Protein 6D3V (pdb70)

Sequence (502 aa):
GHMGTNRPLVFVDLDDTLFQTSRKMVEGTPRTTATLDVHGQPNGYMNPIQHSFISWLLASADVVPVTARDVEAYSRVKLPFTEGAICSHGGVMLHSDGSLDQDWHGQMAKSLWWAFQDRLPALSEATLRIGKDMGYSLRGWVVEEEGLRHYVVTKQNESDDAVLSKVLAEVQARGMLEGMHIHANGNNLAFLPKGLAKRLAVQEWLRRDAKINGDRPVLGFGDSITDLGFMGLCHMWATPARSQLAKAVEEMGHMGTNRPLVFVDLDDTLFQTSRKMVEGTPRTTATLDVHGQPNGYMNPIQHSFISWLLASADVVPVTARDVEAYSRVKLPFTEGAICSHGGVMLHSDGSLDQDWHGQMAKSLWWAFQDRLPALSEATLRIGKDMGYSLRGWVVEEEGLRHYVVTKQNESDDAVLSKVLAEVQARGMLEGMHIHANGNNLAFLPKGLAKRLAVQEWLRRDAKINGDRPVLGFGDSITDLGFMGLCHMWATPARSQLAKAVEEM

Foldseek 3Di:
DFFADQFAEEEEEDEPFLKYFPVPDDPPADWDAFFADPVGHGGITGGPVSVVVVVVVQVGHQYEYLYLAALVRVVRGPDQHQAWYQYNQNQWTAGRVSHTDVVSPVVSCVQCVVCQVLAQVVQVVLCVVLVVVVFAKDWDFDADVPGTWWIKMFGDPQDLVSVVVSVVVCVVVVSQPQWDWFGDHRIIMIGHNPRHSLVNLVVVVVVVCVRGNDHAYEYEDQGPSSVNNRVVGPYYYYPCPGPVNVVVVVD/DWFADQFAEEEEEDEPFLKYFPVPDDPPADWDAFFADPVGHGGITGGPVSVVVVVVVQVRHQYEYLYLAALVRVVRGPDQHQAWYQYNQNQWTAGRVSHTDVVSPVVSCVQAVVCQVLAQVVQVVLCVVLVVVVFAKDWDFDADVPGTWWIKMFGDPQDLVSVVVSVVVCVVVVSQPQWDWFGDHRIIMIGHNPRHSLVNLVVVVVVVCVRGNDHAYEYEDQGPSSVNNRVVGPYYYYPCPGPVNVVVVVD

Structure (mmCIF, N/CA/C/O backbone):
data_6D3V
#
_entry.id   6D3V
#
_cell.length_a   74.265
_cell.length_b   66.820
_cell.length_c   75.165
_cell.angle_alpha   90.00
_cell.angle_beta   119.60
_cell.angle_gamma   90.00
#
_symmetry.space_group_name_H-M   'P 1 21 1'
#
loop_
_entity.id
_entity.type
_entity.pdbx_description
1 polymer 'Trehalose phosphatase'
2 non-polymer 'ACETIC ACID'
3 non-polymer 1,2-ETHANEDIOL
4 non-polymer 'NICKEL (II) ION'
5 water water
#
loop_
_atom_site.group_PDB
_atom_site.id
_atom_site.type_symbol
_atom_site.label_atom_id
_atom_site.label_alt_id
_atom_site.label_comp_id
_atom_site.label_asym_id
_atom_site.label_entity_id
_atom_site.label_seq_id
_atom_site.pdbx_PDB_ins_code
_atom_site.Cartn_x
_atom_site.Cartn_y
_atom_site.Cartn_z
_atom_site.occupancy
_atom_site.B_iso_or_equiv
_atom_site.auth_seq_id
_atom_site.auth_comp_id
_atom_site.auth_asym_id
_atom_site.auth_atom_id
_atom_site.pdbx_PDB_model_num
ATOM 1 N N . GLY A 1 1 ? -9.701 39.724 0.199 1.00 29.47 -1 GLY A N 1
ATOM 2 C CA . GLY A 1 1 ? -9.255 39.106 1.435 1.00 25.67 -1 GLY A CA 1
ATOM 3 C C . GLY A 1 1 ? -9.407 37.615 1.283 1.00 25.53 -1 GLY A C 1
ATOM 4 O O . GLY A 1 1 ? -9.693 37.152 0.183 1.00 27.08 -1 GLY A O 1
ATOM 5 N N . HIS A 1 2 ? -9.256 36.871 2.373 1.00 24.09 0 HIS A N 1
ATOM 6 C CA . HIS A 1 2 ? -9.310 35.414 2.290 1.00 23.27 0 HIS A CA 1
ATOM 7 C C . HIS A 1 2 ? -10.650 34.922 2.818 1.00 24.23 0 HIS A C 1
ATOM 8 O O . HIS A 1 2 ? -11.177 35.457 3.802 1.00 27.59 0 HIS A O 1
ATOM 15 N N . MET A 1 3 ? -11.200 33.891 2.169 1.00 30.57 1 MET A N 1
ATOM 16 C CA . MET A 1 3 ? -12.493 33.353 2.575 1.00 25.69 1 MET A CA 1
ATOM 17 C C . MET A 1 3 ? -12.483 31.847 2.368 1.00 26.13 1 MET A C 1
ATOM 18 O O . MET A 1 3 ? -12.025 31.370 1.330 1.00 29.28 1 MET A O 1
ATOM 23 N N . GLY A 1 4 ? -12.991 31.111 3.358 1.00 31.83 2 GLY A N 1
ATOM 24 C CA . GLY A 1 4 ? -13.026 29.659 3.169 1.00 23.50 2 GLY A CA 1
ATOM 25 C C . GLY A 1 4 ? -11.639 29.051 3.221 1.00 31.09 2 GLY A C 1
ATOM 26 O O . GLY A 1 4 ? -10.728 29.560 3.881 1.00 30.73 2 GLY A O 1
ATOM 27 N N . THR A 1 5 ? -11.475 27.935 2.514 1.00 26.54 3 THR A N 1
ATOM 28 C CA . THR A 1 5 ? -10.204 27.232 2.513 1.00 25.77 3 THR A CA 1
ATOM 29 C C . THR A 1 5 ? -9.280 27.706 1.397 1.00 23.11 3 THR A C 1
ATOM 30 O O . THR A 1 5 ? -9.716 28.031 0.292 1.00 32.15 3 THR A O 1
ATOM 34 N N . ASN A 1 6 ? -7.986 27.720 1.712 1.00 28.04 4 ASN A N 1
ATOM 35 C CA . ASN A 1 6 ? -6.917 28.110 0.804 1.00 49.65 4 ASN A CA 1
ATOM 36 C C . ASN A 1 6 ? -6.390 26.952 -0.026 1.00 35.37 4 ASN A C 1
ATOM 37 O O . ASN A 1 6 ? -5.648 27.192 -0.985 1.00 28.50 4 ASN A O 1
ATOM 42 N N . ARG A 1 7 ? -6.754 25.714 0.318 1.00 25.21 5 ARG A N 1
ATOM 43 C CA . ARG A 1 7 ? -6.148 24.550 -0.301 1.00 19.79 5 ARG A CA 1
ATOM 44 C C . ARG A 1 7 ? -6.664 24.357 -1.719 1.00 23.98 5 ARG A C 1
ATOM 45 O O . ARG A 1 7 ? -7.790 24.749 -2.035 1.00 27.26 5 ARG A O 1
ATOM 53 N N . PRO A 1 8 ? -5.868 23.732 -2.583 1.00 25.38 6 PRO A N 1
ATOM 54 C CA . PRO A 1 8 ? -6.301 23.549 -3.969 1.00 22.74 6 PRO A CA 1
ATOM 55 C C . PRO A 1 8 ? -7.530 22.663 -4.053 1.00 31.55 6 PRO A C 1
ATOM 56 O O . PRO A 1 8 ? -7.749 21.767 -3.236 1.00 26.48 6 PRO A O 1
ATOM 60 N N . LEU A 1 9 ? -8.327 22.927 -5.068 1.00 24.07 7 LEU A N 1
ATOM 61 C CA . LEU A 1 9 ? -9.422 22.058 -5.470 1.00 20.89 7 LEU A CA 1
ATOM 62 C C . LEU A 1 9 ? -8.901 21.266 -6.663 1.00 22.73 7 LEU A C 1
ATOM 63 O O . LEU A 1 9 ? -8.483 21.863 -7.660 1.00 24.87 7 LEU A O 1
ATOM 68 N N . VAL A 1 10 ? -8.891 19.940 -6.564 1.00 20.70 8 VAL A N 1
ATOM 69 C CA . VAL A 1 10 ? -8.230 19.116 -7.569 1.00 21.19 8 VAL A CA 1
ATOM 70 C C . VAL A 1 10 ? -9.281 18.209 -8.184 1.00 23.93 8 VAL A C 1
ATOM 71 O O . VAL A 1 10 ? -9.883 17.391 -7.482 1.00 26.85 8 VAL A O 1
ATOM 75 N N . PHE A 1 11 ? -9.501 18.355 -9.482 1.00 20.42 9 PHE A N 1
ATOM 76 C CA . PHE A 1 11 ? -10.431 17.513 -10.226 1.00 24.26 9 PHE A CA 1
ATOM 77 C C . PHE A 1 11 ? -9.624 16.382 -10.857 1.00 24.48 9 PHE A C 1
ATOM 78 O O . PHE A 1 11 ? -8.653 16.645 -11.573 1.00 25.39 9 PHE A O 1
ATOM 86 N N . VAL A 1 12 ? -9.976 15.128 -10.559 1.00 21.89 10 VAL A N 1
ATOM 87 C CA . VAL A 1 12 ? -9.187 13.995 -11.032 1.00 22.05 10 VAL A CA 1
ATOM 88 C C . VAL A 1 12 ? -10.073 13.050 -11.831 1.00 24.72 10 VAL A C 1
ATOM 89 O O . VAL A 1 12 ? -11.126 12.606 -11.359 1.00 24.24 10 VAL A O 1
ATOM 93 N N . ASP A 1 13 ? -9.650 12.771 -13.054 1.00 23.39 11 ASP A N 1
ATOM 94 C CA . ASP A 1 13 ? -10.155 11.614 -13.761 1.00 26.07 11 ASP A CA 1
ATOM 95 C C . ASP A 1 13 ? -9.782 10.356 -12.987 1.00 24.17 11 ASP A C 1
ATOM 96 O O . ASP A 1 13 ? -8.862 10.365 -12.150 1.00 27.37 11 ASP A O 1
ATOM 101 N N . LEU A 1 14 ? -10.495 9.253 -13.272 1.00 23.32 12 LEU A N 1
ATOM 102 C CA . LEU A 1 14 ? -10.259 8.010 -12.543 1.00 25.28 12 LEU A CA 1
ATOM 103 C C . LEU A 1 14 ? -9.549 6.947 -13.387 1.00 22.96 12 LEU A C 1
ATOM 104 O O . LEU A 1 14 ? -8.346 6.720 -13.202 1.00 24.42 12 LEU A O 1
ATOM 109 N N . ASP A 1 15 ? -10.255 6.273 -14.293 1.00 23.81 13 ASP A N 1
ATOM 110 C CA . ASP A 1 15 ? -9.648 5.148 -15.002 1.00 24.45 13 ASP A CA 1
ATOM 111 C C . ASP A 1 15 ? -8.484 5.641 -15.860 1.00 29.47 13 ASP A C 1
ATOM 112 O O . ASP A 1 15 ? -8.610 6.629 -16.582 1.00 27.19 13 ASP A O 1
ATOM 117 N N . ASP A 1 16 ? -7.338 4.971 -15.746 1.00 26.30 14 ASP A N 1
ATOM 118 C CA . ASP A 1 16 ? -6.089 5.272 -16.447 1.00 23.08 14 ASP A CA 1
ATOM 119 C C . ASP A 1 16 ? -5.471 6.601 -16.031 1.00 24.37 14 ASP A C 1
ATOM 120 O O . ASP A 1 16 ? -4.526 7.065 -16.670 1.00 28.51 14 ASP A O 1
ATOM 125 N N . THR A 1 17 ? -5.967 7.219 -14.963 1.00 24.84 15 THR A N 1
ATOM 126 C CA . THR A 1 17 ? -5.300 8.328 -14.309 1.00 25.75 15 THR A CA 1
ATOM 127 C C . THR A 1 17 ? -4.861 7.949 -12.904 1.00 25.98 15 THR A C 1
ATOM 128 O O . THR A 1 17 ? -3.693 8.129 -12.545 1.00 25.43 15 THR A O 1
ATOM 132 N N . LEU A 1 18 ? -5.762 7.371 -12.112 1.00 22.83 16 LEU A N 1
ATOM 133 C CA . LEU A 1 18 ? -5.396 6.939 -10.765 1.00 23.59 16 LEU A CA 1
ATOM 134 C C . LEU A 1 18 ? -5.161 5.439 -10.664 1.00 22.55 16 LEU A C 1
ATOM 135 O O . LEU A 1 18 ? -4.558 4.989 -9.683 1.00 22.95 16 LEU A O 1
ATOM 140 N N . PHE A 1 19 ? -5.611 4.671 -11.650 1.00 21.98 17 PHE A N 1
ATOM 141 C CA . PHE A 1 19 ? -5.557 3.211 -11.562 1.00 23.66 17 PHE A CA 1
ATOM 142 C C . PHE A 1 19 ? -5.867 2.647 -12.935 1.00 18.71 17 PHE A C 1
ATOM 143 O O . PHE A 1 19 ? -6.263 3.382 -13.838 1.00 26.46 17 PHE A O 1
ATOM 151 N N . GLN A 1 20 ? -5.721 1.319 -13.080 1.00 21.63 18 GLN A N 1
ATOM 152 C CA . GLN A 1 20 ? -6.012 0.690 -14.369 1.00 22.92 18 GLN A CA 1
ATOM 153 C C . GLN A 1 20 ? -6.295 -0.793 -14.160 1.00 25.47 18 GLN A C 1
ATOM 154 O O . GLN A 1 20 ? -6.063 -1.342 -13.081 1.00 25.44 18 GLN A O 1
ATOM 160 N N . THR A 1 21 ? -6.785 -1.438 -15.219 1.00 22.73 19 THR A N 1
ATOM 161 C CA . THR A 1 21 ? -7.030 -2.879 -15.166 1.00 27.94 19 THR A CA 1
ATOM 162 C C . THR A 1 21 ? -5.718 -3.657 -15.229 1.00 26.99 19 THR A C 1
ATOM 163 O O . THR A 1 21 ? -4.652 -3.125 -15.558 1.00 28.52 19 THR A O 1
ATOM 167 N N . SER A 1 22 ? -5.817 -4.966 -14.934 1.00 27.75 20 SER A N 1
ATOM 168 C CA . SER A 1 22 ? -4.635 -5.814 -14.877 1.00 33.75 20 SER A CA 1
ATOM 169 C C . SER A 1 22 ? -3.942 -5.890 -16.231 1.00 33.54 20 SER A C 1
ATOM 170 O O . SER A 1 22 ? -2.709 -5.950 -16.303 1.00 35.48 20 SER A O 1
ATOM 173 N N . ARG A 1 23 ? -4.718 -5.893 -17.315 1.00 32.19 21 ARG A N 1
ATOM 174 C CA . ARG A 1 23 ? -4.121 -6.066 -18.632 1.00 41.07 21 ARG A CA 1
ATOM 175 C C . ARG A 1 23 ? -3.254 -4.885 -19.031 1.00 40.88 21 ARG A C 1
ATOM 176 O O . ARG A 1 23 ? -2.461 -5.007 -19.967 1.00 45.67 21 ARG A O 1
ATOM 184 N N . LYS A 1 24 ? -3.391 -3.746 -18.350 1.00 31.23 22 LYS A N 1
ATOM 185 C CA . LYS A 1 24 ? -2.600 -2.570 -18.660 1.00 36.51 22 LYS A CA 1
ATOM 186 C C . LYS A 1 24 ? -1.395 -2.411 -17.744 1.00 53.49 22 LYS A C 1
ATOM 187 O O . LYS A 1 24 ? -0.756 -1.358 -17.761 1.00 35.95 22 LYS A O 1
ATOM 193 N N . MET A 1 25 ? -1.064 -3.429 -16.954 1.00 30.67 23 MET A N 1
ATOM 194 C CA . MET A 1 25 ? 0.090 -3.397 -16.064 1.00 34.42 23 MET A CA 1
ATOM 195 C C . MET A 1 25 ? 1.002 -4.574 -16.376 1.00 41.31 23 MET A C 1
ATOM 196 O O . MET A 1 25 ? 0.541 -5.615 -16.842 1.00 39.38 23 MET A O 1
ATOM 201 N N . VAL A 1 26 ? 2.302 -4.401 -16.115 1.00 42.61 24 VAL A N 1
ATOM 202 C CA . VAL A 1 26 ? 3.254 -5.486 -16.335 1.00 41.22 24 VAL A CA 1
ATOM 203 C C . VAL A 1 26 ? 2.968 -6.613 -15.352 1.00 68.21 24 VAL A C 1
ATOM 204 O O . VAL A 1 26 ? 2.747 -6.379 -14.157 1.00 41.00 24 VAL A O 1
ATOM 208 N N . GLU A 1 27 ? 2.970 -7.846 -15.850 1.00 52.50 25 GLU A N 1
ATOM 209 C CA . GLU A 1 27 ? 2.598 -8.982 -15.016 1.00 40.22 25 GLU A CA 1
ATOM 210 C C . GLU A 1 27 ? 3.463 -9.046 -13.762 1.00 84.44 25 GLU A C 1
ATOM 211 O O . GLU A 1 27 ? 4.630 -8.639 -13.759 1.00 53.51 25 GLU A O 1
ATOM 217 N N . GLY A 1 28 ? 2.852 -9.512 -12.670 1.00 45.53 26 GLY A N 1
ATOM 218 C CA . GLY A 1 28 ? 3.555 -9.751 -11.423 1.00 64.69 26 GLY A CA 1
ATOM 219 C C . GLY A 1 28 ? 3.904 -8.533 -10.589 1.00 66.19 26 GLY A C 1
ATOM 220 O O . GLY A 1 28 ? 4.313 -8.700 -9.431 1.00 83.19 26 GLY A O 1
ATOM 221 N N . THR A 1 29 ? 3.761 -7.310 -11.121 1.00 60.99 27 THR A N 1
ATOM 222 C CA . THR A 1 29 ? 4.193 -6.137 -10.374 1.00 55.99 27 THR A CA 1
ATOM 223 C C . THR A 1 29 ? 3.196 -5.801 -9.261 1.00 43.82 27 THR A C 1
ATOM 224 O O . THR A 1 29 ? 1.998 -6.070 -9.388 1.00 41.90 27 THR A O 1
ATOM 228 N N . PRO A 1 30 ? 3.670 -5.234 -8.151 1.00 43.64 28 PRO A N 1
ATOM 229 C CA . PRO A 1 30 ? 2.817 -5.123 -6.963 1.00 36.25 28 PRO A CA 1
ATOM 230 C C . PRO A 1 30 ? 1.640 -4.196 -7.204 1.00 41.05 28 PRO A C 1
ATOM 231 O O . PRO A 1 30 ? 1.737 -3.213 -7.944 1.00 40.77 28 PRO A O 1
ATOM 235 N N . ARG A 1 31 ? 0.515 -4.511 -6.565 1.00 41.20 29 ARG A N 1
ATOM 236 C CA . ARG A 1 31 ? -0.675 -3.713 -6.815 1.00 48.84 29 ARG A CA 1
ATOM 237 C C . ARG A 1 31 ? -1.613 -3.701 -5.614 1.00 40.41 29 ARG A C 1
ATOM 238 O O . ARG A 1 31 ? -1.585 -4.578 -4.747 1.00 35.61 29 ARG A O 1
ATOM 246 N N . THR A 1 32 ? -2.444 -2.666 -5.587 1.00 30.07 30 THR A N 1
ATOM 247 C CA . THR A 1 32 ? -3.450 -2.439 -4.563 1.00 27.61 30 THR A CA 1
ATOM 248 C C . THR A 1 32 ? -4.793 -2.367 -5.260 1.00 29.59 30 THR A C 1
ATOM 249 O O . THR A 1 32 ? -4.909 -1.767 -6.328 1.00 34.55 30 THR A O 1
ATOM 253 N N . THR A 1 33 ? -5.797 -3.003 -4.679 1.00 25.23 31 THR A N 1
ATOM 254 C CA . THR A 1 33 ? -7.121 -2.991 -5.289 1.00 26.90 31 THR A CA 1
ATOM 255 C C . THR A 1 33 ? -7.717 -1.601 -5.222 1.00 31.11 31 THR A C 1
ATOM 256 O O . THR A 1 33 ? -7.766 -0.997 -4.150 1.00 28.79 31 THR A O 1
ATOM 260 N N . ALA A 1 34 ? -8.168 -1.106 -6.372 1.00 30.04 32 ALA A N 1
ATOM 261 C CA . ALA A 1 34 ? -8.807 0.196 -6.502 1.00 31.64 32 ALA A CA 1
ATOM 262 C C . ALA A 1 34 ? -10.259 0.124 -6.955 1.00 27.42 32 ALA A C 1
ATOM 263 O O . ALA A 1 34 ? -11.029 1.032 -6.634 1.00 27.17 32 ALA A O 1
ATOM 265 N N . THR A 1 35 ? -10.654 -0.912 -7.708 1.00 23.50 33 THR A N 1
ATOM 266 C CA . THR A 1 35 ? -12.042 -1.061 -8.132 1.00 22.57 33 THR A CA 1
ATOM 267 C C . THR A 1 35 ? -12.436 -2.526 -8.089 1.00 26.52 33 THR A C 1
ATOM 268 O O . THR A 1 35 ? -11.594 -3.414 -8.211 1.00 28.17 33 THR A O 1
ATOM 272 N N . LEU A 1 36 ? -13.747 -2.748 -7.970 1.00 26.20 34 LEU A N 1
ATOM 273 C CA . LEU A 1 36 ? -14.369 -4.062 -8.037 1.00 27.70 34 LEU A CA 1
ATOM 274 C C . LEU A 1 36 ? -15.207 -4.170 -9.298 1.00 31.09 34 LEU A C 1
ATOM 275 O O . LEU A 1 36 ? -15.740 -3.176 -9.793 1.00 33.09 34 LEU A O 1
ATOM 280 N N . ASP A 1 37 ? -15.362 -5.393 -9.792 1.00 28.27 35 ASP A N 1
ATOM 281 C CA . ASP A 1 37 ? -16.267 -5.618 -10.910 1.00 32.34 35 ASP A CA 1
ATOM 282 C C . ASP A 1 37 ? -17.686 -5.821 -10.371 1.00 30.41 35 ASP A C 1
ATOM 283 O O . ASP A 1 37 ? -17.920 -5.802 -9.156 1.00 30.67 35 ASP A O 1
ATOM 288 N N . VAL A 1 38 ? -18.645 -6.044 -11.277 1.00 35.32 36 VAL A N 1
ATOM 289 C CA . VAL A 1 38 ? -20.036 -6.203 -10.856 1.00 30.05 36 VAL A CA 1
ATOM 290 C C . VAL A 1 38 ? -20.222 -7.408 -9.952 1.00 52.57 36 VAL A C 1
ATOM 291 O O . VAL A 1 38 ? -21.184 -7.453 -9.180 1.00 50.66 36 VAL A O 1
ATOM 295 N N . HIS A 1 39 ? -19.331 -8.393 -10.027 1.00 43.01 37 HIS A N 1
ATOM 296 C CA . HIS A 1 39 ? -19.409 -9.559 -9.162 1.00 40.69 37 HIS A CA 1
ATOM 297 C C . HIS A 1 39 ? -18.681 -9.363 -7.839 1.00 41.80 37 HIS A C 1
ATOM 298 O O . HIS A 1 39 ? -18.557 -10.317 -7.066 1.00 46.41 37 HIS A O 1
ATOM 305 N N . GLY A 1 40 ? -18.196 -8.159 -7.564 1.00 39.15 38 GLY A N 1
ATOM 306 C CA . GLY A 1 40 ? -17.578 -7.862 -6.293 1.00 35.53 38 GLY A CA 1
ATOM 307 C C . GLY A 1 40 ? -16.116 -8.227 -6.173 1.00 33.55 38 GLY A C 1
ATOM 308 O O . GLY A 1 40 ? -15.578 -8.178 -5.060 1.00 35.87 38 GLY A O 1
ATOM 309 N N . GLN A 1 41 ? -15.460 -8.602 -7.269 1.00 30.84 39 GLN A N 1
ATOM 310 C CA . GLN A 1 41 ? -14.071 -9.041 -7.232 1.00 29.62 39 GLN A CA 1
ATOM 311 C C . GLN A 1 41 ? -13.158 -7.949 -7.763 1.00 28.84 39 GLN A C 1
ATOM 312 O O . GLN A 1 41 ? -13.575 -7.150 -8.605 1.00 30.83 39 GLN A O 1
ATOM 318 N N . PRO A 1 42 ? -11.906 -7.892 -7.313 1.00 26.79 40 PRO A N 1
ATOM 319 C CA . PRO A 1 42 ? -11.020 -6.817 -7.773 1.00 32.22 40 PRO A CA 1
ATOM 320 C C . PRO A 1 42 ? -10.880 -6.845 -9.291 1.00 32.26 40 PRO A C 1
ATOM 321 O O . PRO A 1 42 ? -10.803 -7.907 -9.906 1.00 28.56 40 PRO A O 1
ATOM 325 N N . ASN A 1 43 ? -10.898 -5.671 -9.899 1.00 29.85 41 ASN A N 1
ATOM 326 C CA . ASN A 1 43 ? -10.673 -5.611 -11.339 1.00 31.70 41 ASN A CA 1
ATOM 327 C C . ASN A 1 43 ? -9.901 -4.368 -11.767 1.00 31.87 41 ASN A C 1
ATOM 328 O O . ASN A 1 43 ? -9.599 -4.238 -12.953 1.00 42.57 41 ASN A O 1
ATOM 333 N N . GLY A 1 44 ? -9.558 -3.470 -10.857 1.00 29.31 42 GLY A N 1
ATOM 334 C CA . GLY A 1 44 ? -8.727 -2.319 -11.177 1.00 28.70 42 GLY A CA 1
ATOM 335 C C . GLY A 1 44 ? -7.745 -2.048 -10.056 1.00 30.84 42 GLY A C 1
ATOM 336 O O . GLY A 1 44 ? -8.096 -2.246 -8.893 1.00 28.18 42 GLY A O 1
ATOM 337 N N . TYR A 1 45 ? -6.527 -1.600 -10.374 1.00 22.61 43 TYR A N 1
ATOM 338 C CA . TYR A 1 45 ? -5.440 -1.633 -9.409 1.00 25.08 43 TYR A CA 1
ATOM 339 C C . TYR A 1 45 ? -4.584 -0.378 -9.494 1.00 29.33 43 TYR A C 1
ATOM 340 O O . TYR A 1 45 ? -4.504 0.275 -10.532 1.00 25.08 43 TYR A O 1
ATOM 349 N N . MET A 1 46 ? -3.926 -0.065 -8.380 1.00 29.09 44 MET A N 1
ATOM 350 C CA . MET A 1 46 ? -2.874 0.937 -8.325 1.00 26.86 44 MET A CA 1
ATOM 351 C C . MET A 1 46 ? -1.524 0.262 -8.139 1.00 30.85 44 MET A C 1
ATOM 352 O O . MET A 1 46 ? -1.383 -0.648 -7.316 1.00 30.43 44 MET A O 1
ATOM 357 N N . ASN A 1 47 ? -0.535 0.720 -8.894 1.00 25.46 45 ASN A N 1
ATOM 358 C CA . ASN A 1 47 ? 0.847 0.342 -8.645 1.00 23.75 45 ASN A CA 1
ATOM 359 C C . ASN A 1 47 ? 1.371 1.155 -7.461 1.00 23.84 45 ASN A C 1
ATOM 360 O O . ASN A 1 47 ? 0.674 2.046 -6.949 1.00 27.93 45 ASN A O 1
ATOM 365 N N . PRO A 1 48 ? 2.599 0.875 -6.993 1.00 28.50 46 PRO A N 1
ATOM 366 C CA . PRO A 1 48 ? 3.075 1.559 -5.773 1.00 33.62 46 PRO A CA 1
ATOM 367 C C . PRO A 1 48 ? 3.133 3.083 -5.870 1.00 23.83 46 PRO A C 1
ATOM 368 O O . PRO A 1 48 ? 2.817 3.781 -4.890 1.00 25.05 46 PRO A O 1
ATOM 372 N N . ILE A 1 49 ? 3.558 3.624 -7.013 1.00 24.08 47 ILE A N 1
ATOM 373 C CA . ILE A 1 49 ? 3.551 5.084 -7.182 1.00 23.17 47 ILE A CA 1
ATOM 374 C C . ILE A 1 49 ? 2.128 5.620 -7.109 1.00 23.89 47 ILE A C 1
ATOM 375 O O . ILE A 1 49 ? 1.867 6.688 -6.513 1.00 21.89 47 ILE A O 1
ATOM 380 N N . GLN A 1 50 ? 1.192 4.925 -7.764 1.00 25.44 48 GLN A N 1
ATOM 381 C CA . GLN A 1 50 ? -0.183 5.413 -7.819 1.00 27.50 48 GLN A CA 1
ATOM 382 C C . GLN A 1 50 ? -0.821 5.464 -6.434 1.00 25.87 48 GLN A C 1
ATOM 383 O O . GLN A 1 50 ? -1.482 6.448 -6.091 1.00 23.37 48 GLN A O 1
ATOM 389 N N . HIS A 1 51 ? -0.638 4.424 -5.616 1.00 24.90 49 HIS A N 1
ATOM 390 C CA . HIS A 1 51 ? -1.295 4.476 -4.311 1.00 31.68 49 HIS A CA 1
ATOM 391 C C . HIS A 1 51 ? -0.632 5.501 -3.401 1.00 27.07 49 HIS A C 1
ATOM 392 O O . HIS A 1 51 ? -1.312 6.121 -2.581 1.00 24.41 49 HIS A O 1
ATOM 399 N N . SER A 1 52 ? 0.678 5.725 -3.564 1.00 25.16 50 SER A N 1
ATOM 400 C CA . SER A 1 52 ? 1.355 6.771 -2.815 1.00 28.98 50 SER A CA 1
ATOM 401 C C . SER A 1 52 ? 0.887 8.148 -3.256 1.00 28.94 50 SER A C 1
ATOM 402 O O . SER A 1 52 ? 0.715 9.053 -2.427 1.00 23.69 50 SER A O 1
ATOM 405 N N . PHE A 1 53 ? 0.687 8.331 -4.562 1.00 22.58 51 PHE A N 1
ATOM 406 C CA . PHE A 1 53 ? 0.268 9.636 -5.064 1.00 24.37 51 PHE A CA 1
ATOM 407 C C . PHE A 1 53 ? -1.136 9.992 -4.580 1.00 26.03 51 PHE A C 1
ATOM 408 O O . PHE A 1 53 ? -1.382 11.119 -4.123 1.00 23.83 51 PHE A O 1
ATOM 416 N N . ILE A 1 54 ? -2.076 9.058 -4.685 1.00 22.45 52 ILE A N 1
ATOM 417 C CA . ILE A 1 54 ? -3.459 9.446 -4.393 1.00 28.20 52 ILE A CA 1
ATOM 418 C C . ILE A 1 54 ? -3.635 9.620 -2.892 1.00 29.93 52 ILE A C 1
ATOM 419 O O . ILE A 1 54 ? -4.394 10.497 -2.439 1.00 26.27 52 ILE A O 1
ATOM 424 N N . SER A 1 55 ? -2.898 8.845 -2.100 1.00 21.87 53 SER A N 1
ATOM 425 C CA . SER A 1 55 ? -2.911 9.044 -0.654 1.00 20.86 53 SER A CA 1
ATOM 426 C C . SER A 1 55 ? -2.439 10.452 -0.301 1.00 27.80 53 SER A C 1
ATOM 427 O O . SER A 1 55 ? -3.099 11.174 0.454 1.00 25.81 53 SER A O 1
ATOM 430 N N . TRP A 1 56 ? -1.300 10.864 -0.856 1.00 22.91 54 TRP A N 1
ATOM 431 C CA . TRP A 1 56 ? -0.798 12.218 -0.606 1.00 25.68 54 TRP A CA 1
ATOM 432 C C . TRP A 1 56 ? -1.775 13.285 -1.087 1.00 25.47 54 TRP A C 1
ATOM 433 O O . TRP A 1 56 ? -2.018 14.286 -0.396 1.00 25.31 54 TRP A O 1
ATOM 444 N N . LEU A 1 57 ? -2.315 13.113 -2.287 1.00 22.17 55 LEU A N 1
ATOM 445 C CA . LEU A 1 57 ? -3.229 14.106 -2.833 1.00 22.85 55 LEU A CA 1
ATOM 446 C C . LEU A 1 57 ? -4.504 14.224 -1.997 1.00 23.99 55 LEU A C 1
ATOM 447 O O . LEU A 1 57 ? -4.961 15.335 -1.704 1.00 25.30 55 LEU A O 1
ATOM 452 N N . LEU A 1 58 ? -5.089 13.088 -1.590 1.00 24.03 56 LEU A N 1
ATOM 453 C CA . LEU A 1 58 ? -6.303 13.146 -0.772 1.00 22.55 56 LEU A CA 1
ATOM 454 C C . LEU A 1 58 ? -6.055 13.835 0.553 1.00 27.08 56 LEU A C 1
ATOM 455 O O . LEU A 1 58 ? -6.964 14.466 1.103 1.00 26.61 56 LEU A O 1
ATOM 460 N N . ALA A 1 59 ? -4.839 13.710 1.084 1.00 21.57 57 ALA A N 1
ATOM 461 C CA . ALA A 1 59 ? -4.494 14.281 2.376 1.00 19.99 57 ALA A CA 1
ATOM 462 C C . ALA A 1 59 ? -4.185 15.758 2.278 1.00 25.63 57 ALA A C 1
ATOM 463 O O . ALA A 1 59 ? -4.260 16.464 3.293 1.00 25.86 57 ALA A O 1
ATOM 465 N N . SER A 1 60 ? -3.820 16.221 1.082 1.00 24.15 58 SER A N 1
ATOM 466 C CA . SER A 1 60 ? -3.226 17.544 0.896 1.00 24.81 58 SER A CA 1
ATOM 467 C C . SER A 1 60 ? -4.147 18.560 0.242 1.00 26.65 58 SER A C 1
ATOM 468 O O . SER A 1 60 ? -3.838 19.767 0.280 1.00 22.09 58 SER A O 1
ATOM 471 N N . ALA A 1 61 ? -5.249 18.117 -0.357 1.00 26.55 59 ALA A N 1
ATOM 472 C CA . ALA A 1 61 ? -6.100 18.977 -1.154 1.00 23.60 59 ALA A CA 1
ATOM 473 C C . ALA A 1 61 ? -7.504 18.404 -1.153 1.00 33.69 59 ALA A C 1
ATOM 474 O O . ALA A 1 61 ? -7.739 17.260 -0.750 1.00 24.26 59 ALA A O 1
ATOM 476 N N . ASP A 1 62 ? -8.428 19.201 -1.659 1.00 23.94 60 ASP A N 1
ATOM 477 C CA . ASP A 1 62 ? -9.818 18.780 -1.808 1.00 20.79 60 ASP A CA 1
ATOM 478 C C . ASP A 1 62 ? -9.969 18.127 -3.173 1.00 23.14 60 ASP A C 1
ATOM 479 O O . ASP A 1 62 ? -9.951 18.810 -4.203 1.00 25.13 60 ASP A O 1
ATOM 484 N N . VAL A 1 63 ? -10.109 16.805 -3.187 1.00 18.10 61 VAL A N 1
ATOM 485 C CA . VAL A 1 63 ? -10.056 16.016 -4.418 1.00 17.78 61 VAL A CA 1
ATOM 486 C C . VAL A 1 63 ? -11.472 15.624 -4.840 1.00 21.49 61 VAL A C 1
ATOM 487 O O . VAL A 1 63 ? -12.204 15.016 -4.056 1.00 24.51 61 VAL A O 1
ATOM 491 N N . VAL A 1 64 ? -11.827 15.898 -6.103 1.00 20.50 62 VAL A N 1
ATOM 492 C CA . VAL A 1 64 ? -13.154 15.607 -6.640 1.00 23.36 62 VAL A CA 1
ATOM 493 C C . VAL A 1 64 ? -13.002 14.760 -7.895 1.00 19.01 62 VAL A C 1
ATOM 494 O O . VAL A 1 64 ? -12.394 15.201 -8.876 1.00 21.73 62 VAL A O 1
ATOM 498 N N . PRO A 1 65 ? -13.501 13.519 -7.908 1.00 20.27 63 PRO A N 1
ATOM 499 C CA . PRO A 1 65 ? -13.463 12.718 -9.138 1.00 20.10 63 PRO A CA 1
ATOM 500 C C . PRO A 1 65 ? -14.343 13.317 -10.218 1.00 18.72 63 PRO A C 1
ATOM 501 O O . PRO A 1 65 ? -15.432 13.836 -9.950 1.00 21.18 63 PRO A O 1
ATOM 505 N N . VAL A 1 66 ? -13.878 13.186 -11.464 1.00 20.69 64 VAL A N 1
ATOM 506 C CA . VAL A 1 66 ? -14.623 13.621 -12.644 1.00 19.82 64 VAL A CA 1
ATOM 507 C C . VAL A 1 66 ? -14.526 12.467 -13.633 1.00 27.64 64 VAL A C 1
ATOM 508 O O . VAL A 1 66 ? -13.499 12.311 -14.300 1.00 27.51 64 VAL A O 1
ATOM 512 N N . THR A 1 67 ? -15.584 11.653 -13.727 1.00 22.47 65 THR A N 1
ATOM 513 C CA . THR A 1 67 ? -15.473 10.324 -14.322 1.00 22.84 65 THR A CA 1
ATOM 514 C C . THR A 1 67 ? -16.583 10.026 -15.332 1.00 31.51 65 THR A C 1
ATOM 515 O O . THR A 1 67 ? -17.715 10.498 -15.210 1.00 24.82 65 THR A O 1
ATOM 519 N N . ALA A 1 68 ? -16.247 9.193 -16.327 1.00 27.98 66 ALA A N 1
ATOM 520 C CA . ALA A 1 68 ? -17.265 8.613 -17.201 1.00 24.92 66 ALA A CA 1
ATOM 521 C C . ALA A 1 68 ? -18.132 7.578 -16.486 1.00 32.76 66 ALA A C 1
ATOM 522 O O . ALA A 1 68 ? -19.253 7.325 -16.933 1.00 29.52 66 ALA A O 1
ATOM 524 N N . ARG A 1 69 ? -17.653 6.985 -15.389 1.00 23.19 67 ARG A N 1
ATOM 525 C CA . ARG A 1 69 ? -18.416 5.944 -14.697 1.00 24.41 67 ARG A CA 1
ATOM 526 C C . ARG A 1 69 ? -19.783 6.471 -14.311 1.00 26.01 67 ARG A C 1
ATOM 527 O O . ARG A 1 69 ? -19.907 7.621 -13.886 1.00 27.37 67 ARG A O 1
ATOM 535 N N . ASP A 1 70 ? -20.807 5.619 -14.420 1.00 26.84 68 ASP A N 1
ATOM 536 C CA . ASP A 1 70 ? -22.094 5.998 -13.860 1.00 27.44 68 ASP A CA 1
ATOM 537 C C . ASP A 1 70 ? -22.061 5.797 -12.349 1.00 30.79 68 ASP A C 1
ATOM 538 O O . ASP A 1 70 ? -21.046 5.409 -11.774 1.00 27.69 68 ASP A O 1
ATOM 543 N N . VAL A 1 71 ? -23.182 6.085 -11.687 1.00 24.71 69 VAL A N 1
ATOM 544 C CA . VAL A 1 71 ? -23.155 6.109 -10.226 1.00 33.83 69 VAL A CA 1
ATOM 545 C C . VAL A 1 71 ? -22.844 4.727 -9.675 1.00 38.10 69 VAL A C 1
ATOM 546 O O . VAL A 1 71 ? -22.071 4.586 -8.719 1.00 29.41 69 VAL A O 1
ATOM 550 N N . GLU A 1 72 ? -23.401 3.682 -10.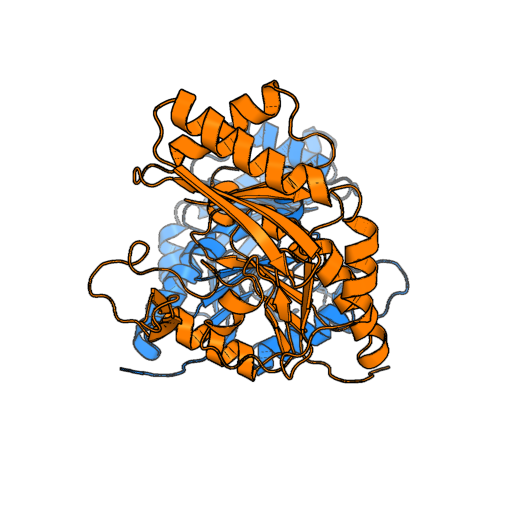291 1.00 30.86 70 GLU A N 1
ATOM 551 C CA . GLU A 1 72 ? -23.142 2.327 -9.808 1.00 30.65 70 GLU A CA 1
ATOM 552 C C . GLU A 1 72 ? -21.672 1.959 -9.977 1.00 30.04 70 GLU A C 1
ATOM 553 O O . GLU A 1 72 ? -21.046 1.438 -9.050 1.00 30.88 70 GLU A O 1
ATOM 559 N N . ALA A 1 73 ? -21.098 2.237 -11.152 1.00 32.43 71 ALA A N 1
ATOM 560 C CA . ALA A 1 73 ? -19.683 1.932 -11.374 1.00 27.12 71 ALA A CA 1
ATOM 561 C C . ALA A 1 73 ? -18.771 2.781 -10.495 1.00 24.88 71 ALA A C 1
ATOM 562 O O . ALA A 1 73 ? -17.709 2.309 -10.071 1.00 25.96 71 ALA A O 1
ATOM 564 N N . TYR A 1 74 ? -19.145 4.042 -10.234 1.00 23.46 72 TYR A N 1
ATOM 565 C CA . TYR A 1 74 ? -18.377 4.859 -9.300 1.00 29.49 72 TYR A CA 1
ATOM 566 C C . TYR A 1 74 ? -18.417 4.290 -7.893 1.00 28.24 72 TYR A C 1
ATOM 567 O O . TYR A 1 74 ? -17.440 4.427 -7.135 1.00 25.30 72 TYR A O 1
ATOM 576 N N . SER A 1 75 ? -19.538 3.670 -7.510 1.00 27.77 73 SER A N 1
ATOM 577 C CA . SER A 1 75 ? -19.633 3.124 -6.167 1.00 33.23 73 SER A CA 1
ATOM 578 C C . SER A 1 75 ? -18.733 1.909 -5.985 1.00 34.21 73 SER A C 1
ATOM 579 O O . SER A 1 75 ? -18.432 1.544 -4.844 1.00 27.50 73 SER A O 1
ATOM 582 N N . ARG A 1 76 ? -18.287 1.295 -7.078 1.00 25.51 74 ARG A N 1
ATOM 583 C CA . ARG A 1 76 ? -17.317 0.209 -7.043 1.00 34.22 74 ARG A CA 1
ATOM 584 C C . ARG A 1 76 ? -15.867 0.700 -7.036 1.00 30.77 74 ARG A C 1
ATOM 585 O O . ARG A 1 76 ? -14.940 -0.120 -7.070 1.00 29.16 74 ARG A O 1
ATOM 593 N N . VAL A 1 77 ? -15.645 2.012 -6.950 1.00 23.89 75 VAL A N 1
ATOM 594 C CA . VAL A 1 77 ? -14.311 2.562 -6.763 1.00 21.94 75 VAL A CA 1
ATOM 595 C C . VAL A 1 77 ? -14.046 2.601 -5.267 1.00 28.57 75 VAL A C 1
ATOM 596 O O . VAL A 1 77 ? -14.771 3.271 -4.521 1.00 30.82 75 VAL A O 1
ATOM 600 N N . LYS A 1 78 ? -12.981 1.943 -4.843 1.00 24.72 76 LYS A N 1
ATOM 601 C CA . LYS A 1 78 ? -12.690 1.729 -3.424 1.00 23.75 76 LYS A CA 1
ATOM 602 C C . LYS A 1 78 ? -11.607 2.675 -2.915 1.00 35.76 76 LYS A C 1
ATOM 603 O O . LYS A 1 78 ? -10.626 2.265 -2.304 1.00 65.82 76 LYS A O 1
ATOM 609 N N . LEU A 1 79 ? -11.786 3.972 -3.182 1.00 25.69 77 LEU A N 1
ATOM 610 C CA . LEU A 1 79 ? -10.907 5.041 -2.732 1.00 28.26 77 LEU A CA 1
ATOM 611 C C . LEU A 1 79 ? -11.689 5.988 -1.836 1.00 28.40 77 LEU A C 1
ATOM 612 O O . LEU A 1 79 ? -12.855 6.281 -2.124 1.00 31.41 77 LEU A O 1
ATOM 617 N N . PRO A 1 80 ? -11.093 6.468 -0.739 1.00 28.55 78 PRO A N 1
ATOM 618 C CA . PRO A 1 80 ? -11.860 7.270 0.226 1.00 32.70 78 PRO A CA 1
ATOM 619 C C . PRO A 1 80 ? -12.015 8.723 -0.200 1.00 32.01 78 PRO A C 1
ATOM 620 O O . PRO A 1 80 ? -11.465 9.628 0.405 1.00 28.40 78 PRO A O 1
ATOM 624 N N . PHE A 1 81 ? -12.801 8.961 -1.247 1.00 26.64 79 PHE A N 1
ATOM 625 C CA . PHE A 1 81 ? -13.109 10.327 -1.650 1.00 21.82 79 PHE A CA 1
ATOM 626 C C . PHE A 1 81 ? -14.137 10.926 -0.702 1.00 25.35 79 PHE A C 1
ATOM 627 O O . PHE A 1 81 ? -15.135 10.287 -0.379 1.00 29.24 79 PHE A O 1
ATOM 635 N N . THR A 1 82 ? -13.904 12.164 -0.261 1.00 26.07 80 THR A N 1
ATOM 636 C CA . THR A 1 82 ? -14.731 12.739 0.792 1.00 28.99 80 THR A CA 1
ATOM 637 C C . THR A 1 82 ? -15.483 14.001 0.395 1.00 30.37 80 THR A C 1
ATOM 638 O O . THR A 1 82 ? -16.169 14.577 1.246 1.00 29.68 80 THR A O 1
ATOM 642 N N . GLU A 1 83 ? -15.353 14.477 -0.844 1.00 22.92 81 GLU A N 1
ATOM 643 C CA . GLU A 1 83 ? -15.930 15.761 -1.224 1.00 22.05 81 GLU A CA 1
ATOM 644 C C . GLU A 1 83 ? -17.026 15.652 -2.281 1.00 31.49 81 GLU A C 1
ATOM 645 O O . GLU A 1 83 ? -17.428 16.677 -2.833 1.00 27.09 81 GLU A O 1
ATOM 651 N N . GLY A 1 84 ? -17.520 14.458 -2.585 1.00 23.97 82 GLY A N 1
ATOM 652 C CA . GLY A 1 84 ? -18.510 14.330 -3.650 1.00 26.22 82 GLY A CA 1
ATOM 653 C C . GLY A 1 84 ? -17.840 14.003 -4.972 1.00 22.21 82 GLY A C 1
ATOM 654 O O . GLY A 1 84 ? -16.628 13.762 -5.038 1.00 24.22 82 GLY A O 1
ATOM 655 N N . ALA A 1 85 ? -18.629 14.000 -6.050 1.00 22.50 83 ALA A N 1
ATOM 656 C CA . ALA A 1 85 ? -18.060 13.535 -7.313 1.00 20.89 83 ALA A CA 1
ATOM 657 C C . ALA A 1 85 ? -18.896 14.018 -8.481 1.00 23.32 83 ALA A C 1
ATOM 658 O O . ALA A 1 85 ? -20.088 14.299 -8.340 1.00 23.38 83 ALA A O 1
ATOM 660 N N . ILE A 1 86 ? -18.252 14.061 -9.648 1.00 21.94 84 ILE A N 1
ATOM 661 C CA . ILE A 1 86 ? -18.914 14.239 -10.936 1.00 22.48 84 ILE A CA 1
ATOM 662 C C . ILE A 1 86 ? -18.817 12.904 -11.664 1.00 23.54 84 ILE A C 1
ATOM 663 O O . ILE A 1 86 ? -17.717 12.363 -11.810 1.00 23.04 84 ILE A O 1
ATOM 668 N N . CYS A 1 87 ? -19.965 12.350 -12.074 1.00 22.64 85 CYS A N 1
ATOM 669 C CA . CYS A 1 87 ? -20.069 11.040 -12.706 1.00 27.63 85 CYS A CA 1
ATOM 670 C C . CYS A 1 87 ? -20.745 11.160 -14.068 1.00 30.22 85 CYS A C 1
ATOM 671 O O . CYS A 1 87 ? -21.251 12.214 -14.448 1.00 26.51 85 CYS A O 1
ATOM 674 N N . SER A 1 88 ? -20.752 10.046 -14.800 1.00 25.67 86 SER A N 1
ATOM 675 C CA . SER A 1 88 ? -21.497 9.926 -16.056 1.00 25.57 86 SER A CA 1
ATOM 676 C C . SER A 1 88 ? -21.140 11.036 -17.046 1.00 26.36 86 SER A C 1
ATOM 677 O O . SER A 1 88 ? -22.004 11.640 -17.683 1.00 27.35 86 SER A O 1
ATOM 680 N N . HIS A 1 89 ? -19.840 11.283 -17.204 1.00 25.80 87 HIS A N 1
ATOM 681 C CA . HIS A 1 89 ? -19.337 12.231 -18.198 1.00 22.86 87 HIS A CA 1
ATOM 682 C C . HIS A 1 89 ? -19.866 13.641 -17.942 1.00 25.79 87 HIS A C 1
ATOM 683 O O . HIS A 1 89 ? -20.089 14.411 -18.879 1.00 27.79 87 HIS A O 1
ATOM 690 N N . GLY A 1 90 ? -20.074 13.983 -16.673 1.00 23.01 88 GLY A N 1
ATOM 691 C CA . GLY A 1 90 ? -20.631 15.270 -16.304 1.00 23.05 88 GLY A CA 1
ATOM 692 C C . GLY A 1 90 ? -22.143 15.289 -16.176 1.00 23.12 88 GLY A C 1
ATOM 693 O O . GLY A 1 90 ? -22.705 16.354 -15.915 1.00 27.75 88 GLY A O 1
ATOM 694 N N . GLY A 1 91 ? -22.814 14.141 -16.336 1.00 27.89 89 GLY A N 1
ATOM 695 C CA . GLY A 1 91 ? -24.270 14.090 -16.219 1.00 28.91 89 GLY A CA 1
ATOM 696 C C . GLY A 1 91 ? -24.802 14.026 -14.806 1.00 30.80 89 GLY A C 1
ATOM 697 O O . GLY A 1 91 ? -26.005 14.220 -14.586 1.00 25.72 89 GLY A O 1
ATOM 698 N N . VAL A 1 92 ? -23.933 13.764 -13.843 1.00 24.67 90 VAL A N 1
ATOM 699 C CA . VAL A 1 92 ? -24.324 13.500 -12.468 1.00 29.00 90 VAL A CA 1
ATOM 700 C C . VAL A 1 92 ? -23.341 14.212 -11.556 1.00 26.90 90 VAL A C 1
ATOM 701 O O . VAL A 1 92 ? -22.126 14.130 -11.760 1.00 28.74 90 VAL A O 1
ATOM 705 N N . MET A 1 93 ? -23.858 14.918 -10.562 1.00 24.12 91 MET A N 1
ATOM 706 C CA . MET A 1 93 ? -23.059 15.378 -9.433 1.00 24.87 91 MET A CA 1
ATOM 707 C C . MET A 1 93 ? -23.551 14.675 -8.183 1.00 32.76 91 MET A C 1
ATOM 708 O O . MET A 1 93 ? -24.763 14.581 -7.957 1.00 33.38 91 MET A O 1
ATOM 713 N N . LEU A 1 94 ? -22.617 14.176 -7.379 1.00 24.84 92 LEU A N 1
ATOM 714 C CA . LEU A 1 94 ? -22.948 13.580 -6.094 1.00 21.20 92 LEU A CA 1
ATOM 715 C C . LEU A 1 94 ? -22.432 14.468 -4.973 1.00 34.49 92 LEU A C 1
ATOM 716 O O . LEU A 1 94 ? -21.320 14.999 -5.050 1.00 29.47 92 LEU A O 1
ATOM 721 N N . HIS A 1 95 ? -23.262 14.641 -3.949 1.00 30.13 93 HIS A N 1
ATOM 722 C CA . HIS A 1 95 ? -22.830 15.238 -2.692 1.00 30.91 93 HIS A CA 1
ATOM 723 C C . HIS A 1 95 ? -21.789 14.350 -2.009 1.00 29.71 93 HIS A C 1
ATOM 724 O O . HIS A 1 95 ? -21.568 13.198 -2.382 1.00 33.42 93 HIS A O 1
ATOM 731 N N . SER A 1 96 ? -21.160 14.894 -0.961 1.00 32.19 94 SER A N 1
ATOM 732 C CA . SER A 1 96 ? -20.101 14.144 -0.288 1.00 35.74 94 SER A CA 1
ATOM 733 C C . SER A 1 96 ? -20.619 12.836 0.304 1.00 37.89 94 SER A C 1
ATOM 734 O O . SER A 1 96 ? -19.897 11.832 0.312 1.00 33.86 94 SER A O 1
ATOM 737 N N . ASP A 1 97 ? -21.876 12.795 0.747 1.00 32.49 95 ASP A N 1
ATOM 738 C CA . ASP A 1 97 ? -22.410 11.533 1.258 1.00 39.34 95 ASP A CA 1
ATOM 739 C C . ASP A 1 97 ? -22.913 10.605 0.155 1.00 57.97 95 ASP A C 1
ATOM 740 O O . ASP A 1 97 ? -23.491 9.552 0.458 1.00 40.23 95 ASP A O 1
ATOM 745 N N . GLY A 1 98 ? -22.693 10.955 -1.111 1.00 38.56 96 GLY A N 1
ATOM 746 C CA . GLY A 1 98 ? -23.061 10.087 -2.205 1.00 29.45 96 GLY A CA 1
ATOM 747 C C . GLY A 1 98 ? -24.455 10.308 -2.741 1.00 37.00 96 GLY A C 1
ATOM 748 O O . GLY A 1 98 ? -24.852 9.627 -3.698 1.00 38.08 96 GLY A O 1
ATOM 749 N N . SER A 1 99 ? -25.206 11.238 -2.170 1.00 33.32 97 SER A N 1
ATOM 750 C CA . SER A 1 99 ? -26.557 11.468 -2.643 1.00 39.47 97 SER A CA 1
ATOM 751 C C . SER A 1 99 ? -26.533 12.351 -3.885 1.00 45.50 97 SER A C 1
ATOM 752 O O . SER A 1 99 ? -25.603 13.134 -4.108 1.00 31.00 97 SER A O 1
ATOM 755 N N . LEU A 1 100 ? -27.580 12.213 -4.694 1.00 31.85 98 LEU A N 1
ATOM 756 C CA . LEU A 1 100 ? -27.665 12.883 -5.984 1.00 29.85 98 LEU A CA 1
ATOM 757 C C . LEU A 1 100 ? -27.972 14.369 -5.835 1.00 37.29 98 LEU A C 1
ATOM 758 O O . LEU A 1 100 ? -28.855 14.764 -5.072 1.00 30.96 98 LEU A O 1
ATOM 763 N N . ASP A 1 101 ? -27.267 15.195 -6.603 1.00 28.67 99 ASP A N 1
ATOM 764 C CA . ASP A 1 101 ? -27.549 16.630 -6.617 1.00 33.75 99 ASP A CA 1
ATOM 765 C C . ASP A 1 101 ? -28.800 16.878 -7.452 1.00 31.23 99 ASP A C 1
ATOM 766 O O . ASP A 1 101 ? -28.788 16.697 -8.676 1.00 29.75 99 ASP A O 1
ATOM 771 N N . GLN A 1 102 ? -29.878 17.319 -6.802 1.00 34.17 100 GLN A N 1
ATOM 772 C CA . GLN A 1 102 ? -31.151 17.448 -7.505 1.00 34.91 100 GLN A CA 1
ATOM 773 C C . GLN A 1 102 ? -31.140 18.605 -8.496 1.00 36.00 100 GLN A C 1
ATOM 774 O O . GLN A 1 102 ? -31.732 18.503 -9.579 1.00 33.79 100 GLN A O 1
ATOM 780 N N . ASP A 1 103 ? -30.468 19.710 -8.153 1.00 30.45 101 ASP A N 1
ATOM 781 C CA . ASP A 1 103 ? -30.414 20.857 -9.057 1.00 30.10 101 ASP A CA 1
ATOM 782 C C . ASP A 1 103 ? -29.749 20.494 -10.379 1.00 24.97 101 ASP A C 1
ATOM 783 O O . ASP A 1 103 ? -30.300 20.756 -11.456 1.00 31.31 101 ASP A O 1
ATOM 788 N N . TRP A 1 104 ? -28.552 19.906 -10.322 1.00 31.40 102 TRP A N 1
ATOM 789 C CA . TRP A 1 104 ? -27.878 19.527 -11.559 1.00 30.04 102 TRP A CA 1
ATOM 790 C C . TRP A 1 104 ? -28.698 18.512 -12.338 1.00 28.62 102 TRP A C 1
ATOM 791 O O . TRP A 1 104 ? -28.759 18.567 -13.575 1.00 29.61 102 TRP A O 1
ATOM 802 N N . HIS A 1 105 ? -29.310 17.558 -11.631 1.00 32.64 103 HIS A N 1
ATOM 803 C CA . HIS A 1 105 ? -30.147 16.564 -12.291 1.00 34.19 103 HIS A CA 1
ATOM 804 C C . HIS A 1 105 ? -31.277 17.230 -13.067 1.00 40.50 103 HIS A C 1
ATOM 805 O O . HIS A 1 105 ? -31.586 16.832 -14.197 1.00 32.60 103 HIS A O 1
ATOM 812 N N . GLY A 1 106 ? -31.886 18.265 -12.491 1.00 31.03 104 GLY A N 1
ATOM 813 C CA . GLY A 1 106 ? -32.898 19.009 -13.226 1.00 33.13 104 GLY A CA 1
ATOM 814 C C . GLY A 1 106 ? -32.336 19.715 -14.446 1.00 31.01 104 GLY A C 1
ATOM 815 O O . GLY A 1 106 ? -32.965 19.739 -15.511 1.00 32.80 104 GLY A O 1
ATOM 816 N N . GLN A 1 107 ? -31.135 20.282 -14.320 1.00 28.15 105 GLN A N 1
ATOM 817 C CA . GLN A 1 107 ? -30.556 20.979 -15.462 1.00 29.12 105 GLN A CA 1
ATOM 818 C C . GLN A 1 107 ? -30.174 20.004 -16.565 1.00 33.22 105 GLN A C 1
ATOM 819 O O . GLN A 1 107 ? -30.433 20.268 -17.745 1.00 29.13 105 GLN A O 1
ATOM 825 N N . MET A 1 108 ? -29.576 18.868 -16.193 1.00 32.25 106 MET A N 1
ATOM 826 C CA . MET A 1 108 ? -29.201 17.849 -17.170 1.00 33.22 106 MET A CA 1
ATOM 827 C C . MET A 1 108 ? -30.426 17.270 -17.845 1.00 36.01 106 MET A C 1
ATOM 828 O O . MET A 1 108 ? -30.446 17.046 -19.063 1.00 35.33 106 MET A O 1
ATOM 833 N N . ALA A 1 109 ? -31.456 16.995 -17.062 1.00 36.58 107 ALA A N 1
ATOM 834 C CA . ALA A 1 109 ? -32.694 16.533 -17.653 1.00 32.41 107 ALA A CA 1
ATOM 835 C C . ALA A 1 109 ? -33.131 17.478 -18.777 1.00 42.72 107 ALA A C 1
ATOM 836 O O . ALA A 1 109 ? -33.398 17.042 -19.902 1.00 33.95 107 ALA A O 1
ATOM 838 N N . LYS A 1 110 ? -33.145 18.788 -18.511 1.00 34.05 108 LYS A N 1
ATOM 839 C CA . LYS A 1 110 ? -33.546 19.760 -19.527 1.00 34.15 108 LYS A CA 1
ATOM 840 C C . LYS A 1 110 ? -32.676 19.666 -20.774 1.00 27.88 108 LYS A C 1
ATOM 841 O O . LYS A 1 110 ? -33.182 19.732 -21.905 1.00 33.83 108 LYS A O 1
ATOM 847 N N . SER A 1 111 ? -31.359 19.548 -20.591 1.00 33.19 109 SER A N 1
ATOM 848 C CA . SER A 1 111 ? -30.454 19.473 -21.730 1.00 36.08 109 SER A CA 1
ATOM 849 C C . SER A 1 111 ? -30.639 18.186 -22.527 1.00 38.90 109 SER A C 1
ATOM 850 O O . SER A 1 111 ? -30.397 18.174 -23.739 1.00 47.34 109 SER A O 1
ATOM 853 N N . LEU A 1 112 ? -31.107 17.111 -21.892 1.00 40.15 110 LEU A N 1
ATOM 854 C CA . LEU A 1 112 ? -31.050 15.784 -22.497 1.00 33.63 110 LEU A CA 1
ATOM 855 C C . LEU A 1 112 ? -32.388 15.202 -22.948 1.00 37.37 110 LEU A C 1
ATOM 856 O O . LEU A 1 112 ? -32.400 14.103 -23.508 1.00 43.03 110 LEU A O 1
ATOM 861 N N A TRP A 1 113 ? -33.511 15.891 -22.722 0.67 44.01 111 TRP A N 1
ATOM 862 N N B TRP A 1 113 ? -33.514 15.887 -22.737 0.33 42.58 111 TRP A N 1
ATOM 863 C CA A TRP A 1 113 ? -34.796 15.273 -23.046 0.67 36.16 111 TRP A CA 1
ATOM 864 C CA B TRP A 1 113 ? -34.785 15.252 -23.087 0.33 36.55 111 TRP A CA 1
ATOM 865 C C A TRP A 1 113 ? -35.011 15.122 -24.553 0.67 30.53 111 TRP A C 1
ATOM 866 C C B TRP A 1 113 ? -34.914 15.039 -24.582 0.33 32.61 111 TRP A C 1
ATOM 867 O O A TRP A 1 113 ? -35.738 14.219 -24.980 0.67 55.72 111 TRP A O 1
ATOM 868 O O B TRP A 1 113 ? -35.447 14.014 -25.021 0.33 35.62 111 TRP A O 1
ATOM 889 N N . ALA A 1 114 ? -34.382 15.967 -25.374 1.00 50.12 112 ALA A N 1
ATOM 890 C CA . ALA A 1 114 ? -34.447 15.815 -26.819 1.00 47.01 112 ALA A CA 1
ATOM 891 C C . ALA A 1 114 ? -33.700 14.583 -27.321 1.00 56.22 112 ALA A C 1
ATOM 892 O O . ALA A 1 114 ? -33.886 14.200 -28.479 1.00 52.18 112 ALA A O 1
ATOM 894 N N . PHE A 1 115 ? -32.886 13.943 -26.482 1.00 46.58 113 PHE A N 1
ATOM 895 C CA . PHE A 1 115 ? -32.096 12.784 -26.876 1.00 49.11 113 PHE A CA 1
ATOM 896 C C . PHE A 1 115 ? -32.614 11.465 -26.319 1.00 49.87 113 PHE A C 1
ATOM 897 O O . PHE A 1 115 ? -31.989 10.432 -26.560 1.00 42.80 113 PHE A O 1
ATOM 905 N N . GLN A 1 116 ? -33.719 11.461 -25.571 1.00 43.33 114 GLN A N 1
ATOM 906 C CA . GLN A 1 116 ? -34.060 10.258 -24.814 1.00 48.58 114 GLN A CA 1
ATOM 907 C C . GLN A 1 116 ? -34.409 9.081 -25.717 1.00 65.21 114 GLN A C 1
ATOM 908 O O . GLN A 1 116 ? -34.117 7.936 -25.362 1.00 51.21 114 GLN A O 1
ATOM 914 N N . ASP A 1 117 ? -35.016 9.327 -26.879 1.00 44.15 115 ASP A N 1
ATOM 915 C CA . ASP A 1 117 ? -35.271 8.254 -27.831 1.00 56.83 115 ASP A CA 1
ATOM 916 C C . ASP A 1 117 ? -34.078 7.974 -28.727 1.00 40.22 115 ASP A C 1
ATOM 917 O O . ASP A 1 117 ? -33.879 6.827 -29.150 1.00 54.39 115 ASP A O 1
ATOM 922 N N . ARG A 1 118 ? -33.311 9.011 -29.058 1.00 64.87 116 ARG A N 1
ATOM 923 C CA . ARG A 1 118 ? -32.202 8.845 -29.985 1.00 49.26 116 ARG A CA 1
ATOM 924 C C . ARG A 1 118 ? -31.123 7.946 -29.400 1.00 46.37 116 ARG A C 1
ATOM 925 O O . ARG A 1 118 ? -30.526 7.137 -30.117 1.00 46.49 116 ARG A O 1
ATOM 933 N N . LEU A 1 119 ? -30.862 8.066 -28.096 1.00 47.30 117 LEU A N 1
ATOM 934 C CA . LEU A 1 119 ? -29.754 7.316 -27.503 1.00 57.13 117 LEU A CA 1
ATOM 935 C C . LEU A 1 119 ? -29.930 5.802 -27.614 1.00 61.84 117 LEU A C 1
ATOM 936 O O . LEU A 1 119 ? -29.002 5.134 -28.106 1.00 43.05 117 LEU A O 1
ATOM 941 N N . PRO A 1 120 ? -31.060 5.198 -27.211 1.00 67.98 118 PRO A N 1
ATOM 942 C CA . PRO A 1 120 ? -31.210 3.743 -27.403 1.00 48.52 118 PRO A CA 1
ATOM 943 C C . PRO A 1 120 ? -31.180 3.322 -28.861 1.00 60.18 118 PRO A C 1
ATOM 944 O O . PRO A 1 120 ? -30.705 2.222 -29.173 1.00 49.67 118 PRO A O 1
ATOM 948 N N . ALA A 1 121 ? -31.688 4.165 -29.764 1.00 48.35 119 ALA A N 1
ATOM 949 C CA . ALA A 1 121 ? -31.668 3.833 -31.184 1.00 53.76 119 ALA A CA 1
ATOM 950 C C . ALA A 1 121 ? -30.256 3.907 -31.745 1.00 52.66 119 ALA A C 1
ATOM 951 O O . ALA A 1 121 ? -29.891 3.125 -32.633 1.00 47.79 119 ALA A O 1
ATOM 953 N N . LEU A 1 122 ? -29.453 4.848 -31.242 1.00 73.26 120 LEU A N 1
ATOM 954 C CA . LEU A 1 122 ? -28.079 5.001 -31.711 1.00 53.78 120 LEU A CA 1
ATOM 955 C C . LEU A 1 122 ? -27.208 3.832 -31.266 1.00 48.17 120 LEU A C 1
ATOM 956 O O . LEU A 1 122 ? -26.392 3.326 -32.047 1.00 47.80 120 LEU A O 1
ATOM 961 N N . SER A 1 123 ? -27.365 3.389 -30.013 1.00 43.56 121 SER A N 1
ATOM 962 C CA . SER A 1 123 ? -26.643 2.209 -29.546 1.00 44.31 121 SER A CA 1
ATOM 963 C C . SER A 1 123 ? -27.046 0.968 -30.331 1.00 69.70 121 SER A C 1
ATOM 964 O O . SER A 1 123 ? -26.191 0.154 -30.698 1.00 52.28 121 SER A O 1
ATOM 967 N N . GLU A 1 124 ? -28.347 0.801 -30.591 1.00 60.32 122 GLU A N 1
ATOM 968 C CA . GLU A 1 124 ? -28.807 -0.336 -31.383 1.00 61.38 122 GLU A CA 1
ATOM 969 C C . GLU A 1 124 ? -28.220 -0.296 -32.787 1.00 54.03 122 GLU A C 1
ATOM 970 O O . GLU A 1 124 ? -27.741 -1.314 -33.302 1.00 59.07 122 GLU A O 1
ATOM 976 N N . ALA A 1 125 ? -28.259 0.875 -33.427 1.00 52.51 123 ALA A N 1
ATOM 977 C CA . ALA A 1 125 ? -27.765 0.981 -34.796 1.00 52.09 123 ALA A CA 1
ATOM 978 C C . ALA A 1 125 ? -26.259 0.752 -34.851 1.00 70.19 123 ALA A C 1
ATOM 979 O O . ALA A 1 125 ? -25.759 0.084 -35.763 1.00 64.13 123 ALA A O 1
ATOM 981 N N . THR A 1 126 ? -25.520 1.283 -33.873 1.00 66.64 124 THR A N 1
ATOM 982 C CA . THR A 1 126 ? -24.077 1.063 -33.828 1.00 71.07 124 THR A CA 1
ATOM 983 C C . THR A 1 126 ? -23.752 -0.420 -33.668 1.00 51.13 124 THR A C 1
ATOM 984 O O . THR A 1 126 ? -22.877 -0.954 -34.360 1.00 52.46 124 THR A O 1
ATOM 988 N N . LEU A 1 127 ? -24.437 -1.104 -32.742 1.00 50.76 125 LEU A N 1
ATOM 989 C CA . LEU A 1 127 ? -24.141 -2.517 -32.512 1.00 57.52 125 LEU A CA 1
ATOM 990 C C . LEU A 1 127 ? -24.520 -3.372 -33.715 1.00 82.50 125 LEU A C 1
ATOM 991 O O . LEU A 1 127 ? -23.875 -4.397 -33.980 1.00 56.61 125 LEU A O 1
ATOM 996 N N . ARG A 1 128 ? -25.558 -2.966 -34.449 1.00 68.31 126 ARG A N 1
ATOM 997 C CA . ARG A 1 128 ? -25.911 -3.651 -35.690 1.00 84.68 126 ARG A CA 1
ATOM 998 C C . ARG A 1 128 ? -24.871 -3.385 -36.771 1.00 60.48 126 ARG A C 1
ATOM 999 O O . ARG A 1 128 ? -24.359 -4.318 -37.402 1.00 74.08 126 ARG A O 1
ATOM 1007 N N . ILE A 1 129 ? -24.553 -2.108 -37.001 1.00 69.30 127 ILE A N 1
ATOM 1008 C CA . ILE A 1 129 ? -23.554 -1.740 -37.998 1.00 81.20 127 ILE A CA 1
ATOM 1009 C C . ILE A 1 129 ? -22.210 -2.382 -37.682 1.00 95.75 127 ILE A C 1
ATOM 1010 O O . ILE A 1 129 ? -21.428 -2.697 -38.593 1.00 67.20 127 ILE A O 1
ATOM 1015 N N . GLY A 1 130 ? -21.935 -2.621 -36.398 1.00 72.54 128 GLY A N 1
ATOM 1016 C CA . GLY A 1 130 ? -20.713 -3.314 -36.026 1.00 85.53 128 GLY A CA 1
ATOM 1017 C C . GLY A 1 130 ? -20.705 -4.773 -36.443 1.00 78.03 128 GLY A C 1
ATOM 1018 O O . GLY A 1 130 ? -19.691 -5.281 -36.929 1.00 83.28 128 GLY A O 1
ATOM 1019 N N . LYS A 1 131 ? -21.830 -5.473 -36.257 1.00 78.56 129 LYS A N 1
ATOM 1020 C CA . LYS A 1 131 ? -21.915 -6.851 -36.735 1.00 108.09 129 LYS A CA 1
ATOM 1021 C C . LYS A 1 131 ? -21.949 -6.916 -38.259 1.00 104.13 129 LYS A C 1
ATOM 1022 O O . LYS A 1 131 ? -21.469 -7.894 -38.844 1.00 105.46 129 LYS A O 1
ATOM 1028 N N . ASP A 1 132 ? -22.516 -5.896 -38.913 1.00 111.97 130 ASP A N 1
ATOM 1029 C CA . ASP A 1 132 ? -22.442 -5.804 -40.370 1.00 124.22 130 ASP A CA 1
ATOM 1030 C C . ASP A 1 132 ? -20.997 -5.776 -40.850 1.00 109.14 130 ASP A C 1
ATOM 1031 O O . ASP A 1 132 ? -20.682 -6.324 -41.914 1.00 128.51 130 ASP A O 1
ATOM 1036 N N . MET A 1 133 ? -20.111 -5.148 -40.082 1.00 85.26 131 MET A N 1
ATOM 1037 C CA . MET A 1 133 ? -18.678 -5.170 -40.342 1.00 74.25 131 MET A CA 1
ATOM 1038 C C . MET A 1 133 ? -18.016 -6.482 -39.933 1.00 92.04 131 MET A C 1
ATOM 1039 O O . MET A 1 133 ? -16.808 -6.636 -40.142 1.00 87.80 131 MET A O 1
ATOM 1044 N N . GLY A 1 134 ? -18.763 -7.419 -39.349 1.00 87.94 132 GLY A N 1
ATOM 1045 C CA . GLY A 1 134 ? -18.188 -8.656 -38.857 1.00 77.85 132 GLY A CA 1
ATOM 1046 C C . GLY A 1 134 ? -17.503 -8.557 -37.513 1.00 115.37 132 GLY A C 1
ATOM 1047 O O . GLY A 1 134 ? -16.861 -9.527 -37.093 1.00 75.58 132 GLY A O 1
ATOM 1048 N N . TYR A 1 135 ? -17.626 -7.422 -36.823 1.00 126.97 133 TYR A N 1
ATOM 1049 C CA . TYR A 1 135 ? -16.959 -7.190 -35.547 1.00 62.06 133 TYR A CA 1
ATOM 1050 C C . TYR A 1 135 ? -17.842 -7.629 -34.382 1.00 70.71 133 TYR A C 1
ATOM 1051 O O . TYR A 1 135 ? -19.057 -7.410 -34.390 1.00 89.53 133 TYR A O 1
ATOM 1060 N N . SER A 1 136 ? -17.218 -8.235 -33.370 1.00 65.24 134 SER A N 1
ATOM 1061 C CA . SER A 1 136 ? -17.914 -8.694 -32.164 1.00 87.13 134 SER A CA 1
ATOM 1062 C C . SER A 1 136 ? -17.900 -7.575 -31.126 1.00 99.74 134 SER A C 1
ATOM 1063 O O . SER A 1 136 ? -16.914 -7.386 -30.410 1.00 57.99 134 SER A O 1
ATOM 1066 N N . LEU A 1 137 ? -19.004 -6.849 -31.019 1.00 70.93 135 LEU A N 1
ATOM 1067 C CA . LEU A 1 137 ? -19.074 -5.655 -30.192 1.00 61.28 135 LEU A CA 1
ATOM 1068 C C . LEU A 1 137 ? -19.902 -5.904 -28.938 1.00 67.49 135 LEU A C 1
ATOM 1069 O O . LEU A 1 137 ? -20.426 -6.996 -28.697 1.00 64.05 135 LEU A O 1
ATOM 1074 N N . ARG A 1 138 ? -20.018 -4.850 -28.140 1.00 52.30 136 ARG A N 1
ATOM 1075 C CA . ARG A 1 138 ? -20.794 -4.852 -26.914 1.00 50.18 136 ARG A CA 1
ATOM 1076 C C . ARG A 1 138 ? -21.087 -3.392 -26.587 1.00 56.26 136 ARG A C 1
ATOM 1077 O O . ARG A 1 138 ? -20.208 -2.543 -26.731 1.00 67.14 136 ARG A O 1
ATOM 1085 N N . GLY A 1 139 ? -22.327 -3.094 -26.209 1.00 45.07 137 GLY A N 1
ATOM 1086 C CA . GLY A 1 139 ? -22.674 -1.700 -25.970 1.00 56.04 137 GLY A CA 1
ATOM 1087 C C . GLY A 1 139 ? -23.984 -1.567 -25.231 1.00 69.27 137 GLY A C 1
ATOM 1088 O O . GLY A 1 139 ? -24.726 -2.537 -25.056 1.00 48.52 137 GLY A O 1
ATOM 1089 N N . TRP A 1 140 ? -24.260 -0.338 -24.794 1.00 45.54 138 TRP A N 1
ATOM 1090 C CA . TRP A 1 140 ? -25.448 -0.067 -23.992 1.00 49.57 138 TRP A CA 1
ATOM 1091 C C . TRP A 1 140 ? -25.591 1.436 -23.811 1.00 74.62 138 TRP A C 1
ATOM 1092 O O . TRP A 1 140 ? -24.683 2.208 -24.124 1.00 52.26 138 TRP A O 1
ATOM 1103 N N . VAL A 1 141 ? -26.747 1.841 -23.293 1.00 40.82 139 VAL A N 1
ATOM 1104 C CA . VAL A 1 141 ? -27.015 3.235 -22.963 1.00 39.32 139 VAL A CA 1
ATOM 1105 C C . VAL A 1 141 ? -26.702 3.434 -21.488 1.00 53.18 139 VAL A C 1
ATOM 1106 O O . VAL A 1 141 ? -27.207 2.695 -20.636 1.00 47.76 139 VAL A O 1
ATOM 1110 N N . VAL A 1 142 ? -25.849 4.406 -21.187 1.00 40.03 140 VAL A N 1
ATOM 1111 C CA . VAL A 1 142 ? -25.538 4.746 -19.802 1.00 36.79 140 VAL A CA 1
ATOM 1112 C C . VAL A 1 142 ? -26.645 5.655 -19.286 1.00 66.73 140 VAL A C 1
ATOM 1113 O O . VAL A 1 142 ? -27.036 6.616 -19.958 1.00 43.00 140 VAL A O 1
ATOM 1117 N N . GLU A 1 143 ? -27.173 5.352 -18.104 1.00 43.10 141 GLU A N 1
ATOM 1118 C CA . GLU A 1 143 ? -28.358 6.066 -17.657 1.00 47.82 141 GLU A CA 1
ATOM 1119 C C . GLU A 1 143 ? -28.422 6.118 -16.140 1.00 60.89 141 GLU A C 1
ATOM 1120 O O . GLU A 1 143 ? -27.875 5.259 -15.442 1.00 80.18 141 GLU A O 1
ATOM 1126 N N . GLU A 1 144 ? -29.088 7.154 -15.644 1.00 43.78 142 GLU A N 1
ATOM 1127 C CA . GLU A 1 144 ? -29.510 7.229 -14.257 1.00 49.75 142 GLU A CA 1
ATOM 1128 C C . GLU A 1 144 ? -31.011 6.980 -14.200 1.00 52.96 142 GLU A C 1
ATOM 1129 O O . GLU A 1 144 ? -31.687 6.905 -15.229 1.00 75.43 142 GLU A O 1
ATOM 1135 N N . GLU A 1 145 ? -31.530 6.845 -12.980 1.00 44.15 143 GLU A N 1
ATOM 1136 C CA . GLU A 1 145 ? -32.959 6.611 -12.805 1.00 45.07 143 GLU A CA 1
ATOM 1137 C C . GLU A 1 145 ? -33.775 7.666 -13.544 1.00 72.58 143 GLU A C 1
ATOM 1138 O O . GLU A 1 145 ? -33.822 8.828 -13.129 1.00 73.48 143 GLU A O 1
ATOM 1144 N N . GLY A 1 146 ? -34.390 7.272 -14.661 1.00 61.90 144 GLY A N 1
ATOM 1145 C CA . GLY A 1 146 ? -35.280 8.123 -15.415 1.00 65.20 144 GLY A CA 1
ATOM 1146 C C . GLY A 1 146 ? -34.651 8.835 -16.596 1.00 70.25 144 GLY A C 1
ATOM 1147 O O . GLY A 1 146 ? -35.374 9.211 -17.527 1.00 128.98 144 GLY A O 1
ATOM 1148 N N . LEU A 1 147 ? -33.333 9.026 -16.595 1.00 60.06 145 LEU A N 1
ATOM 1149 C CA . LEU A 1 147 ? -32.676 9.883 -17.575 1.00 43.79 145 LEU A CA 1
ATOM 1150 C C . LEU A 1 147 ? -31.525 9.132 -18.224 1.00 48.70 145 LEU A C 1
ATOM 1151 O O . LEU A 1 147 ? -30.624 8.659 -17.527 1.00 40.44 145 LEU A O 1
ATOM 1156 N N . ARG A 1 148 ? -31.557 9.036 -19.552 1.00 46.74 146 ARG A N 1
ATOM 1157 C CA . ARG A 1 148 ? -30.482 8.438 -20.332 1.00 54.46 146 ARG A CA 1
ATOM 1158 C C . ARG A 1 148 ? -29.447 9.494 -20.694 1.00 60.74 146 ARG A C 1
ATOM 1159 O O . ARG A 1 148 ? -29.797 10.604 -21.104 1.00 39.23 146 ARG A O 1
ATOM 1167 N N . HIS A 1 149 ? -28.169 9.134 -20.559 1.00 37.25 147 HIS A N 1
ATOM 1168 C CA . HIS A 1 149 ? -27.065 10.085 -20.674 1.00 36.77 147 HIS A CA 1
ATOM 1169 C C . HIS A 1 149 ? -26.293 9.942 -21.979 1.00 46.08 147 HIS A C 1
ATOM 1170 O O . HIS A 1 149 ? -26.234 10.887 -22.768 1.00 38.33 147 HIS A O 1
ATOM 1177 N N . TYR A 1 150 ? -25.674 8.793 -22.228 1.00 38.73 148 TYR A N 1
ATOM 1178 C CA . TYR A 1 150 ? -24.829 8.671 -23.407 1.00 34.92 148 TYR A CA 1
ATOM 1179 C C . TYR A 1 150 ? -24.765 7.212 -23.831 1.00 38.13 148 TYR A C 1
ATOM 1180 O O . TYR A 1 150 ? -25.280 6.320 -23.154 1.00 43.86 148 TYR A O 1
ATOM 1189 N N . VAL A 1 151 ? -24.137 6.988 -24.978 1.00 43.48 149 VAL A N 1
ATOM 1190 C CA . VAL A 1 151 ? -23.991 5.663 -25.566 1.00 45.61 149 VAL A CA 1
ATOM 1191 C C . VAL A 1 151 ? -22.537 5.244 -25.448 1.00 45.56 149 VAL A C 1
ATOM 1192 O O . VAL A 1 151 ? -21.634 6.043 -25.723 1.00 40.37 149 VAL A O 1
ATOM 1196 N N . VAL A 1 152 ? -22.306 3.987 -25.060 1.00 38.32 150 VAL A N 1
ATOM 1197 C CA . VAL A 1 152 ? -20.957 3.443 -25.034 1.00 37.11 150 VAL A CA 1
ATOM 1198 C C . VAL A 1 152 ? -20.940 2.144 -25.821 1.00 49.76 150 VAL A C 1
ATOM 1199 O O . VAL A 1 152 ? -21.924 1.397 -25.862 1.00 46.50 150 VAL A O 1
ATOM 1203 N N . THR A 1 153 ? -19.814 1.903 -26.484 1.00 44.78 151 THR A N 1
ATOM 1204 C CA . THR A 1 153 ? -19.588 0.697 -27.263 1.00 41.99 151 THR A CA 1
ATOM 1205 C C . THR A 1 153 ? -18.164 0.223 -27.020 1.00 62.92 151 THR A C 1
ATOM 1206 O O . THR A 1 153 ? -17.237 1.033 -26.967 1.00 47.09 151 THR A O 1
ATOM 1210 N N . LYS A 1 154 ? -18.003 -1.087 -26.856 1.00 51.61 152 LYS A N 1
ATOM 1211 C CA . LYS A 1 154 ? -16.702 -1.708 -26.672 1.00 61.57 152 LYS A CA 1
ATOM 1212 C C . LYS A 1 154 ? -16.574 -2.864 -27.653 1.00 93.06 152 LYS A C 1
ATOM 1213 O O . LYS A 1 154 ? -17.570 -3.377 -28.169 1.00 64.91 152 LYS A O 1
ATOM 1219 N N . GLN A 1 155 ? -15.337 -3.269 -27.921 1.00 55.04 153 GLN A N 1
ATOM 1220 C CA . GLN A 1 155 ? -15.085 -4.417 -28.781 1.00 76.14 153 GLN A CA 1
ATOM 1221 C C . GLN A 1 155 ? -14.503 -5.567 -27.966 1.00 100.90 153 GLN A C 1
ATOM 1222 O O . GLN A 1 155 ? -13.847 -5.357 -26.940 1.00 60.16 153 GLN A O 1
ATOM 1228 N N . ASN A 1 156 ? -14.769 -6.792 -28.426 1.00 78.28 154 ASN A N 1
ATOM 1229 C CA . ASN A 1 156 ? -14.298 -8.001 -27.760 1.00 102.33 154 ASN A CA 1
ATOM 1230 C C . ASN A 1 156 ? -13.208 -8.718 -28.547 1.00 73.30 154 ASN A C 1
ATOM 1231 O O . ASN A 1 156 ? -12.908 -9.879 -28.251 1.00 68.79 154 ASN A O 1
ATOM 1236 N N . GLU A 1 157 ? -12.604 -8.053 -29.532 1.00 115.79 155 GLU A N 1
ATOM 1237 C CA . GLU A 1 157 ? -11.602 -8.652 -30.403 1.00 104.55 155 GLU A CA 1
ATOM 1238 C C . GLU A 1 157 ? -10.176 -8.487 -29.893 1.00 70.41 155 GLU A C 1
ATOM 1239 O O . GLU A 1 157 ? -9.253 -9.032 -30.508 1.00 69.94 155 GLU A O 1
ATOM 1245 N N . SER A 1 158 ? -9.978 -7.758 -28.793 1.00 78.49 156 SER A N 1
ATOM 1246 C CA . SER A 1 158 ? -8.665 -7.308 -28.330 1.00 104.37 156 SER A CA 1
ATOM 1247 C C . SER A 1 158 ? -7.977 -6.403 -29.349 1.00 91.67 156 SER A C 1
ATOM 1248 O O . SER A 1 158 ? -6.745 -6.319 -29.380 1.00 67.70 156 SER A O 1
ATOM 1251 N N . ASP A 1 159 ? -8.757 -5.717 -30.186 1.00 66.86 157 ASP A N 1
ATOM 1252 C CA . ASP A 1 159 ? -8.238 -4.770 -31.175 1.00 72.52 157 ASP A CA 1
ATOM 1253 C C . ASP A 1 159 ? -9.049 -3.481 -31.074 1.00 71.90 157 ASP A C 1
ATOM 1254 O O . ASP A 1 159 ? -10.180 -3.413 -31.566 1.00 69.01 157 ASP A O 1
ATOM 1259 N N . ASP A 1 160 ? -8.464 -2.453 -30.456 1.00 54.94 158 ASP A N 1
ATOM 1260 C CA . ASP A 1 160 ? -9.133 -1.161 -30.345 1.00 54.20 158 ASP A CA 1
ATOM 1261 C C . ASP A 1 160 ? -9.244 -0.431 -31.678 1.00 81.54 158 ASP A C 1
ATOM 1262 O O . ASP A 1 160 ? -10.018 0.531 -31.772 1.00 55.23 158 ASP A O 1
ATOM 1267 N N . ALA A 1 161 ? -8.490 -0.850 -32.701 1.00 59.69 159 ALA A N 1
ATOM 1268 C CA . ALA A 1 161 ? -8.613 -0.242 -34.023 1.00 99.43 159 ALA A CA 1
ATOM 1269 C C . ALA A 1 161 ? -9.987 -0.482 -34.634 1.00 88.93 159 ALA A C 1
ATOM 1270 O O . ALA A 1 161 ? -10.413 0.298 -35.493 1.00 73.00 159 ALA A O 1
ATOM 1272 N N . VAL A 1 162 ? -10.674 -1.548 -34.208 1.00 58.94 160 VAL A N 1
ATOM 1273 C CA . VAL A 1 162 ? -12.041 -1.831 -34.646 1.00 57.81 160 VAL A CA 1
ATOM 1274 C C . VAL A 1 162 ? -12.947 -0.629 -34.415 1.00 93.79 160 VAL A C 1
ATOM 1275 O O . VAL A 1 162 ? -13.757 -0.263 -35.275 1.00 69.83 160 VAL A O 1
ATOM 1279 N N . LEU A 1 163 ? -12.825 0.006 -33.247 1.00 50.59 161 LEU A N 1
ATOM 1280 C CA . LEU A 1 163 ? -13.740 1.085 -32.896 1.00 73.02 161 LEU A CA 1
ATOM 1281 C C . LEU A 1 163 ? -13.511 2.322 -33.759 1.00 50.77 161 LEU A C 1
ATOM 1282 O O . LEU A 1 163 ? -14.468 3.042 -34.068 1.00 55.23 161 LEU A O 1
ATOM 1287 N N . SER A 1 164 ? -12.266 2.579 -34.170 1.00 71.66 162 SER A N 1
ATOM 1288 C CA . SER A 1 164 ? -11.993 3.739 -35.013 1.00 58.57 162 SER A CA 1
ATOM 1289 C C . SER A 1 164 ? -12.683 3.624 -36.366 1.00 108.37 162 SER A C 1
ATOM 1290 O O . SER A 1 164 ? -13.025 4.644 -36.978 1.00 59.78 162 SER A O 1
ATOM 1293 N N . LYS A 1 165 ? -12.894 2.393 -36.843 1.00 53.47 163 LYS A N 1
ATOM 1294 C CA . LYS A 1 165 ? -13.577 2.181 -38.114 1.00 80.43 163 LYS A CA 1
ATOM 1295 C C . LYS A 1 165 ? -15.052 2.529 -38.002 1.00 100.66 163 LYS A C 1
ATOM 1296 O O . LYS A 1 165 ? -15.600 3.245 -38.850 1.00 75.90 163 LYS A O 1
ATOM 1302 N N . VAL A 1 166 ? -15.714 2.014 -36.964 1.00 93.34 164 VAL A N 1
ATOM 1303 C CA . VAL A 1 166 ? -17.123 2.319 -36.742 1.00 71.77 164 VAL A CA 1
ATOM 1304 C C . VAL A 1 166 ? -17.322 3.826 -36.627 1.00 73.56 164 VAL A C 1
ATOM 1305 O O . VAL A 1 166 ? -18.221 4.402 -37.253 1.00 58.18 164 VAL A O 1
ATOM 1309 N N . LEU A 1 167 ? -16.473 4.491 -35.837 1.00 67.73 165 LEU A N 1
ATOM 1310 C CA . LEU A 1 167 ? -16.559 5.944 -35.719 1.00 76.79 165 LEU A CA 1
ATOM 1311 C C . LEU A 1 167 ? -16.484 6.620 -37.084 1.00 112.69 165 LEU A C 1
ATOM 1312 O O . LEU A 1 167 ? -17.178 7.613 -37.332 1.00 68.05 165 LEU A O 1
ATOM 1317 N N . ALA A 1 168 ? -15.657 6.090 -37.988 1.00 91.40 166 ALA A N 1
ATOM 1318 C CA . ALA A 1 168 ? -15.544 6.681 -39.318 1.00 89.47 166 ALA A CA 1
ATOM 1319 C C . ALA A 1 168 ? -16.830 6.508 -40.115 1.00 84.78 166 ALA A C 1
ATOM 1320 O O . ALA A 1 168 ? -17.280 7.442 -40.790 1.00 75.02 166 ALA A O 1
ATOM 1322 N N . GLU A 1 169 ? -17.441 5.323 -40.051 1.00 66.34 167 GLU A N 1
ATOM 1323 C CA . GLU A 1 169 ? -18.639 5.081 -40.847 1.00 79.31 167 GLU A CA 1
ATOM 1324 C C . GLU A 1 169 ? -19.845 5.797 -40.252 1.00 113.06 167 GLU A C 1
ATOM 1325 O O . GLU A 1 169 ? -20.599 6.462 -40.972 1.00 80.87 167 GLU A O 1
ATOM 1331 N N . VAL A 1 170 ? -20.041 5.668 -38.936 1.00 103.70 168 VAL A N 1
ATOM 1332 C CA . VAL A 1 170 ? -21.162 6.323 -38.264 1.00 79.91 168 VAL A CA 1
ATOM 1333 C C . VAL A 1 170 ? -21.136 7.827 -38.524 1.00 56.78 168 VAL A C 1
ATOM 1334 O O . VAL A 1 170 ? -22.185 8.462 -38.693 1.00 76.05 168 VAL A O 1
ATOM 1338 N N . GLN A 1 171 ? -19.938 8.413 -38.589 1.00 53.67 169 GLN A N 1
ATOM 1339 C CA . GLN A 1 171 ? -19.817 9.834 -38.904 1.00 67.65 169 GLN A CA 1
ATOM 1340 C C . GLN A 1 171 ? -20.259 10.122 -40.331 1.00 99.62 169 GLN A C 1
ATOM 1341 O O . GLN A 1 171 ? -20.902 11.145 -40.593 1.00 91.60 169 GLN A O 1
ATOM 1347 N N . ALA A 1 172 ? -19.913 9.236 -41.269 1.00 72.80 170 ALA A N 1
ATOM 1348 C CA . ALA A 1 172 ? -20.284 9.448 -42.664 1.00 97.77 170 ALA A CA 1
ATOM 1349 C C . ALA A 1 172 ? -21.784 9.283 -42.868 1.00 100.76 170 ALA A C 1
ATOM 1350 O O . ALA A 1 172 ? -22.389 10.009 -43.666 1.00 101.79 170 ALA A O 1
ATOM 1352 N N . ARG A 1 173 ? -22.403 8.338 -42.156 1.00 113.37 171 ARG A N 1
ATOM 1353 C CA . ARG A 1 173 ? -23.852 8.180 -42.215 1.00 88.98 171 ARG A CA 1
ATOM 1354 C C . ARG A 1 173 ? -24.599 9.300 -41.507 1.00 73.15 171 ARG A C 1
ATOM 1355 O O . ARG A 1 173 ? -25.831 9.235 -41.427 1.00 91.49 171 ARG A O 1
ATOM 1363 N N . GLY A 1 174 ? -23.896 10.300 -40.984 1.00 81.19 172 GLY A N 1
ATOM 1364 C CA . GLY A 1 174 ? -24.539 11.450 -40.365 1.00 89.53 172 GLY A CA 1
ATOM 1365 C C . GLY A 1 174 ? -25.363 11.131 -39.137 1.00 74.22 172 GLY A C 1
ATOM 1366 O O . GLY A 1 174 ? -26.448 11.697 -38.958 1.00 109.09 172 GLY A O 1
ATOM 1367 N N . MET A 1 175 ? -24.874 10.238 -38.282 1.00 73.52 173 MET A N 1
ATOM 1368 C CA . MET A 1 175 ? -25.602 9.845 -37.084 1.00 66.15 173 MET A CA 1
ATOM 1369 C C . MET A 1 175 ? -25.185 10.632 -35.851 1.00 56.87 173 MET A C 1
ATOM 1370 O O . MET A 1 175 ? -25.802 10.470 -34.795 1.00 90.95 173 MET A O 1
ATOM 1375 N N . LEU A 1 176 ? -24.168 11.489 -35.961 1.00 55.28 174 LEU A N 1
ATOM 1376 C CA . LEU A 1 176 ? -23.559 12.117 -34.794 1.00 49.27 174 LEU A CA 1
ATOM 1377 C C . LEU A 1 176 ? -23.725 13.633 -34.789 1.00 89.80 174 LEU A C 1
ATOM 1378 O O . LEU A 1 176 ? -23.033 14.325 -34.036 1.00 53.42 174 LEU A O 1
ATOM 1383 N N . GLU A 1 177 ? -24.636 14.170 -35.598 1.00 55.10 175 GLU A N 1
ATOM 1384 C CA . GLU A 1 177 ? -24.898 15.603 -35.548 1.00 52.41 175 GLU A CA 1
ATOM 1385 C C . GLU A 1 177 ? -25.471 15.991 -34.189 1.00 68.50 175 GLU A C 1
ATOM 1386 O O . GLU A 1 177 ? -26.296 15.275 -33.617 1.00 47.90 175 GLU A O 1
ATOM 1392 N N . GLY A 1 178 ? -25.014 17.125 -33.663 1.00 49.54 176 GLY A N 1
ATOM 1393 C CA . GLY A 1 178 ? -25.420 17.547 -32.339 1.00 52.69 176 GLY A CA 1
ATOM 1394 C C . GLY A 1 178 ? -24.788 16.780 -31.199 1.00 68.19 176 GLY A C 1
ATOM 1395 O O . GLY A 1 178 ? -25.229 16.922 -30.056 1.00 49.38 176 GLY A O 1
ATOM 1396 N N . MET A 1 179 ? -23.769 15.968 -31.470 1.00 60.39 177 MET A N 1
ATOM 1397 C CA . MET A 1 179 ? -23.127 15.152 -30.453 1.00 78.58 177 MET A CA 1
ATOM 1398 C C . MET A 1 179 ? -21.614 15.239 -30.608 1.00 61.38 177 MET A C 1
ATOM 1399 O O . MET A 1 179 ? -21.102 15.602 -31.667 1.00 46.49 177 MET A O 1
ATOM 1404 N N . HIS A 1 180 ? -20.901 14.897 -29.536 1.00 37.63 178 HIS A N 1
ATOM 1405 C CA . HIS A 1 180 ? -19.447 14.788 -29.559 1.00 38.21 178 HIS A CA 1
ATOM 1406 C C . HIS A 1 180 ? -19.030 13.388 -29.121 1.00 53.88 178 HIS A C 1
ATOM 1407 O O . HIS A 1 180 ? -19.830 12.620 -28.580 1.00 38.43 178 HIS A O 1
ATOM 1414 N N . ILE A 1 181 ? -17.771 13.037 -29.377 1.00 34.48 179 ILE A N 1
ATOM 1415 C CA . ILE A 1 181 ? -17.368 11.648 -29.206 1.00 34.65 179 ILE A CA 1
ATOM 1416 C C . ILE A 1 181 ? -16.173 11.582 -28.267 1.00 64.43 179 ILE A C 1
ATOM 1417 O O . ILE A 1 181 ? -15.384 12.524 -28.144 1.00 40.73 179 ILE A O 1
ATOM 1422 N N . HIS A 1 182 ? -16.059 10.453 -27.584 1.00 38.01 180 HIS A N 1
ATOM 1423 C CA . HIS A 1 182 ? -14.876 10.135 -26.804 1.00 34.16 180 HIS A CA 1
ATOM 1424 C C . HIS A 1 182 ? -14.361 8.776 -27.239 1.00 32.47 180 HIS A C 1
ATOM 1425 O O . HIS A 1 182 ? -15.119 7.801 -27.263 1.00 41.36 180 HIS A O 1
ATOM 1432 N N . ALA A 1 183 ? -13.074 8.709 -27.569 1.00 34.61 181 ALA A N 1
ATOM 1433 C CA . ALA A 1 183 ? -12.443 7.446 -27.935 1.00 32.81 181 ALA A CA 1
ATOM 1434 C C . ALA A 1 183 ? -11.090 7.341 -27.244 1.00 32.54 181 ALA A C 1
ATOM 1435 O O . ALA A 1 183 ? -10.204 8.169 -27.479 1.00 38.82 181 ALA A O 1
ATOM 1437 N N . ASN A 1 184 ? -10.929 6.328 -26.394 1.00 34.50 182 ASN A N 1
ATOM 1438 C CA . ASN A 1 184 ? -9.640 6.036 -25.781 1.00 35.09 182 ASN A CA 1
ATOM 1439 C C . ASN A 1 184 ? -9.643 4.577 -25.361 1.00 39.01 182 ASN A C 1
ATOM 1440 O O . ASN A 1 184 ? -10.528 4.148 -24.614 1.00 37.15 182 ASN A O 1
ATOM 1445 N N . GLY A 1 185 ? -8.662 3.823 -25.842 1.00 45.04 183 GLY A N 1
ATOM 1446 C CA . GLY A 1 185 ? -8.628 2.417 -25.523 1.00 42.53 183 GLY A CA 1
ATOM 1447 C C . GLY A 1 185 ? -9.849 1.704 -26.072 1.00 54.69 183 GLY A C 1
ATOM 1448 O O . GLY A 1 185 ? -10.416 2.070 -27.108 1.00 44.00 183 GLY A O 1
ATOM 1449 N N . ASN A 1 186 ? -10.269 0.664 -25.354 1.00 45.58 184 ASN A N 1
ATOM 1450 C CA . ASN A 1 186 ? -11.459 -0.099 -25.720 1.00 49.84 184 ASN A CA 1
ATOM 1451 C C . ASN A 1 186 ? -12.717 0.592 -25.189 1.00 43.60 184 ASN A C 1
ATOM 1452 O O . ASN A 1 186 ? -13.446 0.056 -24.356 1.00 36.40 184 ASN A O 1
ATOM 1457 N N . ASN A 1 187 ? -12.944 1.811 -25.681 1.00 43.44 185 ASN A N 1
ATOM 1458 C CA . ASN A 1 187 ? -14.090 2.623 -25.268 1.00 41.91 185 ASN A CA 1
ATOM 1459 C C . ASN A 1 187 ? -14.378 3.646 -26.357 1.00 39.18 185 ASN A C 1
ATOM 1460 O O . ASN A 1 187 ? -13.511 4.463 -26.690 1.00 35.13 185 ASN A O 1
ATOM 1465 N N . LEU A 1 188 ? -15.584 3.600 -26.912 1.00 39.18 186 LEU A N 1
ATOM 1466 C CA . LEU A 1 188 ? -16.051 4.600 -27.862 1.00 34.43 186 LEU A CA 1
ATOM 1467 C C . LEU A 1 188 ? -17.401 5.093 -27.367 1.00 40.75 186 LEU A C 1
ATOM 1468 O O . LEU A 1 188 ? -18.328 4.294 -27.205 1.00 35.68 186 LEU A O 1
ATOM 1473 N N . ALA A 1 189 ? -17.506 6.395 -27.106 1.00 36.07 187 ALA A N 1
ATOM 1474 C CA . ALA A 1 189 ? -18.694 6.959 -26.477 1.00 36.44 187 ALA A CA 1
ATOM 1475 C C . ALA A 1 189 ? -19.249 8.117 -27.294 1.00 32.22 187 ALA A C 1
ATOM 1476 O O . ALA A 1 189 ? -18.498 8.968 -27.778 1.00 36.16 187 ALA A O 1
ATOM 1478 N N . PHE A 1 190 ? -20.572 8.150 -27.434 1.00 34.42 188 PHE A N 1
ATOM 1479 C CA . PHE A 1 190 ? -21.271 9.216 -28.143 1.00 33.67 188 PHE A CA 1
ATOM 1480 C C . PHE A 1 190 ? -22.065 10.028 -27.128 1.00 35.77 188 PHE A C 1
ATOM 1481 O O . PHE A 1 190 ? -22.967 9.491 -26.478 1.00 35.35 188 PHE A O 1
ATOM 1489 N N . LEU A 1 191 ? -21.759 11.322 -27.025 1.00 35.89 189 LEU A N 1
ATOM 1490 C CA . LEU A 1 191 ? -22.301 12.178 -25.978 1.00 51.27 189 LEU A CA 1
ATOM 1491 C C . LEU A 1 191 ? -23.160 13.294 -26.562 1.00 44.95 189 LEU A C 1
ATOM 1492 O O . LEU A 1 191 ? -22.723 13.977 -27.498 1.00 37.85 189 LEU A O 1
ATOM 1497 N N . PRO A 1 192 ? -24.363 13.529 -26.030 1.00 32.84 190 PRO A N 1
ATOM 1498 C CA . PRO A 1 192 ? -25.149 14.694 -26.452 1.00 41.25 190 PRO A CA 1
ATOM 1499 C C . PRO A 1 192 ? -24.443 16.004 -26.132 1.00 33.78 190 PRO A C 1
ATOM 1500 O O . PRO A 1 192 ? -23.626 16.097 -25.215 1.00 34.32 190 PRO A O 1
ATOM 1504 N N . LYS A 1 193 ? -24.814 17.040 -26.887 1.00 39.66 191 LYS A N 1
ATOM 1505 C CA . LYS A 1 193 ? -24.158 18.345 -26.784 1.00 47.08 191 LYS A CA 1
ATOM 1506 C C . LYS A 1 193 ? -24.002 18.806 -25.336 1.00 68.74 191 LYS A C 1
ATOM 1507 O O . LYS A 1 193 ? -22.902 19.165 -24.900 1.00 64.81 191 LYS A O 1
ATOM 1513 N N . GLY A 1 194 ? -25.085 18.798 -24.575 1.00 40.67 192 GLY A N 1
ATOM 1514 C CA . GLY A 1 194 ? -25.054 19.325 -23.225 1.00 41.29 192 GLY A CA 1
ATOM 1515 C C . GLY A 1 194 ? -24.526 18.395 -22.158 1.00 32.75 192 GLY A C 1
ATOM 1516 O O . GLY A 1 194 ? -24.699 18.677 -20.966 1.00 38.17 192 GLY A O 1
ATOM 1517 N N . LEU A 1 195 ? -23.902 17.288 -22.539 1.00 33.07 193 LEU A N 1
ATOM 1518 C CA . LEU A 1 195 ? -23.287 16.353 -21.605 1.00 26.47 193 LEU A CA 1
ATOM 1519 C C . LEU A 1 195 ? -21.777 16.468 -21.757 1.00 24.74 193 LEU A C 1
ATOM 1520 O O . LEU A 1 195 ? -21.231 16.106 -22.801 1.00 32.75 193 LEU A O 1
ATOM 1525 N N . ALA A 1 196 ? -21.102 16.949 -20.718 1.00 30.68 194 ALA A N 1
ATOM 1526 C CA . ALA A 1 196 ? -19.653 17.102 -20.783 1.00 26.40 194 ALA A CA 1
ATOM 1527 C C . ALA A 1 196 ? -19.108 17.249 -19.373 1.00 23.10 194 ALA A C 1
ATOM 1528 O O . ALA A 1 196 ? -19.727 17.920 -18.546 1.00 25.45 194 ALA A O 1
ATOM 1530 N N . LYS A 1 197 ? -17.947 16.626 -19.115 1.00 23.06 195 LYS A N 1
ATOM 1531 C CA . LYS A 1 197 ? -17.243 16.863 -17.851 1.00 19.93 195 LYS A CA 1
ATOM 1532 C C . LYS A 1 197 ? -17.008 18.356 -17.657 1.00 21.25 195 LYS A C 1
ATOM 1533 O O . LYS A 1 197 ? -17.139 18.880 -16.546 1.00 22.96 195 LYS A O 1
ATOM 1539 N N . ARG A 1 198 ? -16.719 19.069 -18.748 1.00 25.47 196 ARG A N 1
ATOM 1540 C CA . ARG A 1 198 ? -16.431 20.500 -18.638 1.00 24.51 196 ARG A CA 1
ATOM 1541 C C . ARG A 1 198 ? -17.607 21.268 -18.034 1.00 26.92 196 ARG A C 1
ATOM 1542 O O . ARG A 1 198 ? -17.408 22.173 -17.212 1.00 29.78 196 ARG A O 1
ATOM 1550 N N . LEU A 1 199 ? -18.835 20.941 -18.446 1.00 24.76 197 LEU A N 1
ATOM 1551 C CA . LEU A 1 199 ? -19.994 21.683 -17.952 1.00 22.43 197 LEU A CA 1
ATOM 1552 C C . LEU A 1 199 ? -20.197 21.449 -16.463 1.00 25.26 197 LEU A C 1
ATOM 1553 O O . LEU A 1 199 ? -20.509 22.381 -15.711 1.00 27.54 197 LEU A O 1
ATOM 1558 N N . ALA A 1 200 ? -20.017 20.216 -16.014 1.00 26.32 198 ALA A N 1
ATOM 1559 C CA . ALA A 1 200 ? -20.192 19.944 -14.596 1.00 23.53 198 ALA A CA 1
ATOM 1560 C C . ALA A 1 200 ? -19.069 20.556 -13.768 1.00 23.00 198 ALA A C 1
ATOM 1561 O O . ALA A 1 200 ? -19.307 21.048 -12.657 1.00 26.15 198 ALA A O 1
ATOM 1563 N N . VAL A 1 201 ? -17.839 20.538 -14.277 1.00 22.49 199 VAL A N 1
ATOM 1564 C CA . VAL A 1 201 ? -16.753 21.168 -13.531 1.00 20.83 199 VAL A CA 1
ATOM 1565 C C . VAL A 1 201 ? -16.967 22.670 -13.502 1.00 23.48 199 VAL A C 1
ATOM 1566 O O . VAL A 1 201 ? -16.752 23.324 -12.477 1.00 22.94 199 VAL A O 1
ATOM 1570 N N . GLN A 1 202 ? -17.455 23.229 -14.613 1.00 25.75 200 GLN A N 1
ATOM 1571 C CA . GLN A 1 202 ? -17.769 24.651 -14.632 1.00 25.14 200 GLN A CA 1
ATOM 1572 C C . GLN A 1 202 ? -18.785 25.012 -13.551 1.00 27.04 200 GLN A C 1
ATOM 1573 O O . GLN A 1 202 ? -18.620 26.017 -12.848 1.00 28.32 200 GLN A O 1
ATOM 1579 N N . GLU A 1 203 ? -19.837 24.202 -13.398 1.00 27.18 201 GLU A N 1
ATOM 1580 C CA . GLU A 1 203 ? -20.838 24.463 -12.366 1.00 24.81 201 GLU A CA 1
ATOM 1581 C C . GLU A 1 203 ? -20.255 24.245 -10.976 1.00 26.65 201 GLU A C 1
ATOM 1582 O O . GLU A 1 203 ? -20.586 24.981 -10.042 1.00 25.31 201 GLU A O 1
ATOM 1588 N N . TRP A 1 204 ? -19.401 23.229 -10.820 1.00 23.66 202 TRP A N 1
ATOM 1589 C CA . TRP A 1 204 ? -18.789 22.972 -9.518 1.00 26.46 202 TRP A CA 1
ATOM 1590 C C . TRP A 1 204 ? -17.974 24.174 -9.061 1.00 26.49 202 TRP A C 1
ATOM 1591 O O . TRP A 1 204 ? -18.050 24.567 -7.889 1.00 24.99 202 TRP A O 1
ATOM 1602 N N . LEU A 1 205 ? -17.195 24.770 -9.979 1.00 24.86 203 LEU A N 1
ATOM 1603 C CA . LEU A 1 205 ? -16.401 25.965 -9.676 1.00 29.38 203 LEU A CA 1
ATOM 1604 C C . LEU A 1 205 ? -17.273 27.177 -9.358 1.00 26.94 203 LEU A C 1
ATOM 1605 O O . LEU A 1 205 ? -16.914 28.000 -8.497 1.00 29.36 203 LEU A O 1
ATOM 1610 N N . ARG A 1 206 ? -18.392 27.342 -10.071 1.00 25.21 204 ARG A N 1
ATOM 1611 C CA . ARG A 1 206 ? -19.284 28.460 -9.771 1.00 25.41 204 ARG A CA 1
ATOM 1612 C C . ARG A 1 206 ? -19.766 28.370 -8.333 1.00 31.85 204 ARG A C 1
ATOM 1613 O O . ARG A 1 206 ? -19.765 29.362 -7.595 1.00 27.24 204 ARG A O 1
ATOM 1621 N N . ARG A 1 207 ? -20.148 27.169 -7.909 1.00 25.83 205 ARG A N 1
ATOM 1622 C CA . ARG A 1 207 ? -20.627 26.969 -6.544 1.00 27.26 205 ARG A CA 1
ATOM 1623 C C . ARG A 1 207 ? -19.510 27.130 -5.528 1.00 26.60 205 ARG A C 1
ATOM 1624 O O . ARG A 1 207 ? -19.724 27.689 -4.441 1.00 29.88 205 ARG A O 1
ATOM 1632 N N . ASP A 1 208 ? -18.320 26.621 -5.847 1.00 28.17 206 ASP A N 1
ATOM 1633 C CA . ASP A 1 208 ? -17.202 26.708 -4.913 1.00 22.64 206 ASP A CA 1
ATOM 1634 C C . ASP A 1 208 ? -16.795 28.150 -4.666 1.00 25.50 206 ASP A C 1
ATOM 1635 O O . ASP A 1 208 ? -16.374 28.501 -3.559 1.00 29.88 206 ASP A O 1
ATOM 1640 N N . ALA A 1 209 ? -16.872 28.981 -5.700 1.00 21.76 207 ALA A N 1
ATOM 1641 C CA . ALA A 1 209 ? -16.404 30.363 -5.581 1.00 20.88 207 ALA A CA 1
ATOM 1642 C C . ALA A 1 209 ? -17.207 31.148 -4.552 1.00 27.32 207 ALA A C 1
ATOM 1643 O O . ALA A 1 209 ? -16.684 32.100 -3.954 1.00 31.40 207 ALA A O 1
ATOM 1645 N N . LYS A 1 210 ? -18.479 30.788 -4.343 1.00 28.23 208 LYS A N 1
ATOM 1646 C CA . LYS A 1 210 ? -19.275 31.498 -3.348 1.00 30.91 208 LYS A CA 1
ATOM 1647 C C . LYS A 1 210 ? -18.867 31.144 -1.925 1.00 35.15 208 LYS A C 1
ATOM 1648 O O . LYS A 1 210 ? -19.131 31.922 -1.004 1.00 37.68 208 LYS A O 1
ATOM 1654 N N . ILE A 1 211 ? -18.240 29.990 -1.728 1.00 31.14 209 ILE A N 1
ATOM 1655 C CA . ILE A 1 211 ? -17.814 29.532 -0.411 1.00 30.40 209 ILE A CA 1
ATOM 1656 C C . ILE A 1 211 ? -16.347 29.842 -0.154 1.00 30.80 209 ILE A C 1
ATOM 1657 O O . ILE A 1 211 ? -15.963 30.194 0.963 1.00 30.91 209 ILE A O 1
ATOM 1662 N N . ASN A 1 212 ? -15.504 29.660 -1.167 1.00 27.02 210 ASN A N 1
ATOM 1663 C CA . ASN A 1 212 ? -14.062 29.685 -0.968 1.00 24.77 210 ASN A CA 1
ATOM 1664 C C . ASN A 1 212 ? -13.366 30.730 -1.822 1.00 26.51 210 ASN A C 1
ATOM 1665 O O . ASN A 1 212 ? -12.128 30.785 -1.819 1.00 33.98 210 ASN A O 1
ATOM 1670 N N . GLY A 1 213 ? -14.119 31.570 -2.525 1.00 27.84 211 GLY A N 1
ATOM 1671 C CA . GLY A 1 213 ? -13.528 32.528 -3.437 1.00 25.24 211 GLY A CA 1
ATOM 1672 C C . GLY A 1 213 ? -12.672 31.827 -4.474 1.00 29.82 211 GLY A C 1
ATOM 1673 O O . GLY A 1 213 ? -12.908 30.674 -4.847 1.00 27.18 211 GLY A O 1
ATOM 1674 N N . ASP A 1 214 ? -11.634 32.524 -4.917 1.00 26.47 212 ASP A N 1
ATOM 1675 C CA . ASP A 1 214 ? -10.756 32.037 -5.976 1.00 22.71 212 ASP A CA 1
ATOM 1676 C C . ASP A 1 214 ? -9.565 31.328 -5.335 1.00 24.78 212 ASP A C 1
ATOM 1677 O O . ASP A 1 214 ? -8.734 31.959 -4.679 1.00 25.10 212 ASP A O 1
ATOM 1682 N N . ARG A 1 215 ? -9.477 30.013 -5.509 1.00 26.66 213 ARG A N 1
ATOM 1683 C CA . ARG A 1 215 ? -8.392 29.219 -4.958 1.00 29.96 213 ARG A CA 1
ATOM 1684 C C . ARG A 1 215 ? -7.801 28.378 -6.076 1.00 22.06 213 ARG A C 1
ATOM 1685 O O . ARG A 1 215 ? -8.439 28.190 -7.118 1.00 24.28 213 ARG A O 1
ATOM 1693 N N . PRO A 1 216 ? -6.558 27.908 -5.923 1.00 21.73 214 PRO A N 1
ATOM 1694 C CA . PRO A 1 216 ? -5.925 27.185 -7.033 1.00 24.88 214 PRO A CA 1
ATOM 1695 C C . PRO A 1 216 ? -6.731 25.947 -7.398 1.00 23.81 214 PRO A C 1
ATOM 1696 O O . PRO A 1 216 ? -7.203 25.215 -6.526 1.00 24.68 214 PRO A O 1
ATOM 1700 N N . VAL A 1 217 ? -6.909 25.738 -8.701 1.00 21.69 215 VAL A N 1
ATOM 1701 C CA . VAL A 1 217 ? -7.650 24.602 -9.239 1.00 23.85 215 VAL A CA 1
ATOM 1702 C C . VAL A 1 217 ? -6.700 23.813 -10.118 1.00 19.96 215 VAL A C 1
ATOM 1703 O O . VAL A 1 217 ? -6.073 24.377 -11.017 1.00 23.83 215 VAL A O 1
ATOM 1707 N N . LEU A 1 218 ? -6.614 22.500 -9.879 1.00 19.24 216 LEU A N 1
ATOM 1708 C CA . LEU A 1 218 ? -5.712 21.623 -10.625 1.00 23.55 216 LEU A CA 1
ATOM 1709 C C . LEU A 1 218 ? -6.554 20.525 -11.252 1.00 23.44 216 LEU A C 1
ATOM 1710 O O . LEU A 1 218 ? -7.483 20.021 -10.614 1.00 26.96 216 LEU A O 1
ATOM 1715 N N . GLY A 1 219 ? -6.288 20.187 -12.505 1.00 23.00 217 GLY A N 1
ATOM 1716 C CA . GLY A 1 219 ? -7.013 19.115 -13.176 1.00 25.62 217 GLY A CA 1
ATOM 1717 C C . GLY A 1 219 ? -6.049 18.033 -13.623 1.00 24.84 217 GLY A C 1
ATOM 1718 O O . GLY A 1 219 ? -4.997 18.334 -14.188 1.00 26.92 217 GLY A O 1
ATOM 1719 N N . PHE A 1 220 ? -6.408 16.769 -13.350 1.00 21.98 218 PHE A N 1
ATOM 1720 C CA . PHE A 1 220 ? -5.623 15.603 -13.756 1.00 24.78 218 PHE A CA 1
ATOM 1721 C C . PHE A 1 220 ? -6.464 14.705 -14.652 1.00 22.85 218 PHE A C 1
ATOM 1722 O O . PHE A 1 220 ? -7.570 14.298 -14.266 1.00 23.38 218 PHE A O 1
ATOM 1730 N N . GLY A 1 221 ? -5.933 14.354 -15.823 1.00 24.16 219 GLY A N 1
ATOM 1731 C CA . GLY A 1 221 ? -6.693 13.514 -16.735 1.00 25.80 219 GLY A CA 1
ATOM 1732 C C . GLY A 1 221 ? -5.763 12.876 -17.737 1.00 26.68 219 GLY A C 1
ATOM 1733 O O . GLY A 1 221 ? -4.668 13.383 -17.987 1.00 23.94 219 GLY A O 1
ATOM 1734 N N . ASP A 1 222 ? -6.199 11.738 -18.296 1.00 25.82 220 ASP A N 1
ATOM 1735 C CA . ASP A 1 222 ? -5.377 10.986 -19.242 1.00 22.20 220 ASP A CA 1
ATOM 1736 C C . ASP A 1 222 ? -5.870 11.044 -20.683 1.00 25.74 220 ASP A C 1
ATOM 1737 O O . ASP A 1 222 ? -5.079 10.798 -21.585 1.00 27.87 220 ASP A O 1
ATOM 1742 N N . SER A 1 223 ? -7.157 11.299 -20.928 1.00 21.28 221 SER A N 1
ATOM 1743 C CA . SER A 1 223 ? -7.703 11.294 -22.284 1.00 23.90 221 SER A CA 1
ATOM 1744 C C . SER A 1 223 ? -7.597 12.680 -22.920 1.00 26.59 221 SER A C 1
ATOM 1745 O O . SER A 1 223 ? -7.633 13.704 -22.236 1.00 27.15 221 SER A O 1
ATOM 1748 N N . ILE A 1 224 ? -7.481 12.709 -24.250 1.00 26.65 222 ILE A N 1
ATOM 1749 C CA . ILE A 1 224 ? -7.542 13.990 -24.958 1.00 24.66 222 ILE A CA 1
ATOM 1750 C C . ILE A 1 224 ? -8.847 14.720 -24.642 1.00 31.29 222 ILE A C 1
ATOM 1751 O O . ILE A 1 224 ? -8.869 15.948 -24.489 1.00 30.73 222 ILE A O 1
ATOM 1756 N N . THR A 1 225 ? -9.949 13.980 -24.502 1.00 27.30 223 THR A N 1
ATOM 1757 C CA . THR A 1 225 ? -11.228 14.623 -24.204 1.00 28.68 223 THR A CA 1
ATOM 1758 C C . THR A 1 225 ? -11.285 15.159 -22.779 1.00 31.16 223 THR A C 1
ATOM 1759 O O . THR A 1 225 ? -12.181 15.951 -22.468 1.00 27.89 223 THR A O 1
ATOM 1763 N N . ASP A 1 226 ? -10.368 14.740 -21.901 1.00 28.43 224 ASP A N 1
ATOM 1764 C CA . ASP A 1 226 ? -10.309 15.337 -20.568 1.00 28.39 224 ASP A CA 1
ATOM 1765 C C . ASP A 1 226 ? -9.814 16.781 -20.601 1.00 31.33 224 ASP A C 1
ATOM 1766 O O . ASP A 1 226 ? -9.979 17.509 -19.610 1.00 25.30 224 ASP A O 1
ATOM 1771 N N . LEU A 1 227 ? -9.229 17.216 -21.720 1.00 28.53 225 LEU A N 1
ATOM 1772 C CA . LEU A 1 227 ? -8.777 18.595 -21.838 1.00 28.92 225 LEU A CA 1
ATOM 1773 C C . LEU A 1 227 ? -9.924 19.579 -21.701 1.00 30.13 225 LEU A C 1
ATOM 1774 O O . LEU A 1 227 ? -9.683 20.737 -21.353 1.00 30.74 225 LEU A O 1
ATOM 1779 N N . GLY A 1 228 ? -11.158 19.147 -21.953 1.00 26.98 226 GLY A N 1
ATOM 1780 C CA . GLY A 1 228 ? -12.312 19.998 -21.738 1.00 30.71 226 GLY A CA 1
ATOM 1781 C C . GLY A 1 228 ? -12.379 20.569 -20.339 1.00 34.14 226 GLY A C 1
ATOM 1782 O O . GLY A 1 228 ? -12.339 21.794 -20.153 1.00 29.93 226 GLY A O 1
ATOM 1783 N N . PHE A 1 229 ? -12.480 19.696 -19.333 1.00 24.86 227 PHE A N 1
ATOM 1784 C CA . PHE A 1 229 ? -12.528 20.201 -17.962 1.00 31.91 227 PHE A CA 1
ATOM 1785 C C . PHE A 1 229 ? -11.156 20.675 -17.489 1.00 30.42 227 PHE A C 1
ATOM 1786 O O . PHE A 1 229 ? -11.064 21.626 -16.703 1.00 28.83 227 PHE A O 1
ATOM 1794 N N . MET A 1 230 ? -10.080 20.049 -17.958 1.00 24.10 228 MET A N 1
ATOM 1795 C CA . MET A 1 230 ? -8.750 20.461 -17.524 1.00 23.55 228 MET A CA 1
ATOM 1796 C C . MET A 1 230 ? -8.453 21.903 -17.916 1.00 24.66 228 MET A C 1
ATOM 1797 O O . MET A 1 230 ? -7.714 22.598 -17.214 1.00 29.47 228 MET A O 1
ATOM 1802 N N . GLY A 1 231 ? -9.040 22.379 -19.014 1.00 27.66 229 GLY A N 1
ATOM 1803 C CA . GLY A 1 231 ? -8.822 23.751 -19.441 1.00 27.46 229 GLY A CA 1
ATOM 1804 C C . GLY A 1 231 ? -9.460 24.785 -18.541 1.00 36.43 229 GLY A C 1
ATOM 1805 O O . GLY A 1 231 ? -9.136 25.973 -18.660 1.00 29.50 229 GLY A O 1
ATOM 1806 N N . LEU A 1 232 ? -10.379 24.369 -17.664 1.00 27.43 230 LEU A N 1
ATOM 1807 C CA . LEU A 1 232 ? -10.989 25.263 -16.678 1.00 27.56 230 LEU A CA 1
ATOM 1808 C C . LEU A 1 232 ? -10.142 25.405 -15.421 1.00 31.67 230 LEU A C 1
ATOM 1809 O O . LEU A 1 232 ? -10.481 26.209 -14.550 1.00 30.67 230 LEU A O 1
ATOM 1814 N N . CYS A 1 233 ? -9.056 24.652 -15.304 1.00 23.65 231 CYS A N 1
ATOM 1815 C CA . CYS A 1 233 ? -8.209 24.697 -14.124 1.00 29.32 231 CYS A CA 1
ATOM 1816 C C . CYS A 1 233 ? -7.069 25.691 -14.326 1.00 34.05 231 CYS A C 1
ATOM 1817 O O . CYS A 1 233 ? -6.781 26.122 -15.447 1.00 29.56 231 CYS A O 1
ATOM 1820 N N . HIS A 1 234 ? -6.423 26.068 -13.215 1.00 23.64 232 HIS A N 1
ATOM 1821 C CA . HIS A 1 234 ? -5.269 26.962 -13.333 1.00 25.04 232 HIS A CA 1
ATOM 1822 C C . HIS A 1 234 ? -4.059 26.232 -13.889 1.00 22.30 232 HIS A C 1
ATOM 1823 O O . HIS A 1 234 ? -3.244 26.824 -14.611 1.00 27.90 232 HIS A O 1
ATOM 1830 N N . MET A 1 235 ? -3.934 24.946 -13.560 1.00 23.71 233 MET A N 1
ATOM 1831 C CA . MET A 1 235 ? -2.873 24.077 -14.030 1.00 25.44 233 MET A CA 1
ATOM 1832 C C . MET A 1 235 ? -3.524 22.744 -14.339 1.00 22.98 233 MET A C 1
ATOM 1833 O O . MET A 1 235 ? -4.443 22.330 -13.623 1.00 23.21 233 MET A O 1
ATOM 1838 N N . TRP A 1 236 ? -3.092 22.088 -15.410 1.00 24.03 234 TRP A N 1
ATOM 1839 C CA . TRP A 1 236 ? -3.595 20.747 -15.656 1.00 25.02 234 TRP A CA 1
ATOM 1840 C C . TRP A 1 236 ? -2.427 19.805 -15.823 1.00 23.51 234 TRP A C 1
ATOM 1841 O O . TRP A 1 236 ? -1.301 20.220 -16.110 1.00 22.53 234 TRP A O 1
ATOM 1852 N N . ALA A 1 237 ? -2.705 18.520 -15.590 1.00 22.31 235 ALA A N 1
ATOM 1853 C CA . ALA A 1 237 ? -1.643 17.547 -15.461 1.00 20.43 235 ALA A CA 1
ATOM 1854 C C . ALA A 1 237 ? -2.115 16.216 -16.030 1.00 20.53 235 ALA A C 1
ATOM 1855 O O . ALA A 1 237 ? -3.314 15.926 -16.053 1.00 23.37 235 ALA A O 1
ATOM 1857 N N . THR A 1 238 ? -1.159 15.404 -16.465 1.00 21.58 236 THR A N 1
ATOM 1858 C CA . THR A 1 238 ? -1.484 14.136 -17.113 1.00 20.06 236 THR A CA 1
ATOM 1859 C C . THR A 1 238 ? -0.420 13.097 -16.783 1.00 24.74 236 THR A C 1
ATOM 1860 O O . THR A 1 238 ? 0.740 13.450 -16.569 1.00 22.90 236 THR A O 1
ATOM 1864 N N . PRO A 1 239 ? -0.785 11.809 -16.728 1.00 27.64 237 PRO A N 1
ATOM 1865 C CA . PRO A 1 239 ? 0.236 10.770 -16.571 1.00 28.79 237 PRO A CA 1
ATOM 1866 C C . PRO A 1 239 ? 1.184 10.761 -17.756 1.00 24.33 237 PRO A C 1
ATOM 1867 O O . PRO A 1 239 ? 0.798 11.037 -18.897 1.00 29.61 237 PRO A O 1
ATOM 1871 N N . ALA A 1 240 ? 2.443 10.425 -17.467 1.00 26.46 238 ALA A N 1
ATOM 1872 C CA . ALA A 1 240 ? 3.495 10.510 -18.471 1.00 24.67 238 ALA A CA 1
ATOM 1873 C C . ALA A 1 240 ? 3.210 9.664 -19.712 1.00 32.24 238 ALA A C 1
ATOM 1874 O O . ALA A 1 240 ? 3.630 10.038 -20.808 1.00 29.85 238 ALA A O 1
ATOM 1876 N N . ARG A 1 241 ? 2.537 8.518 -19.587 1.00 30.51 239 ARG A N 1
ATOM 1877 C CA . ARG A 1 241 ? 2.295 7.699 -20.777 1.00 36.06 239 ARG A CA 1
ATOM 1878 C C . ARG A 1 241 ? 0.823 7.690 -21.193 1.00 30.65 239 ARG A C 1
ATOM 1879 O O . ARG A 1 241 ? 0.349 6.728 -21.798 1.00 30.60 239 ARG A O 1
ATOM 1887 N N . SER A 1 242 ? 0.097 8.765 -20.913 1.00 25.73 240 SER A N 1
ATOM 1888 C CA . SER A 1 242 ? -1.328 8.810 -21.200 1.00 23.65 240 SER A CA 1
ATOM 1889 C C . SER A 1 242 ? -1.587 9.005 -22.697 1.00 28.02 240 SER A C 1
ATOM 1890 O O . SER A 1 242 ? -0.697 9.341 -23.479 1.00 27.49 240 SER A O 1
ATOM 1893 N N . GLN A 1 243 ? -2.846 8.798 -23.091 1.00 26.55 241 GLN A N 1
ATOM 1894 C CA . GLN A 1 243 ? -3.244 9.124 -24.463 1.00 23.86 241 GLN A CA 1
ATOM 1895 C C . GLN A 1 243 ? -2.901 10.571 -24.798 1.00 25.46 241 GLN A C 1
ATOM 1896 O O . GLN A 1 243 ? -2.352 10.864 -25.866 1.00 28.77 241 GLN A O 1
ATOM 1902 N N . LEU A 1 244 ? -3.186 11.484 -23.869 1.00 24.26 242 LEU A N 1
ATOM 1903 C CA . LEU A 1 244 ? -2.870 12.892 -24.067 1.00 23.37 242 LEU A CA 1
ATOM 1904 C C . LEU A 1 244 ? -1.370 13.121 -24.171 1.00 27.03 242 LEU A C 1
ATOM 1905 O O . LEU A 1 244 ? -0.905 13.830 -25.068 1.00 25.75 242 LEU A O 1
ATOM 1910 N N . ALA A 1 245 ? -0.592 12.549 -23.243 1.00 25.45 243 ALA A N 1
ATOM 1911 C CA . ALA A 1 245 ? 0.857 12.750 -23.272 1.00 25.27 243 ALA A CA 1
ATOM 1912 C C . ALA A 1 245 ? 1.474 12.188 -24.547 1.00 27.57 243 ALA A C 1
ATOM 1913 O O . ALA A 1 245 ? 2.436 12.754 -25.088 1.00 31.42 243 ALA A O 1
ATOM 1915 N N . LYS A 1 246 ? 0.957 11.054 -25.026 1.00 28.24 244 LYS A N 1
ATOM 1916 C CA . LYS A 1 246 ? 1.490 10.470 -26.252 1.00 25.53 244 LYS A CA 1
ATOM 1917 C C . LYS A 1 246 ? 1.189 11.353 -27.456 1.00 32.66 244 LYS A C 1
ATOM 1918 O O . LYS A 1 246 ? 2.015 11.466 -28.373 1.00 33.76 244 LYS A O 1
ATOM 1924 N N . ALA A 1 247 ? 0.014 11.982 -27.471 1.00 33.91 245 ALA A N 1
ATOM 1925 C CA . ALA A 1 247 ? -0.320 12.907 -28.552 1.00 37.28 245 ALA A CA 1
ATOM 1926 C C . ALA A 1 247 ? 0.560 14.148 -28.504 1.00 37.15 245 ALA A C 1
ATOM 1927 O O . ALA A 1 247 ? 0.942 14.683 -29.552 1.00 37.37 245 ALA A O 1
ATOM 1929 N N . VAL A 1 248 ? 0.891 14.626 -27.298 1.00 32.66 246 VAL A N 1
ATOM 1930 C CA . VAL A 1 248 ? 1.780 15.777 -27.179 1.00 31.09 246 VAL A CA 1
ATOM 1931 C C . VAL A 1 248 ? 3.168 15.412 -27.664 1.00 34.82 246 VAL A C 1
ATOM 1932 O O . VAL A 1 248 ? 3.824 16.189 -28.371 1.00 40.27 246 VAL A O 1
ATOM 1936 N N . GLU A 1 249 ? 3.611 14.198 -27.336 1.00 31.60 247 GLU A N 1
ATOM 1937 C CA . GLU A 1 249 ? 4.890 13.685 -27.807 1.00 38.04 247 GLU A CA 1
ATOM 1938 C C . GLU A 1 249 ? 4.990 13.748 -29.329 1.00 44.57 247 GLU A C 1
ATOM 1939 O O . GLU A 1 249 ? 6.025 14.142 -29.873 1.00 44.98 247 GLU A O 1
ATOM 1945 N N . GLU A 1 250 ? 3.919 13.378 -30.033 1.00 43.91 248 GLU A N 1
ATOM 1946 C CA . GLU A 1 250 ? 3.936 13.384 -31.495 1.00 42.79 248 GLU A CA 1
ATOM 1947 C C . GLU A 1 250 ? 3.813 14.781 -32.097 1.00 49.63 248 GLU A C 1
ATOM 1948 O O . GLU A 1 250 ? 4.153 14.961 -33.270 1.00 81.57 248 GLU A O 1
ATOM 1954 N N . MET A 1 251 ? 3.337 15.764 -31.339 1.00 62.44 249 MET A N 1
ATOM 1955 C CA . MET A 1 251 ? 3.299 17.153 -31.804 1.00 47.77 249 MET A CA 1
ATOM 1956 C C . MET A 1 251 ? 4.700 17.756 -31.951 1.00 60.20 249 MET A C 1
ATOM 1957 O O . MET A 1 251 ? 5.453 17.892 -30.978 1.00 61.71 249 MET A O 1
ATOM 1962 N N . GLY B 1 1 ? 9.705 -2.503 0.223 1.00 28.28 -1 GLY B N 1
ATOM 1963 C CA . GLY B 1 1 ? 9.252 -1.883 1.458 1.00 23.63 -1 GLY B CA 1
ATOM 1964 C C . GLY B 1 1 ? 9.406 -0.397 1.296 1.00 23.41 -1 GLY B C 1
ATOM 1965 O O . GLY B 1 1 ? 9.700 0.056 0.190 1.00 27.62 -1 GLY B O 1
ATOM 1966 N N . HIS B 1 2 ? 9.245 0.354 2.385 1.00 23.38 0 HIS B N 1
ATOM 1967 C CA . HIS B 1 2 ? 9.307 1.810 2.298 1.00 21.74 0 HIS B CA 1
ATOM 1968 C C . HIS B 1 2 ? 10.650 2.301 2.824 1.00 22.99 0 HIS B C 1
ATOM 1969 O O . HIS B 1 2 ? 11.181 1.769 3.806 1.00 27.42 0 HIS B O 1
ATOM 1976 N N . MET B 1 3 ? 11.193 3.338 2.180 1.00 31.63 1 MET B N 1
ATOM 1977 C CA . MET B 1 3 ? 12.486 3.867 2.591 1.00 26.20 1 MET B CA 1
ATOM 1978 C C . MET B 1 3 ? 12.476 5.373 2.388 1.00 26.39 1 MET B C 1
ATOM 1979 O O . MET B 1 3 ? 12.012 5.848 1.357 1.00 27.29 1 MET B O 1
ATOM 1984 N N . GLY B 1 4 ? 12.977 6.113 3.373 1.00 31.98 2 GLY B N 1
ATOM 1985 C CA . GLY B 1 4 ? 13.020 7.567 3.182 1.00 24.87 2 GLY B CA 1
ATOM 1986 C C . GLY B 1 4 ? 11.634 8.176 3.227 1.00 30.00 2 GLY B C 1
ATOM 1987 O O . GLY B 1 4 ? 10.721 7.665 3.884 1.00 30.40 2 GLY B O 1
ATOM 1988 N N . THR B 1 5 ? 11.471 9.300 2.524 1.00 24.34 3 THR B N 1
ATOM 1989 C CA . THR B 1 5 ? 10.199 10.002 2.521 1.00 26.95 3 THR B CA 1
ATOM 1990 C C . THR B 1 5 ? 9.274 9.526 1.405 1.00 22.44 3 THR B C 1
ATOM 1991 O O . THR B 1 5 ? 9.711 9.181 0.305 1.00 33.68 3 THR B O 1
ATOM 1995 N N . ASN B 1 6 ? 7.978 9.510 1.722 1.00 27.88 4 ASN B N 1
ATOM 1996 C CA . ASN B 1 6 ? 6.907 9.118 0.816 1.00 46.42 4 ASN B CA 1
ATOM 1997 C C . ASN B 1 6 ? 6.376 10.273 -0.017 1.00 34.41 4 ASN B C 1
ATOM 1998 O O . ASN B 1 6 ? 5.642 10.024 -0.982 1.00 28.32 4 ASN B O 1
ATOM 2003 N N . ARG B 1 7 ? 6.734 11.516 0.332 1.00 27.08 5 ARG B N 1
ATOM 2004 C CA . ARG B 1 7 ? 6.138 12.683 -0.288 1.00 24.96 5 ARG B CA 1
ATOM 2005 C C . ARG B 1 7 ? 6.659 12.877 -1.707 1.00 25.40 5 ARG B C 1
ATOM 2006 O O . ARG B 1 7 ? 7.788 12.487 -2.021 1.00 28.04 5 ARG B O 1
ATOM 2014 N N . PRO B 1 8 ? 5.866 13.504 -2.571 1.00 25.59 6 PRO B N 1
ATOM 2015 C CA . PRO B 1 8 ? 6.293 13.673 -3.960 1.00 23.60 6 PRO B CA 1
ATOM 2016 C C . PRO B 1 8 ? 7.522 14.559 -4.053 1.00 32.04 6 PRO B C 1
ATOM 2017 O O . PRO B 1 8 ? 7.754 15.442 -3.229 1.00 26.46 6 PRO B O 1
ATOM 2021 N N . LEU B 1 9 ? 8.317 14.295 -5.070 1.00 25.34 7 LEU B N 1
ATOM 2022 C CA . LEU B 1 9 ? 9.406 15.165 -5.473 1.00 21.30 7 LEU B CA 1
ATOM 2023 C C . LEU B 1 9 ? 8.891 15.959 -6.664 1.00 22.80 7 LEU B C 1
ATOM 2024 O O . LEU B 1 9 ? 8.485 15.367 -7.671 1.00 25.12 7 LEU B O 1
ATOM 2029 N N . VAL B 1 10 ? 8.878 17.284 -6.558 1.00 21.45 8 VAL B N 1
ATOM 2030 C CA . VAL B 1 10 ? 8.217 18.109 -7.562 1.00 21.31 8 VAL B CA 1
ATOM 2031 C C . VAL B 1 10 ? 9.271 19.017 -8.167 1.00 24.25 8 VAL B C 1
ATOM 2032 O O . VAL B 1 10 ? 9.859 19.842 -7.460 1.00 25.67 8 VAL B O 1
ATOM 2036 N N . PHE B 1 11 ? 9.501 18.870 -9.463 1.00 19.68 9 PHE B N 1
ATOM 2037 C CA . PHE B 1 11 ? 10.427 19.719 -10.208 1.00 24.33 9 PHE B CA 1
ATOM 2038 C C . PHE B 1 11 ? 9.623 20.849 -10.846 1.00 27.21 9 PHE B C 1
ATOM 2039 O O . PHE B 1 11 ? 8.656 20.587 -11.575 1.00 24.83 9 PHE B O 1
ATOM 2047 N N . VAL B 1 12 ? 9.977 22.107 -10.553 1.00 23.28 10 VAL B N 1
ATOM 2048 C CA . VAL B 1 12 ? 9.181 23.235 -11.023 1.00 22.54 10 VAL B CA 1
ATOM 2049 C C . VAL B 1 12 ? 10.069 24.177 -11.819 1.00 22.05 10 VAL B C 1
ATOM 2050 O O . VAL B 1 12 ? 11.122 24.610 -11.345 1.00 22.53 10 VAL B O 1
ATOM 2054 N N . ASP B 1 13 ? 9.658 24.453 -13.045 1.00 18.22 11 ASP B N 1
ATOM 2055 C CA . ASP B 1 13 ? 10.152 25.615 -13.754 1.00 23.55 11 ASP B CA 1
ATOM 2056 C C . ASP B 1 13 ? 9.774 26.866 -12.976 1.00 24.53 11 ASP B C 1
ATOM 2057 O O . ASP B 1 13 ? 8.846 26.852 -12.152 1.00 28.30 11 ASP B O 1
ATOM 2062 N N . LEU B 1 14 ? 10.485 27.969 -13.252 1.00 24.30 12 LEU B N 1
ATOM 2063 C CA . LEU B 1 14 ? 10.239 29.215 -12.532 1.00 27.23 12 LEU B CA 1
ATOM 2064 C C . LEU B 1 14 ? 9.529 30.272 -13.387 1.00 24.63 12 LEU B C 1
ATOM 2065 O O . LEU B 1 14 ? 8.327 30.497 -13.214 1.00 23.52 12 LEU B O 1
ATOM 2070 N N . ASP B 1 15 ? 10.248 30.958 -14.277 1.00 24.07 13 ASP B N 1
ATOM 2071 C CA . ASP B 1 15 ? 9.640 32.071 -15.000 1.00 24.77 13 ASP B CA 1
ATOM 2072 C C . ASP B 1 15 ? 8.483 31.574 -15.870 1.00 30.72 13 ASP B C 1
ATOM 2073 O O . ASP B 1 15 ? 8.621 30.599 -16.613 1.00 26.23 13 ASP B O 1
ATOM 2078 N N . ASP B 1 16 ? 7.330 32.233 -15.743 1.00 26.01 14 ASP B N 1
ATOM 2079 C CA . ASP B 1 16 ? 6.078 31.945 -16.444 1.00 23.94 14 ASP B CA 1
ATOM 2080 C C . ASP B 1 16 ? 5.460 30.619 -16.031 1.00 25.07 14 ASP B C 1
ATOM 2081 O O . ASP B 1 16 ? 4.512 30.161 -16.670 1.00 29.27 14 ASP B O 1
ATOM 2086 N N . THR B 1 17 ? 5.957 30.005 -14.963 1.00 24.03 15 THR B N 1
ATOM 2087 C CA . THR B 1 17 ? 5.286 28.899 -14.307 1.00 24.10 15 THR B CA 1
ATOM 2088 C C . THR B 1 17 ? 4.842 29.282 -12.904 1.00 24.35 15 THR B C 1
ATOM 2089 O O . THR B 1 17 ? 3.673 29.095 -12.547 1.00 26.91 15 THR B O 1
ATOM 2093 N N . LEU B 1 18 ? 5.741 29.856 -12.106 1.00 24.84 16 LEU B N 1
ATOM 2094 C CA . LEU B 1 18 ? 5.376 30.288 -10.759 1.00 22.90 16 LEU B CA 1
ATOM 2095 C C . LEU B 1 18 ? 5.129 31.784 -10.655 1.00 23.55 16 LEU B C 1
ATOM 2096 O O . LEU B 1 18 ? 4.511 32.228 -9.675 1.00 24.37 16 LEU B O 1
ATOM 2101 N N . PHE B 1 19 ? 5.588 32.559 -11.634 1.00 22.34 17 PHE B N 1
ATOM 2102 C CA . PHE B 1 19 ? 5.539 34.018 -11.543 1.00 23.91 17 PHE B CA 1
ATOM 2103 C C . PHE B 1 19 ? 5.849 34.582 -12.919 1.00 19.75 17 PHE B C 1
ATOM 2104 O O . PHE B 1 19 ? 6.243 33.848 -13.822 1.00 27.54 17 PHE B O 1
ATOM 2112 N N . GLN B 1 20 ? 5.703 35.908 -13.067 1.00 20.74 18 GLN B N 1
ATOM 2113 C CA . GLN B 1 20 ? 6.000 36.528 -14.358 1.00 21.77 18 GLN B CA 1
ATOM 2114 C C . GLN B 1 20 ? 6.287 38.011 -14.154 1.00 24.69 18 GLN B C 1
ATOM 2115 O O . GLN B 1 20 ? 6.055 38.560 -13.074 1.00 25.75 18 GLN B O 1
ATOM 2121 N N . THR B 1 21 ? 6.789 38.655 -15.214 1.00 23.71 19 THR B N 1
ATOM 2122 C CA . THR B 1 21 ? 7.020 40.097 -15.161 1.00 28.51 19 THR B CA 1
ATOM 2123 C C . THR B 1 21 ? 5.702 40.877 -15.227 1.00 28.02 19 THR B C 1
ATOM 2124 O O . THR B 1 21 ? 4.637 40.350 -15.565 1.00 27.62 19 THR B O 1
ATOM 2128 N N . SER B 1 22 ? 5.799 42.183 -14.930 1.00 28.62 20 SER B N 1
ATOM 2129 C CA . SER B 1 22 ? 4.615 43.028 -14.873 1.00 29.82 20 SER B CA 1
ATOM 2130 C C . SER B 1 22 ? 3.929 43.114 -16.230 1.00 37.31 20 SER B C 1
ATOM 2131 O O . SER B 1 22 ? 2.699 43.184 -16.310 1.00 34.29 20 SER B O 1
ATOM 2134 N N . ARG B 1 23 ? 4.708 43.117 -17.311 1.00 34.08 21 ARG B N 1
ATOM 2135 C CA . ARG B 1 23 ? 4.110 43.283 -18.628 1.00 42.08 21 ARG B CA 1
ATOM 2136 C C . ARG B 1 23 ? 3.246 42.102 -19.029 1.00 42.77 21 ARG B C 1
ATOM 2137 O O . ARG B 1 23 ? 2.455 42.226 -19.967 1.00 45.65 21 ARG B O 1
ATOM 2145 N N . LYS B 1 24 ? 3.369 40.965 -18.341 1.00 30.76 22 LYS B N 1
ATOM 2146 C CA . LYS B 1 24 ? 2.577 39.793 -18.657 1.00 38.66 22 LYS B CA 1
ATOM 2147 C C . LYS B 1 24 ? 1.372 39.635 -17.744 1.00 52.94 22 LYS B C 1
ATOM 2148 O O . LYS B 1 24 ? 0.736 38.580 -17.760 1.00 36.36 22 LYS B O 1
ATOM 2154 N N . MET B 1 25 ? 1.041 40.656 -16.957 1.00 34.34 23 MET B N 1
ATOM 2155 C CA . MET B 1 25 ? -0.109 40.625 -16.065 1.00 36.47 23 MET B CA 1
ATOM 2156 C C . MET B 1 25 ? -1.018 41.804 -16.378 1.00 42.60 23 MET B C 1
ATOM 2157 O O . MET B 1 25 ? -0.556 42.845 -16.845 1.00 41.18 23 MET B O 1
ATOM 2162 N N . VAL B 1 26 ? -2.318 41.630 -16.116 1.00 41.27 24 VAL B N 1
ATOM 2163 C CA . VAL B 1 26 ? -3.270 42.713 -16.332 1.00 44.08 24 VAL B CA 1
ATOM 2164 C C . VAL B 1 26 ? -2.984 43.838 -15.347 1.00 67.27 24 VAL B C 1
ATOM 2165 O O . VAL B 1 26 ? -2.766 43.601 -14.152 1.00 41.97 24 VAL B O 1
ATOM 2169 N N . GLU B 1 27 ? -2.985 45.072 -15.844 1.00 50.72 25 GLU B N 1
ATOM 2170 C CA . GLU B 1 27 ? -2.614 46.209 -15.011 1.00 43.08 25 GLU B CA 1
ATOM 2171 C C . GLU B 1 27 ? -3.479 46.271 -13.756 1.00 93.14 25 GLU B C 1
ATOM 2172 O O . GLU B 1 27 ? -4.643 45.857 -13.751 1.00 49.18 25 GLU B O 1
ATOM 2178 N N . GLY B 1 28 ? -2.868 46.741 -12.665 1.00 45.71 26 GLY B N 1
ATOM 2179 C CA . GLY B 1 28 ? -3.569 46.979 -11.418 1.00 62.60 26 GLY B CA 1
ATOM 2180 C C . GLY B 1 28 ? -3.918 45.760 -10.587 1.00 61.94 26 GLY B C 1
ATOM 2181 O O . GLY B 1 28 ? -4.330 45.924 -9.430 1.00 84.55 26 GLY B O 1
ATOM 2182 N N . THR B 1 29 ? -3.767 44.538 -11.120 1.00 61.87 27 THR B N 1
ATOM 2183 C CA . THR B 1 29 ? -4.206 43.370 -10.372 1.00 55.39 27 THR B CA 1
ATOM 2184 C C . THR B 1 29 ? -3.209 43.030 -9.258 1.00 40.41 27 THR B C 1
ATOM 2185 O O . THR B 1 29 ? -2.010 43.302 -9.382 1.00 38.99 27 THR B O 1
ATOM 2189 N N . PRO B 1 30 ? -3.684 42.461 -8.150 1.00 40.09 28 PRO B N 1
ATOM 2190 C CA . PRO B 1 30 ? -2.831 42.346 -6.962 1.00 33.80 28 PRO B CA 1
ATOM 2191 C C . PRO B 1 30 ? -1.654 41.420 -7.206 1.00 35.87 28 PRO B C 1
ATOM 2192 O O . PRO B 1 30 ? -1.750 40.443 -7.953 1.00 44.07 28 PRO B O 1
ATOM 2196 N N . ARG B 1 31 ? -0.531 41.728 -6.559 1.00 39.09 29 ARG B N 1
ATOM 2197 C CA . ARG B 1 31 ? 0.660 40.935 -6.811 1.00 50.04 29 ARG B CA 1
ATOM 2198 C C . ARG B 1 31 ? 1.599 40.926 -5.611 1.00 40.35 29 ARG B C 1
ATOM 2199 O O . ARG B 1 31 ? 1.572 41.802 -4.743 1.00 32.55 29 ARG B O 1
ATOM 2207 N N . THR B 1 32 ? 2.430 39.894 -5.586 1.00 30.92 30 THR B N 1
ATOM 2208 C CA . THR B 1 32 ? 3.435 39.668 -4.563 1.00 26.12 30 THR B CA 1
ATOM 2209 C C . THR B 1 32 ? 4.778 39.597 -5.261 1.00 31.15 30 THR B C 1
ATOM 2210 O O . THR B 1 32 ? 4.895 38.992 -6.326 1.00 34.39 30 THR B O 1
ATOM 2214 N N . THR B 1 33 ? 5.781 40.232 -4.681 1.00 27.93 31 THR B N 1
ATOM 2215 C CA . THR B 1 33 ? 7.109 40.220 -5.284 1.00 26.88 31 THR B CA 1
ATOM 2216 C C . THR B 1 33 ? 7.703 38.828 -5.223 1.00 28.88 31 THR B C 1
ATOM 2217 O O . THR B 1 33 ? 7.754 38.214 -4.154 1.00 28.28 31 THR B O 1
ATOM 2221 N N . ALA B 1 34 ? 8.149 38.340 -6.375 1.00 30.37 32 ALA B N 1
ATOM 2222 C CA . ALA B 1 34 ? 8.784 37.036 -6.502 1.00 30.78 32 ALA B CA 1
ATOM 2223 C C . ALA B 1 34 ? 10.239 37.107 -6.950 1.00 22.97 32 ALA B C 1
ATOM 2224 O O . ALA B 1 34 ? 11.008 36.197 -6.623 1.00 27.66 32 ALA B O 1
ATOM 2226 N N . THR B 1 35 ? 10.637 38.144 -7.703 1.00 23.83 33 THR B N 1
ATOM 2227 C CA . THR B 1 35 ? 12.024 38.291 -8.127 1.00 23.47 33 THR B CA 1
ATOM 2228 C C . THR B 1 35 ? 12.423 39.754 -8.082 1.00 25.42 33 THR B C 1
ATOM 2229 O O . THR B 1 35 ? 11.584 40.646 -8.197 1.00 26.97 33 THR B O 1
ATOM 2233 N N . LEU B 1 36 ? 13.733 39.971 -7.969 1.00 26.22 34 LEU B N 1
ATOM 2234 C CA . LEU B 1 36 ? 14.355 41.285 -8.032 1.00 28.92 34 LEU B CA 1
ATOM 2235 C C . LEU B 1 36 ? 15.194 41.398 -9.292 1.00 31.40 34 LEU B C 1
ATOM 2236 O O . LEU B 1 36 ? 15.728 40.405 -9.788 1.00 29.06 34 LEU B O 1
ATOM 2241 N N . ASP B 1 37 ? 15.338 42.619 -9.790 1.00 26.94 35 ASP B N 1
ATOM 2242 C CA . ASP B 1 37 ? 16.254 42.844 -10.902 1.00 34.18 35 ASP B CA 1
ATOM 2243 C C . ASP B 1 37 ? 17.670 43.050 -10.360 1.00 30.11 35 ASP B C 1
ATOM 2244 O O . ASP B 1 37 ? 17.905 43.030 -9.146 1.00 29.10 35 ASP B O 1
ATOM 2249 N N . VAL B 1 38 ? 18.631 43.271 -11.265 1.00 36.49 36 VAL B N 1
ATOM 2250 C CA . VAL B 1 38 ? 20.021 43.431 -10.846 1.00 31.28 36 VAL B CA 1
ATOM 2251 C C . VAL B 1 38 ? 20.208 44.636 -9.943 1.00 50.38 36 VAL B C 1
ATOM 2252 O O . VAL B 1 38 ? 21.179 44.687 -9.180 1.00 51.49 36 VAL B O 1
ATOM 2256 N N . HIS B 1 39 ? 19.311 45.617 -10.012 1.00 41.04 37 HIS B N 1
ATOM 2257 C CA . HIS B 1 39 ? 19.392 46.787 -9.152 1.00 45.14 37 HIS B CA 1
ATOM 2258 C C . HIS B 1 39 ? 18.666 4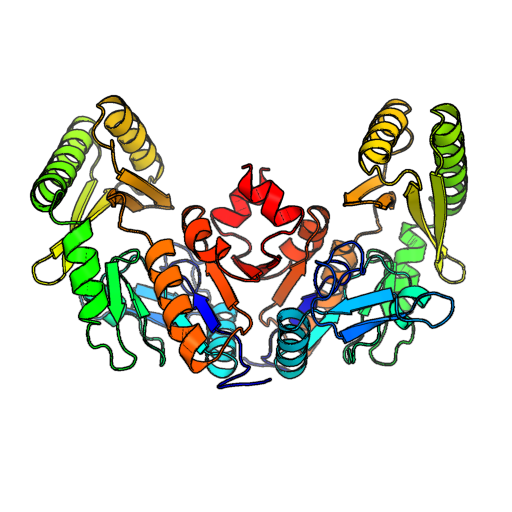6.596 -7.829 1.00 45.78 37 HIS B C 1
ATOM 2259 O O . HIS B 1 39 ? 18.545 47.552 -7.058 1.00 45.00 37 HIS B O 1
ATOM 2266 N N . GLY B 1 40 ? 18.171 45.394 -7.555 1.00 40.61 38 GLY B N 1
ATOM 2267 C CA . GLY B 1 40 ? 17.560 45.098 -6.281 1.00 36.13 38 GLY B CA 1
ATOM 2268 C C . GLY B 1 40 ? 16.097 45.460 -6.160 1.00 33.11 38 GLY B C 1
ATOM 2269 O O . GLY B 1 40 ? 15.558 45.406 -5.047 1.00 35.28 38 GLY B O 1
ATOM 2270 N N . GLN B 1 41 ? 15.439 45.837 -7.260 1.00 30.01 39 GLN B N 1
ATOM 2271 C CA . GLN B 1 41 ? 14.047 46.273 -7.226 1.00 30.80 39 GLN B CA 1
ATOM 2272 C C . GLN B 1 41 ? 13.139 45.178 -7.757 1.00 30.64 39 GLN B C 1
ATOM 2273 O O . GLN B 1 41 ? 13.560 44.375 -8.592 1.00 30.20 39 GLN B O 1
ATOM 2279 N N . PRO B 1 42 ? 11.889 45.117 -7.306 1.00 28.57 40 PRO B N 1
ATOM 2280 C CA . PRO B 1 42 ? 11.008 44.036 -7.763 1.00 32.41 40 PRO B CA 1
ATOM 2281 C C . PRO B 1 42 ? 10.859 44.072 -9.279 1.00 35.75 40 PRO B C 1
ATOM 2282 O O . PRO B 1 42 ? 10.779 45.138 -9.888 1.00 28.46 40 PRO B O 1
ATOM 2286 N N . ASN B 1 43 ? 10.874 42.902 -9.892 1.00 29.73 41 ASN B N 1
ATOM 2287 C CA . ASN B 1 43 ? 10.648 42.837 -11.333 1.00 32.68 41 ASN B CA 1
ATOM 2288 C C . ASN B 1 43 ? 9.889 41.588 -11.762 1.00 28.82 41 ASN B C 1
ATOM 2289 O O . ASN B 1 43 ? 9.591 41.457 -12.950 1.00 42.68 41 ASN B O 1
ATOM 2294 N N . GLY B 1 44 ? 9.548 40.686 -10.851 1.00 31.73 42 GLY B N 1
ATOM 2295 C CA . GLY B 1 44 ? 8.714 39.539 -11.170 1.00 30.40 42 GLY B CA 1
ATOM 2296 C C . GLY B 1 44 ? 7.728 39.271 -10.052 1.00 32.44 42 GLY B C 1
ATOM 2297 O O . GLY B 1 44 ? 8.074 39.462 -8.886 1.00 27.77 42 GLY B O 1
ATOM 2298 N N . TYR B 1 45 ? 6.509 38.837 -10.377 1.00 24.17 43 TYR B N 1
ATOM 2299 C CA . TYR B 1 45 ? 5.425 38.863 -9.412 1.00 29.32 43 TYR B CA 1
ATOM 2300 C C . TYR B 1 45 ? 4.575 37.605 -9.502 1.00 29.91 43 TYR B C 1
ATOM 2301 O O . TYR B 1 45 ? 4.499 36.947 -10.540 1.00 26.67 43 TYR B O 1
ATOM 2310 N N . MET B 1 46 ? 3.913 37.299 -8.391 1.00 28.12 44 MET B N 1
ATOM 2311 C CA . MET B 1 46 ? 2.870 36.290 -8.331 1.00 23.53 44 MET B CA 1
ATOM 2312 C C . MET B 1 46 ? 1.520 36.963 -8.142 1.00 33.83 44 MET B C 1
ATOM 2313 O O . MET B 1 46 ? 1.383 37.868 -7.315 1.00 29.82 44 MET B O 1
ATOM 2318 N N . ASN B 1 47 ? 0.529 36.511 -8.898 1.00 26.50 45 ASN B N 1
ATOM 2319 C CA . ASN B 1 47 ? -0.856 36.889 -8.643 1.00 20.93 45 ASN B CA 1
ATOM 2320 C C . ASN B 1 47 ? -1.383 36.073 -7.462 1.00 24.71 45 ASN B C 1
ATOM 2321 O O . ASN B 1 47 ? -0.689 35.189 -6.947 1.00 27.05 45 ASN B O 1
ATOM 2326 N N . PRO B 1 48 ? -2.607 36.354 -6.991 1.00 29.68 46 PRO B N 1
ATOM 2327 C CA . PRO B 1 48 ? -3.084 35.667 -5.775 1.00 42.38 46 PRO B CA 1
ATOM 2328 C C . PRO B 1 48 ? -3.135 34.144 -5.874 1.00 27.04 46 PRO B C 1
ATOM 2329 O O . PRO B 1 48 ? -2.817 33.448 -4.893 1.00 24.91 46 PRO B O 1
ATOM 2333 N N . ILE B 1 49 ? -3.564 33.604 -7.016 1.00 25.75 47 ILE B N 1
ATOM 2334 C CA . ILE B 1 49 ? -3.559 32.145 -7.182 1.00 24.91 47 ILE B CA 1
ATOM 2335 C C . ILE B 1 49 ? -2.136 31.611 -7.110 1.00 22.90 47 ILE B C 1
ATOM 2336 O O . ILE B 1 49 ? -1.874 30.544 -6.524 1.00 21.62 47 ILE B O 1
ATOM 2341 N N . GLN B 1 50 ? -1.199 32.311 -7.755 1.00 22.52 48 GLN B N 1
ATOM 2342 C CA . GLN B 1 50 ? 0.172 31.809 -7.809 1.00 25.05 48 GLN B CA 1
ATOM 2343 C C . GLN B 1 50 ? 0.813 31.760 -6.424 1.00 25.56 48 GLN B C 1
ATOM 2344 O O . GLN B 1 50 ? 1.483 30.779 -6.088 1.00 22.86 48 GLN B O 1
ATOM 2350 N N . HIS B 1 51 ? 0.623 32.795 -5.602 1.00 23.29 49 HIS B N 1
ATOM 2351 C CA . HIS B 1 51 ? 1.284 32.747 -4.301 1.00 26.82 49 HIS B CA 1
ATOM 2352 C C . HIS B 1 51 ? 0.621 31.718 -3.396 1.00 25.82 49 HIS B C 1
ATOM 2353 O O . HIS B 1 51 ? 1.296 31.099 -2.570 1.00 24.10 49 HIS B O 1
ATOM 2360 N N . SER B 1 52 ? -0.685 31.496 -3.567 1.00 21.80 50 SER B N 1
ATOM 2361 C CA . SER B 1 52 ? -1.359 30.453 -2.813 1.00 24.50 50 SER B CA 1
ATOM 2362 C C . SER B 1 52 ? -0.891 29.076 -3.253 1.00 29.78 50 SER B C 1
ATOM 2363 O O . SER B 1 52 ? -0.712 28.174 -2.423 1.00 23.84 50 SER B O 1
ATOM 2366 N N . PHE B 1 53 ? -0.703 28.889 -4.559 1.00 25.12 51 PHE B N 1
ATOM 2367 C CA . PHE B 1 53 ? -0.271 27.587 -5.059 1.00 24.06 51 PHE B CA 1
ATOM 2368 C C . PHE B 1 53 ? 1.136 27.240 -4.572 1.00 28.30 51 PHE B C 1
ATOM 2369 O O . PHE B 1 53 ? 1.393 26.118 -4.110 1.00 23.19 51 PHE B O 1
ATOM 2377 N N . ILE B 1 54 ? 2.073 28.174 -4.693 1.00 21.94 52 ILE B N 1
ATOM 2378 C CA . ILE B 1 54 ? 3.453 27.788 -4.394 1.00 25.63 52 ILE B CA 1
ATOM 2379 C C . ILE B 1 54 ? 3.625 27.616 -2.894 1.00 27.59 52 ILE B C 1
ATOM 2380 O O . ILE B 1 54 ? 4.387 26.748 -2.439 1.00 25.98 52 ILE B O 1
ATOM 2385 N N . SER B 1 55 ? 2.882 28.383 -2.102 1.00 21.44 53 SER B N 1
ATOM 2386 C CA . SER B 1 55 ? 2.910 28.178 -0.661 1.00 19.84 53 SER B CA 1
ATOM 2387 C C . SER B 1 55 ? 2.442 26.767 -0.312 1.00 25.49 53 SER B C 1
ATOM 2388 O O . SER B 1 55 ? 3.095 26.051 0.457 1.00 25.33 53 SER B O 1
ATOM 2391 N N . TRP B 1 56 ? 1.302 26.355 -0.868 1.00 21.96 54 TRP B N 1
ATOM 2392 C CA . TRP B 1 56 ? 0.788 25.008 -0.605 1.00 23.22 54 TRP B CA 1
ATOM 2393 C C . TRP B 1 56 ? 1.757 23.934 -1.085 1.00 26.71 54 TRP B C 1
ATOM 2394 O O . TRP B 1 56 ? 1.991 22.930 -0.396 1.00 24.38 54 TRP B O 1
ATOM 2405 N N . LEU B 1 57 ? 2.310 24.111 -2.278 1.00 22.10 55 LEU B N 1
ATOM 2406 C CA . LEU B 1 57 ? 3.225 23.118 -2.829 1.00 21.76 55 LEU B CA 1
ATOM 2407 C C . LEU B 1 57 ? 4.503 22.998 -1.990 1.00 24.87 55 LEU B C 1
ATOM 2408 O O . LEU B 1 57 ? 4.962 21.889 -1.696 1.00 26.17 55 LEU B O 1
ATOM 2413 N N . LEU B 1 58 ? 5.096 24.134 -1.597 1.00 24.77 56 LEU B N 1
ATOM 2414 C CA . LEU B 1 58 ? 6.302 24.085 -0.765 1.00 23.00 56 LEU B CA 1
ATOM 2415 C C . LEU B 1 58 ? 6.046 23.398 0.561 1.00 26.58 56 LEU B C 1
ATOM 2416 O O . LEU B 1 58 ? 6.952 22.770 1.116 1.00 24.91 56 LEU B O 1
ATOM 2421 N N . ALA B 1 59 ? 4.828 23.520 1.088 1.00 22.44 57 ALA B N 1
ATOM 2422 C CA . ALA B 1 59 ? 4.494 22.942 2.380 1.00 20.16 57 ALA B CA 1
ATOM 2423 C C . ALA B 1 59 ? 4.183 21.465 2.278 1.00 25.55 57 ALA B C 1
ATOM 2424 O O . ALA B 1 59 ? 4.277 20.752 3.284 1.00 26.16 57 ALA B O 1
ATOM 2426 N N . SER B 1 60 ? 3.807 21.003 1.086 1.00 22.65 58 SER B N 1
ATOM 2427 C CA . SER B 1 60 ? 3.215 19.679 0.903 1.00 23.35 58 SER B CA 1
ATOM 2428 C C . SER B 1 60 ? 4.141 18.674 0.245 1.00 21.81 58 SER B C 1
ATOM 2429 O O . SER B 1 60 ? 3.849 17.465 0.285 1.00 21.71 58 SER B O 1
ATOM 2432 N N . ALA B 1 61 ? 5.233 19.128 -0.359 1.00 23.23 59 ALA B N 1
ATOM 2433 C CA . ALA B 1 61 ? 6.084 18.255 -1.142 1.00 19.68 59 ALA B CA 1
ATOM 2434 C C . ALA B 1 61 ? 7.489 18.825 -1.143 1.00 32.44 59 ALA B C 1
ATOM 2435 O O . ALA B 1 61 ? 7.726 19.961 -0.727 1.00 23.99 59 ALA B O 1
ATOM 2437 N N . ASP B 1 62 ? 8.414 18.027 -1.651 1.00 23.66 60 ASP B N 1
ATOM 2438 C CA . ASP B 1 62 ? 9.802 18.444 -1.804 1.00 19.81 60 ASP B CA 1
ATOM 2439 C C . ASP B 1 62 ? 9.952 19.104 -3.167 1.00 21.39 60 ASP B C 1
ATOM 2440 O O . ASP B 1 62 ? 9.933 18.424 -4.198 1.00 25.66 60 ASP B O 1
ATOM 2445 N N . VAL B 1 63 ? 10.105 20.429 -3.178 1.00 18.87 61 VAL B N 1
ATOM 2446 C CA . VAL B 1 63 ? 10.045 21.217 -4.409 1.00 18.48 61 VAL B CA 1
ATOM 2447 C C . VAL B 1 63 ? 11.462 21.608 -4.833 1.00 21.75 61 VAL B C 1
ATOM 2448 O O . VAL B 1 63 ? 12.209 22.189 -4.037 1.00 25.88 61 VAL B O 1
ATOM 2452 N N . VAL B 1 64 ? 11.810 21.347 -6.100 1.00 20.72 62 VAL B N 1
ATOM 2453 C CA . VAL B 1 64 ? 13.136 21.623 -6.638 1.00 22.15 62 VAL B CA 1
ATOM 2454 C C . VAL B 1 64 ? 12.994 22.480 -7.893 1.00 20.09 62 VAL B C 1
ATOM 2455 O O . VAL B 1 64 ? 12.405 22.029 -8.883 1.00 20.47 62 VAL B O 1
ATOM 2459 N N . PRO B 1 65 ? 13.484 23.719 -7.899 1.00 22.33 63 PRO B N 1
ATOM 2460 C CA . PRO B 1 65 ? 13.443 24.516 -9.133 1.00 20.47 63 PRO B CA 1
ATOM 2461 C C . PRO B 1 65 ? 14.327 23.918 -10.212 1.00 20.54 63 PRO B C 1
ATOM 2462 O O . PRO B 1 65 ? 15.414 23.403 -9.937 1.00 22.20 63 PRO B O 1
ATOM 2466 N N . VAL B 1 66 ? 13.872 24.062 -11.460 1.00 22.16 64 VAL B N 1
ATOM 2467 C CA . VAL B 1 66 ? 14.614 23.618 -12.638 1.00 21.23 64 VAL B CA 1
ATOM 2468 C C . VAL B 1 66 ? 14.514 24.764 -13.633 1.00 25.23 64 VAL B C 1
ATOM 2469 O O . VAL B 1 66 ? 13.488 24.911 -14.307 1.00 26.76 64 VAL B O 1
ATOM 2473 N N . THR B 1 67 ? 15.571 25.579 -13.730 1.00 21.52 65 THR B N 1
ATOM 2474 C CA . THR B 1 67 ? 15.461 26.908 -14.316 1.00 20.81 65 THR B CA 1
ATOM 2475 C C . THR B 1 67 ? 16.572 27.209 -15.321 1.00 29.39 65 THR B C 1
ATOM 2476 O O . THR B 1 67 ? 17.702 26.723 -15.207 1.00 24.96 65 THR B O 1
ATOM 2480 N N . ALA B 1 68 ? 16.229 28.032 -16.319 1.00 24.83 66 ALA B N 1
ATOM 2481 C CA . ALA B 1 68 ? 17.249 28.619 -17.189 1.00 24.41 66 ALA B CA 1
ATOM 2482 C C . ALA B 1 68 ? 18.118 29.648 -16.468 1.00 30.93 66 ALA B C 1
ATOM 2483 O O . ALA B 1 68 ? 19.239 29.902 -16.916 1.00 27.99 66 ALA B O 1
ATOM 2485 N N . ARG B 1 69 ? 17.641 30.240 -15.364 1.00 23.76 67 ARG B N 1
ATOM 2486 C CA . ARG B 1 69 ? 18.411 31.277 -14.677 1.00 27.19 67 ARG B CA 1
ATOM 2487 C C . ARG B 1 69 ? 19.779 30.751 -14.288 1.00 26.89 67 ARG B C 1
ATOM 2488 O O . ARG B 1 69 ? 19.905 29.608 -13.845 1.00 27.06 67 ARG B O 1
ATOM 2496 N N . ASP B 1 70 ? 20.808 31.596 -14.426 1.00 27.57 68 ASP B N 1
ATOM 2497 C CA . ASP B 1 70 ? 22.093 31.226 -13.852 1.00 31.23 68 ASP B CA 1
ATOM 2498 C C . ASP B 1 70 ? 22.044 31.426 -12.342 1.00 30.32 68 ASP B C 1
ATOM 2499 O O . ASP B 1 70 ? 21.022 31.824 -11.781 1.00 28.18 68 ASP B O 1
ATOM 2504 N N . VAL B 1 71 ? 23.158 31.138 -11.671 1.00 26.38 69 VAL B N 1
ATOM 2505 C CA . VAL B 1 71 ? 23.137 31.116 -10.211 1.00 35.64 69 VAL B CA 1
ATOM 2506 C C . VAL B 1 71 ? 22.828 32.498 -9.659 1.00 31.71 69 VAL B C 1
ATOM 2507 O O . VAL B 1 71 ? 22.053 32.635 -8.703 1.00 28.18 69 VAL B O 1
ATOM 2511 N N . GLU B 1 72 ? 23.388 33.547 -10.273 1.00 29.86 70 GLU B N 1
ATOM 2512 C CA . GLU B 1 72 ? 23.124 34.898 -9.789 1.00 29.12 70 GLU B CA 1
ATOM 2513 C C . GLU B 1 72 ? 21.654 35.261 -9.958 1.00 27.67 70 GLU B C 1
ATOM 2514 O O . GLU B 1 72 ? 21.029 35.786 -9.032 1.00 32.17 70 GLU B O 1
ATOM 2520 N N . ALA B 1 73 ? 21.081 34.986 -11.137 1.00 30.79 71 ALA B N 1
ATOM 2521 C CA . ALA B 1 73 ? 19.668 35.298 -11.356 1.00 24.40 71 ALA B CA 1
ATOM 2522 C C . ALA B 1 73 ? 18.762 34.445 -10.481 1.00 24.04 71 ALA B C 1
ATOM 2523 O O . ALA B 1 73 ? 17.700 34.911 -10.050 1.00 25.88 71 ALA B O 1
ATOM 2525 N N . TYR B 1 74 ? 19.148 33.188 -10.223 1.00 22.40 72 TYR B N 1
ATOM 2526 C CA . TYR B 1 74 ? 18.372 32.370 -9.292 1.00 28.44 72 TYR B CA 1
ATOM 2527 C C . TYR B 1 74 ? 18.408 32.938 -7.883 1.00 26.62 72 TYR B C 1
ATOM 2528 O O . TYR B 1 74 ? 17.427 32.802 -7.130 1.00 26.47 72 TYR B O 1
ATOM 2537 N N . SER B 1 75 ? 19.528 33.553 -7.496 1.00 27.60 73 SER B N 1
ATOM 2538 C CA . SER B 1 75 ? 19.626 34.109 -6.157 1.00 30.80 73 SER B CA 1
ATOM 2539 C C . SER B 1 75 ? 18.722 35.321 -5.977 1.00 32.34 73 SER B C 1
ATOM 2540 O O . SER B 1 75 ? 18.420 35.684 -4.836 1.00 29.48 73 SER B O 1
ATOM 2543 N N . ARG B 1 76 ? 18.266 35.930 -7.072 1.00 26.43 74 ARG B N 1
ATOM 2544 C CA . ARG B 1 76 ? 17.302 37.022 -7.035 1.00 32.36 74 ARG B CA 1
ATOM 2545 C C . ARG B 1 76 ? 15.852 36.533 -7.034 1.00 29.17 74 ARG B C 1
ATOM 2546 O O . ARG B 1 76 ? 14.926 37.352 -7.075 1.00 28.31 74 ARG B O 1
ATOM 2554 N N . VAL B 1 77 ? 15.631 35.223 -6.950 1.00 25.29 75 VAL B N 1
ATOM 2555 C CA . VAL B 1 77 ? 14.297 34.669 -6.762 1.00 22.73 75 VAL B CA 1
ATOM 2556 C C . VAL B 1 77 ? 14.035 34.620 -5.266 1.00 27.71 75 VAL B C 1
ATOM 2557 O O . VAL B 1 77 ? 14.761 33.945 -4.527 1.00 33.02 75 VAL B O 1
ATOM 2561 N N . LYS B 1 78 ? 12.970 35.279 -4.834 1.00 26.28 76 LYS B N 1
ATOM 2562 C CA . LYS B 1 78 ? 12.681 35.496 -3.416 1.00 24.75 76 LYS B CA 1
ATOM 2563 C C . LYS B 1 78 ? 11.596 34.552 -2.908 1.00 32.23 76 LYS B C 1
ATOM 2564 O O . LYS B 1 78 ? 10.610 34.963 -2.305 1.00 65.20 76 LYS B O 1
ATOM 2570 N N . LEU B 1 79 ? 11.779 33.256 -3.170 1.00 26.13 77 LEU B N 1
ATOM 2571 C CA . LEU B 1 79 ? 10.900 32.186 -2.729 1.00 30.67 77 LEU B CA 1
ATOM 2572 C C . LEU B 1 79 ? 11.679 31.237 -1.833 1.00 27.49 77 LEU B C 1
ATOM 2573 O O . LEU B 1 79 ? 12.852 30.952 -2.107 1.00 31.81 77 LEU B O 1
ATOM 2578 N N . PRO B 1 80 ? 11.075 30.750 -0.751 1.00 28.87 78 PRO B N 1
ATOM 2579 C CA . PRO B 1 80 ? 11.843 29.963 0.226 1.00 29.51 78 PRO B CA 1
ATOM 2580 C C . PRO B 1 80 ? 12.009 28.509 -0.191 1.00 29.53 78 PRO B C 1
ATOM 2581 O O . PRO B 1 80 ? 11.466 27.603 0.423 1.00 28.78 78 PRO B O 1
ATOM 2585 N N . PHE B 1 81 ? 12.791 28.276 -1.240 1.00 26.69 79 PHE B N 1
ATOM 2586 C CA . PHE B 1 81 ? 13.107 26.910 -1.644 1.00 23.33 79 PHE B CA 1
ATOM 2587 C C . PHE B 1 81 ? 14.137 26.305 -0.697 1.00 25.20 79 PHE B C 1
ATOM 2588 O O . PHE B 1 81 ? 15.143 26.935 -0.377 1.00 30.37 79 PHE B O 1
ATOM 2596 N N . THR B 1 82 ? 13.900 25.066 -0.251 1.00 23.83 80 THR B N 1
ATOM 2597 C CA . THR B 1 82 ? 14.726 24.488 0.803 1.00 29.34 80 THR B CA 1
ATOM 2598 C C . THR B 1 82 ? 15.481 23.227 0.402 1.00 29.72 80 THR B C 1
ATOM 2599 O O . THR B 1 82 ? 16.177 22.653 1.246 1.00 30.63 80 THR B O 1
ATOM 2603 N N . GLU B 1 83 ? 15.342 22.750 -0.833 1.00 22.56 81 GLU B N 1
ATOM 2604 C CA . GLU B 1 83 ? 15.918 21.466 -1.217 1.00 20.35 81 GLU B CA 1
ATOM 2605 C C . GLU B 1 83 ? 17.019 21.578 -2.269 1.00 27.64 81 GLU B C 1
ATOM 2606 O O . GLU B 1 83 ? 17.442 20.551 -2.811 1.00 27.60 81 GLU B O 1
ATOM 2612 N N . GLY B 1 84 ? 17.496 22.771 -2.578 1.00 23.75 82 GLY B N 1
ATOM 2613 C CA . GLY B 1 84 ? 18.492 22.904 -3.633 1.00 23.62 82 GLY B CA 1
ATOM 2614 C C . GLY B 1 84 ? 17.822 23.222 -4.961 1.00 20.77 82 GLY B C 1
ATOM 2615 O O . GLY B 1 84 ? 16.612 23.449 -5.026 1.00 23.63 82 GLY B O 1
ATOM 2616 N N . ALA B 1 85 ? 18.613 23.242 -6.035 1.00 22.87 83 ALA B N 1
ATOM 2617 C CA . ALA B 1 85 ? 18.045 23.696 -7.305 1.00 20.68 83 ALA B CA 1
ATOM 2618 C C . ALA B 1 85 ? 18.882 23.210 -8.472 1.00 21.70 83 ALA B C 1
ATOM 2619 O O . ALA B 1 85 ? 20.074 22.930 -8.331 1.00 24.07 83 ALA B O 1
ATOM 2621 N N . ILE B 1 86 ? 18.240 23.172 -9.642 1.00 21.15 84 ILE B N 1
ATOM 2622 C CA . ILE B 1 86 ? 18.905 22.993 -10.927 1.00 24.44 84 ILE B CA 1
ATOM 2623 C C . ILE B 1 86 ? 18.810 24.329 -11.657 1.00 21.82 84 ILE B C 1
ATOM 2624 O O . ILE B 1 86 ? 17.712 24.875 -11.804 1.00 24.03 84 ILE B O 1
ATOM 2629 N N . CYS B 1 87 ? 19.959 24.876 -12.064 1.00 22.44 85 CYS B N 1
ATOM 2630 C CA . CYS B 1 87 ? 20.063 26.187 -12.692 1.00 26.82 85 CYS B CA 1
ATOM 2631 C C . CYS B 1 87 ? 20.738 26.071 -14.053 1.00 27.85 85 CYS B C 1
ATOM 2632 O O . CYS B 1 87 ? 21.245 25.016 -14.434 1.00 25.94 85 CYS B O 1
ATOM 2635 N N . SER B 1 88 ? 20.753 27.191 -14.778 1.00 26.31 86 SER B N 1
ATOM 2636 C CA . SER B 1 88 ? 21.487 27.313 -16.038 1.00 28.30 86 SER B CA 1
ATOM 2637 C C . SER B 1 88 ? 21.130 26.204 -17.029 1.00 27.80 86 SER B C 1
ATOM 2638 O O . SER B 1 88 ? 21.997 25.593 -17.654 1.00 26.90 86 SER B O 1
ATOM 2641 N N . HIS B 1 89 ? 19.830 25.950 -17.184 1.00 25.84 87 HIS B N 1
ATOM 2642 C CA . HIS B 1 89 ? 19.328 25.008 -18.187 1.00 22.31 87 HIS B CA 1
ATOM 2643 C C . HIS B 1 89 ? 19.849 23.595 -17.942 1.00 24.81 87 HIS B C 1
ATOM 2644 O O . HIS B 1 89 ? 20.069 22.830 -18.885 1.00 27.32 87 HIS B O 1
ATOM 2651 N N . GLY B 1 90 ? 20.067 23.251 -16.674 1.00 24.17 88 GLY B N 1
ATOM 2652 C CA . GLY B 1 90 ? 20.629 21.967 -16.305 1.00 24.31 88 GLY B CA 1
ATOM 2653 C C . GLY B 1 90 ? 22.137 21.950 -16.171 1.00 24.98 88 GLY B C 1
ATOM 2654 O O . GLY B 1 90 ? 22.703 20.884 -15.911 1.00 26.96 88 GLY B O 1
ATOM 2655 N N . GLY B 1 91 ? 22.805 23.101 -16.324 1.00 26.52 89 GLY B N 1
ATOM 2656 C CA . GLY B 1 91 ? 24.259 23.150 -16.206 1.00 28.48 89 GLY B CA 1
ATOM 2657 C C . GLY B 1 91 ? 24.785 23.210 -14.791 1.00 30.30 89 GLY B C 1
ATOM 2658 O O . GLY B 1 91 ? 25.983 23.006 -14.570 1.00 27.37 89 GLY B O 1
ATOM 2659 N N . VAL B 1 92 ? 23.914 23.490 -13.830 1.00 24.04 90 VAL B N 1
ATOM 2660 C CA . VAL B 1 92 ? 24.306 23.740 -12.450 1.00 30.16 90 VAL B CA 1
ATOM 2661 C C . VAL B 1 92 ? 23.328 23.018 -11.541 1.00 27.66 90 VAL B C 1
ATOM 2662 O O . VAL B 1 92 ? 22.114 23.097 -11.744 1.00 28.13 90 VAL B O 1
ATOM 2666 N N . MET B 1 93 ? 23.847 22.316 -10.543 1.00 24.01 91 MET B N 1
ATOM 2667 C CA . MET B 1 93 ? 23.045 21.849 -9.419 1.00 26.78 91 MET B CA 1
ATOM 2668 C C . MET B 1 93 ? 23.535 22.551 -8.169 1.00 33.64 91 MET B C 1
ATOM 2669 O O . MET B 1 93 ? 24.748 22.642 -7.947 1.00 32.28 91 MET B O 1
ATOM 2674 N N . LEU B 1 94 ? 22.602 23.055 -7.367 1.00 24.11 92 LEU B N 1
ATOM 2675 C CA . LEU B 1 94 ? 22.933 23.643 -6.080 1.00 20.80 92 LEU B CA 1
ATOM 2676 C C . LEU B 1 94 ? 22.415 22.755 -4.962 1.00 29.89 92 LEU B C 1
ATOM 2677 O O . LEU B 1 94 ? 21.297 22.235 -5.038 1.00 28.77 92 LEU B O 1
ATOM 2682 N N . HIS B 1 95 ? 23.243 22.585 -3.933 1.00 33.20 93 HIS B N 1
ATOM 2683 C CA . HIS B 1 95 ? 22.809 21.989 -2.680 1.00 29.88 93 HIS B CA 1
ATOM 2684 C C . HIS B 1 95 ? 21.776 22.883 -1.997 1.00 31.00 93 HIS B C 1
ATOM 2685 O O . HIS B 1 95 ? 21.574 24.042 -2.365 1.00 33.64 93 HIS B O 1
ATOM 2692 N N . SER B 1 96 ? 21.139 22.341 -0.954 1.00 32.75 94 SER B N 1
ATOM 2693 C CA . SER B 1 96 ? 20.085 23.093 -0.275 1.00 35.56 94 SER B CA 1
ATOM 2694 C C . SER B 1 96 ? 20.607 24.401 0.315 1.00 37.04 94 SER B C 1
ATOM 2695 O O . SER B 1 96 ? 19.885 25.405 0.328 1.00 34.21 94 SER B O 1
ATOM 2698 N N . ASP B 1 97 ? 21.867 24.441 0.754 1.00 34.86 95 ASP B N 1
ATOM 2699 C CA . ASP B 1 97 ? 22.400 25.701 1.265 1.00 37.31 95 ASP B CA 1
ATOM 2700 C C . ASP B 1 97 ? 22.903 26.628 0.162 1.00 57.91 95 ASP B C 1
ATOM 2701 O O . ASP B 1 97 ? 23.488 27.675 0.467 1.00 42.03 95 ASP B O 1
ATOM 2706 N N . GLY B 1 98 ? 22.679 26.283 -1.104 1.00 38.59 96 GLY B N 1
ATOM 2707 C CA . GLY B 1 98 ? 23.051 27.151 -2.197 1.00 32.22 96 GLY B CA 1
ATOM 2708 C C . GLY B 1 98 ? 24.446 26.933 -2.728 1.00 39.81 96 GLY B C 1
ATOM 2709 O O . GLY B 1 98 ? 24.849 27.622 -3.679 1.00 39.57 96 GLY B O 1
ATOM 2710 N N . SER B 1 99 ? 25.190 25.993 -2.166 1.00 33.66 97 SER B N 1
ATOM 2711 C CA . SER B 1 99 ? 26.545 25.766 -2.636 1.00 40.36 97 SER B CA 1
ATOM 2712 C C . SER B 1 99 ? 26.529 24.879 -3.875 1.00 52.63 97 SER B C 1
ATOM 2713 O O . SER B 1 99 ? 25.607 24.094 -4.098 1.00 30.32 97 SER B O 1
ATOM 2716 N N . LEU B 1 100 ? 27.575 25.018 -4.682 1.00 33.14 98 LEU B N 1
ATOM 2717 C CA . LEU B 1 100 ? 27.658 24.350 -5.972 1.00 36.04 98 LEU B CA 1
ATOM 2718 C C . LEU B 1 100 ? 27.965 22.864 -5.821 1.00 40.81 98 LEU B C 1
ATOM 2719 O O . LEU B 1 100 ? 28.846 22.472 -5.052 1.00 31.83 98 LEU B O 1
ATOM 2724 N N . ASP B 1 101 ? 27.263 22.036 -6.592 1.00 30.25 99 ASP B N 1
ATOM 2725 C CA . ASP B 1 101 ? 27.538 20.601 -6.604 1.00 30.29 99 ASP B CA 1
ATOM 2726 C C . ASP B 1 101 ? 28.789 20.352 -7.437 1.00 28.99 99 ASP B C 1
ATOM 2727 O O . ASP B 1 101 ? 28.778 20.532 -8.659 1.00 29.92 99 ASP B O 1
ATOM 2732 N N . GLN B 1 102 ? 29.865 19.917 -6.785 1.00 31.79 100 GLN B N 1
ATOM 2733 C CA . GLN B 1 102 ? 31.141 19.790 -7.486 1.00 32.18 100 GLN B CA 1
ATOM 2734 C C . GLN B 1 102 ? 31.136 18.632 -8.474 1.00 33.72 100 GLN B C 1
ATOM 2735 O O . GLN B 1 102 ? 31.729 18.736 -9.557 1.00 32.75 100 GLN B O 1
ATOM 2741 N N . ASP B 1 103 ? 30.468 17.524 -8.130 1.00 31.06 101 ASP B N 1
ATOM 2742 C CA . ASP B 1 103 ? 30.416 16.378 -9.036 1.00 29.80 101 ASP B CA 1
ATOM 2743 C C . ASP B 1 103 ? 29.746 16.738 -10.359 1.00 22.77 101 ASP B C 1
ATOM 2744 O O . ASP B 1 103 ? 30.291 16.466 -11.435 1.00 31.64 101 ASP B O 1
ATOM 2749 N N . TRP B 1 104 ? 28.548 17.331 -10.305 1.00 28.71 102 TRP B N 1
ATOM 2750 C CA . TRP B 1 104 ? 27.871 17.700 -11.546 1.00 25.95 102 TRP B CA 1
ATOM 2751 C C . TRP B 1 104 ? 28.684 18.721 -12.326 1.00 27.23 102 TRP B C 1
ATOM 2752 O O . TRP B 1 104 ? 28.738 18.673 -13.564 1.00 29.53 102 TRP B O 1
ATOM 2763 N N . HIS B 1 105 ? 29.302 19.669 -11.616 1.00 32.01 103 HIS B N 1
ATOM 2764 C CA . HIS B 1 105 ? 30.135 20.669 -12.274 1.00 30.78 103 HIS B CA 1
ATOM 2765 C C . HIS B 1 105 ? 31.264 20.006 -13.051 1.00 36.08 103 HIS B C 1
ATOM 2766 O O . HIS B 1 105 ? 31.580 20.415 -14.175 1.00 34.37 103 HIS B O 1
ATOM 2773 N N . GLY B 1 106 ? 31.867 18.965 -12.480 1.00 31.56 104 GLY B N 1
ATOM 2774 C CA . GLY B 1 106 ? 32.887 18.225 -13.215 1.00 31.20 104 GLY B CA 1
ATOM 2775 C C . GLY B 1 106 ? 32.327 17.515 -14.435 1.00 29.52 104 GLY B C 1
ATOM 2776 O O . GLY B 1 106 ? 32.952 17.494 -15.502 1.00 32.56 104 GLY B O 1
ATOM 2777 N N . GLN B 1 107 ? 31.128 16.940 -14.306 1.00 27.54 105 GLN B N 1
ATOM 2778 C CA . GLN B 1 107 ? 30.545 16.251 -15.453 1.00 26.07 105 GLN B CA 1
ATOM 2779 C C . GLN B 1 107 ? 30.167 17.227 -16.556 1.00 31.53 105 GLN B C 1
ATOM 2780 O O . GLN B 1 107 ? 30.418 16.958 -17.736 1.00 29.66 105 GLN B O 1
ATOM 2786 N N . MET B 1 108 ? 29.569 18.364 -16.187 1.00 33.25 106 MET B N 1
ATOM 2787 C CA . MET B 1 108 ? 29.195 19.382 -17.164 1.00 32.07 106 MET B CA 1
ATOM 2788 C C . MET B 1 108 ? 30.422 19.963 -17.834 1.00 33.75 106 MET B C 1
ATOM 2789 O O . MET B 1 108 ? 30.439 20.201 -19.050 1.00 32.48 106 MET B O 1
ATOM 2794 N N . ALA B 1 109 ? 31.455 20.227 -17.049 1.00 35.75 107 ALA B N 1
ATOM 2795 C CA . ALA B 1 109 ? 32.695 20.695 -17.638 1.00 29.04 107 ALA B CA 1
ATOM 2796 C C . ALA B 1 109 ? 33.131 19.755 -18.762 1.00 36.12 107 ALA B C 1
ATOM 2797 O O . ALA B 1 109 ? 33.393 20.194 -19.889 1.00 35.79 107 ALA B O 1
ATOM 2799 N N . LYS B 1 110 ? 33.139 18.445 -18.495 1.00 29.16 108 LYS B N 1
ATOM 2800 C CA . LYS B 1 110 ? 33.530 17.469 -19.512 1.00 28.64 108 LYS B CA 1
ATOM 2801 C C . LYS B 1 110 ? 32.653 17.567 -20.755 1.00 29.96 108 LYS B C 1
ATOM 2802 O O . LYS B 1 110 ? 33.152 17.509 -21.888 1.00 34.63 108 LYS B O 1
ATOM 2808 N N . SER B 1 111 ? 31.336 17.687 -20.569 1.00 31.87 109 SER B N 1
ATOM 2809 C CA . SER B 1 111 ? 30.439 17.758 -21.716 1.00 35.51 109 SER B CA 1
ATOM 2810 C C . SER B 1 111 ? 30.630 19.043 -22.515 1.00 36.66 109 SER B C 1
ATOM 2811 O O . SER B 1 111 ? 30.387 19.054 -23.724 1.00 46.01 109 SER B O 1
ATOM 2814 N N . LEU B 1 112 ? 31.094 20.119 -21.881 1.00 35.87 110 LEU B N 1
ATOM 2815 C CA . LEU B 1 112 ? 31.032 21.446 -22.482 1.00 29.35 110 LEU B CA 1
ATOM 2816 C C . LEU B 1 112 ? 32.368 22.039 -22.933 1.00 36.80 110 LEU B C 1
ATOM 2817 O O . LEU B 1 112 ? 32.368 23.145 -23.475 1.00 40.12 110 LEU B O 1
ATOM 2822 N N A TRP B 1 113 ? 33.496 21.362 -22.721 0.54 43.56 111 TRP B N 1
ATOM 2823 N N B TRP B 1 113 ? 33.500 21.364 -22.728 0.46 42.16 111 TRP B N 1
ATOM 2824 C CA A TRP B 1 113 ? 34.762 22.014 -23.053 0.54 36.67 111 TRP B CA 1
ATOM 2825 C CA B TRP B 1 113 ? 34.772 21.985 -23.098 0.46 34.65 111 TRP B CA 1
ATOM 2826 C C A TRP B 1 113 ? 35.061 22.053 -24.550 0.54 32.01 111 TRP B C 1
ATOM 2827 C C B TRP B 1 113 ? 34.871 22.213 -24.593 0.46 37.10 111 TRP B C 1
ATOM 2828 O O A TRP B 1 113 ? 35.939 22.819 -24.962 0.54 60.10 111 TRP B O 1
ATOM 2829 O O B TRP B 1 113 ? 35.365 23.256 -25.034 0.46 33.03 111 TRP B O 1
ATOM 2850 N N . ALA B 1 114 ? 34.357 21.273 -25.376 1.00 44.17 112 ALA B N 1
ATOM 2851 C CA . ALA B 1 114 ? 34.434 21.420 -26.817 1.00 40.76 112 ALA B CA 1
ATOM 2852 C C . ALA B 1 114 ? 33.688 22.651 -27.318 1.00 56.33 112 ALA B C 1
ATOM 2853 O O . ALA B 1 114 ? 33.878 23.037 -28.473 1.00 51.29 112 ALA B O 1
ATOM 2855 N N . PHE B 1 115 ? 32.871 23.288 -26.479 1.00 45.67 113 PHE B N 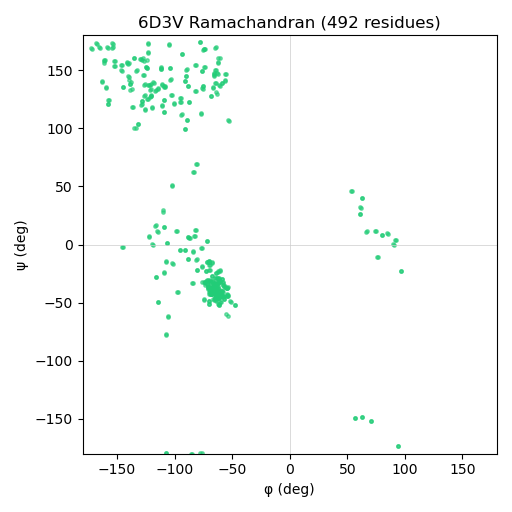1
ATOM 2856 C CA . PHE B 1 115 ? 32.085 24.448 -26.874 1.00 47.19 113 PHE B CA 1
ATOM 2857 C C . PHE B 1 115 ? 32.601 25.768 -26.315 1.00 45.91 113 PHE B C 1
ATOM 2858 O O . PHE B 1 115 ? 31.974 26.801 -26.556 1.00 44.60 113 PHE B O 1
ATOM 2866 N N . GLN B 1 116 ? 33.705 25.773 -25.565 1.00 44.83 114 GLN B N 1
ATOM 2867 C CA . GLN B 1 116 ? 34.040 26.975 -24.804 1.00 43.68 114 GLN B CA 1
ATOM 2868 C C . GLN B 1 116 ? 34.389 28.153 -25.706 1.00 56.20 114 GLN B C 1
ATOM 2869 O O . GLN B 1 116 ? 34.085 29.298 -25.354 1.00 50.44 114 GLN B O 1
ATOM 2875 N N . ASP B 1 117 ? 35.007 27.905 -26.866 1.00 44.70 115 ASP B N 1
ATOM 2876 C CA . ASP B 1 117 ? 35.263 28.981 -27.819 1.00 56.41 115 ASP B CA 1
ATOM 2877 C C . ASP B 1 117 ? 34.063 29.257 -28.712 1.00 41.93 115 ASP B C 1
ATOM 2878 O O . ASP B 1 117 ? 33.853 30.403 -29.132 1.00 53.45 115 ASP B O 1
ATOM 2883 N N . ARG B 1 118 ? 33.298 28.220 -29.044 1.00 62.24 116 ARG B N 1
ATOM 2884 C CA . ARG B 1 118 ? 32.190 28.386 -29.973 1.00 44.46 116 ARG B CA 1
ATOM 2885 C C . ARG B 1 118 ? 31.104 29.279 -29.388 1.00 43.73 116 ARG B C 1
ATOM 2886 O O . ARG B 1 118 ? 30.491 30.072 -30.110 1.00 47.40 116 ARG B O 1
ATOM 2894 N N . LEU B 1 119 ? 30.851 29.169 -28.084 1.00 45.65 117 LEU B N 1
ATOM 2895 C CA . LEU B 1 119 ? 29.741 29.916 -27.491 1.00 49.61 117 LEU B CA 1
ATOM 2896 C C . LEU B 1 119 ? 29.919 31.430 -27.599 1.00 53.90 117 LEU B C 1
ATOM 2897 O O . LEU B 1 119 ? 28.988 32.100 -28.081 1.00 43.63 117 LEU B O 1
ATOM 2902 N N . PRO B 1 120 ? 31.051 32.032 -27.201 1.00 67.46 118 PRO B N 1
ATOM 2903 C CA . PRO B 1 120 ? 31.201 33.487 -27.392 1.00 45.32 118 PRO B CA 1
ATOM 2904 C C . PRO B 1 120 ? 31.162 33.907 -28.848 1.00 68.40 118 PRO B C 1
ATOM 2905 O O . PRO B 1 120 ? 30.672 35.002 -29.155 1.00 47.89 118 PRO B O 1
ATOM 2909 N N . ALA B 1 121 ? 31.672 33.068 -29.753 1.00 43.70 119 ALA B N 1
ATOM 2910 C CA . ALA B 1 121 ? 31.654 33.405 -31.173 1.00 53.55 119 ALA B CA 1
ATOM 2911 C C . ALA B 1 121 ? 30.244 33.326 -31.736 1.00 48.70 119 ALA B C 1
ATOM 2912 O O . ALA B 1 121 ? 29.882 34.102 -32.628 1.00 46.37 119 ALA B O 1
ATOM 2914 N N . LEU B 1 122 ? 29.441 32.387 -31.229 1.00 67.59 120 LEU B N 1
ATOM 2915 C CA . LEU B 1 122 ? 28.070 32.229 -31.699 1.00 52.37 120 LEU B CA 1
ATOM 2916 C C . LEU B 1 122 ? 27.190 33.392 -31.251 1.00 47.12 120 LEU B C 1
ATOM 2917 O O . LEU B 1 122 ? 26.357 33.883 -32.024 1.00 47.15 120 LEU B O 1
ATOM 2922 N N . SER B 1 123 ? 27.356 33.844 -30.003 1.00 44.41 121 SER B N 1
ATOM 2923 C CA . SER B 1 123 ? 26.631 35.023 -29.537 1.00 43.30 121 SER B CA 1
ATOM 2924 C C . SER B 1 123 ? 27.034 36.264 -30.321 1.00 72.05 121 SER B C 1
ATOM 2925 O O . SER B 1 123 ? 26.180 37.078 -30.686 1.00 53.52 121 SER B O 1
ATOM 2928 N N . GLU B 1 124 ? 28.334 36.429 -30.581 1.00 54.58 122 GLU B N 1
ATOM 2929 C CA . GLU B 1 124 ? 28.793 37.566 -31.374 1.00 55.50 122 GLU B CA 1
ATOM 2930 C C . GLU B 1 124 ? 28.204 37.525 -32.777 1.00 52.82 122 GLU B C 1
ATOM 2931 O O . GLU B 1 124 ? 27.713 38.540 -33.288 1.00 60.53 122 GLU B O 1
ATOM 2937 N N . ALA B 1 125 ? 28.247 36.356 -33.420 1.00 51.71 123 ALA B N 1
ATOM 2938 C CA . ALA B 1 125 ? 27.753 36.248 -34.788 1.00 49.51 123 ALA B CA 1
ATOM 2939 C C . ALA B 1 125 ? 26.248 36.477 -34.843 1.00 78.01 123 ALA B C 1
ATOM 2940 O O . ALA B 1 125 ? 25.748 37.144 -35.755 1.00 63.06 123 ALA B O 1
ATOM 2942 N N . THR B 1 126 ? 25.510 35.948 -33.864 1.00 69.81 124 THR B N 1
ATOM 2943 C CA . THR B 1 126 ? 24.068 36.170 -33.820 1.00 81.89 124 THR B CA 1
ATOM 2944 C C . THR B 1 126 ? 23.744 37.653 -33.661 1.00 48.59 124 THR B C 1
ATOM 2945 O O . THR B 1 126 ? 22.865 38.185 -34.349 1.00 49.85 124 THR B O 1
ATOM 2949 N N . LEU B 1 127 ? 24.431 38.338 -32.739 1.00 48.37 125 LEU B N 1
ATOM 2950 C CA . LEU B 1 127 ? 24.131 39.749 -32.506 1.00 53.56 125 LEU B CA 1
ATOM 2951 C C . LEU B 1 127 ? 24.506 40.605 -33.710 1.00 66.65 125 LEU B C 1
ATOM 2952 O O . LEU B 1 127 ? 23.853 41.626 -33.976 1.00 54.43 125 LEU B O 1
ATOM 2957 N N . ARG B 1 128 ? 25.546 40.203 -34.443 1.00 82.08 126 ARG B N 1
ATOM 2958 C CA . ARG B 1 128 ? 25.898 40.884 -35.685 1.00 81.53 126 ARG B CA 1
ATOM 2959 C C . ARG B 1 128 ? 24.859 40.616 -36.766 1.00 69.89 126 ARG B C 1
ATOM 2960 O O . ARG B 1 128 ? 24.344 41.548 -37.394 1.00 72.74 126 ARG B O 1
ATOM 2968 N N . ILE B 1 129 ? 24.543 39.339 -36.995 1.00 68.53 127 ILE B N 1
ATOM 2969 C CA . ILE B 1 129 ? 23.543 38.969 -37.991 1.00 79.41 127 ILE B CA 1
ATOM 2970 C C . ILE B 1 129 ? 22.199 39.610 -37.674 1.00 91.57 127 ILE B C 1
ATOM 2971 O O . ILE B 1 129 ? 21.417 39.927 -38.583 1.00 67.09 127 ILE B O 1
ATOM 2976 N N . GLY B 1 130 ? 21.925 39.850 -36.390 1.00 73.77 128 GLY B N 1
ATOM 2977 C CA . GLY B 1 130 ? 20.703 40.543 -36.019 1.00 89.58 128 GLY B CA 1
ATOM 2978 C C . GLY B 1 130 ? 20.694 42.001 -36.439 1.00 81.33 128 GLY B C 1
ATOM 2979 O O . GLY B 1 130 ? 19.679 42.505 -36.927 1.00 84.33 128 GLY B O 1
ATOM 2980 N N . LYS B 1 131 ? 21.816 42.702 -36.251 1.00 75.75 129 LYS B N 1
ATOM 2981 C CA . LYS B 1 131 ? 21.902 44.080 -36.730 1.00 107.97 129 LYS B CA 1
ATOM 2982 C C . LYS B 1 131 ? 21.936 44.145 -38.253 1.00 108.57 129 LYS B C 1
ATOM 2983 O O . LYS B 1 131 ? 21.457 45.122 -38.840 1.00 105.12 129 LYS B O 1
ATOM 2989 N N . ASP B 1 132 ? 22.504 43.124 -38.907 1.00 113.86 130 ASP B N 1
ATOM 2990 C CA . ASP B 1 132 ? 22.429 43.033 -40.363 1.00 119.00 130 ASP B CA 1
ATOM 2991 C C . ASP B 1 132 ? 20.984 43.005 -40.843 1.00 105.59 130 ASP B C 1
ATOM 2992 O O . ASP B 1 132 ? 20.669 43.554 -41.906 1.00 125.33 130 ASP B O 1
ATOM 2997 N N . MET B 1 133 ? 20.098 42.375 -40.076 1.00 85.96 131 MET B N 1
ATOM 2998 C CA . MET B 1 133 ? 18.665 42.397 -40.336 1.00 76.62 131 MET B CA 1
ATOM 2999 C C . MET B 1 133 ? 18.004 43.710 -39.928 1.00 93.28 131 MET B C 1
ATOM 3000 O O . MET B 1 133 ? 16.796 43.863 -40.137 1.00 83.63 131 MET B O 1
ATOM 3005 N N . GLY B 1 134 ? 18.751 44.647 -39.344 1.00 83.77 132 GLY B N 1
ATOM 3006 C CA . GLY B 1 134 ? 18.176 45.883 -38.852 1.00 76.05 132 GLY B CA 1
ATOM 3007 C C . GLY B 1 134 ? 17.490 45.785 -37.508 1.00 108.27 132 GLY B C 1
ATOM 3008 O O . GLY B 1 134 ? 16.847 46.756 -37.090 1.00 76.16 132 GLY B O 1
ATOM 3009 N N . TYR B 1 135 ? 17.612 44.651 -36.817 1.00 126.80 133 TYR B N 1
ATOM 3010 C CA . TYR B 1 135 ? 16.945 44.419 -35.540 1.00 58.55 133 TYR B CA 1
ATOM 3011 C C . TYR B 1 135 ? 17.829 44.857 -34.376 1.00 64.87 133 TYR B C 1
ATOM 3012 O O . TYR B 1 135 ? 19.044 44.640 -34.386 1.00 95.43 133 TYR B O 1
ATOM 3021 N N . SER B 1 136 ? 17.205 45.462 -33.365 1.00 68.40 134 SER B N 1
ATOM 3022 C CA . SER B 1 136 ? 17.901 45.920 -32.158 1.00 82.99 134 SER B CA 1
ATOM 3023 C C . SER B 1 136 ? 17.889 44.801 -31.120 1.00 104.11 134 SER B C 1
ATOM 3024 O O . SER B 1 136 ? 16.904 44.613 -30.403 1.00 56.20 134 SER B O 1
ATOM 3027 N N . LEU B 1 137 ? 18.994 44.075 -31.013 1.00 72.02 135 LEU B N 1
ATOM 3028 C CA . LEU B 1 137 ? 19.063 42.882 -30.183 1.00 61.01 135 LEU B CA 1
ATOM 3029 C C . LEU B 1 137 ? 19.892 43.130 -28.929 1.00 71.30 135 LEU B C 1
ATOM 3030 O O . LEU B 1 137 ? 20.418 44.221 -28.688 1.00 61.06 135 LEU B O 1
ATOM 3035 N N . ARG B 1 138 ? 20.006 42.075 -28.129 1.00 52.61 136 ARG B N 1
ATOM 3036 C CA . ARG B 1 138 ? 20.780 42.075 -26.902 1.00 50.46 136 ARG B CA 1
ATOM 3037 C C . ARG B 1 138 ? 21.069 40.614 -26.574 1.00 53.90 136 ARG B C 1
ATOM 3038 O O . ARG B 1 138 ? 20.185 39.768 -26.708 1.00 76.79 136 ARG B O 1
ATOM 3046 N N . GLY B 1 139 ? 22.311 40.314 -26.205 1.00 43.95 137 GLY B N 1
ATOM 3047 C CA . GLY B 1 139 ? 22.664 38.922 -25.969 1.00 61.31 137 GLY B CA 1
ATOM 3048 C C . GLY B 1 139 ? 23.974 38.793 -25.226 1.00 72.21 137 GLY B C 1
ATOM 3049 O O . GLY B 1 139 ? 24.714 39.765 -25.055 1.00 49.65 137 GLY B O 1
ATOM 3050 N N . TRP B 1 140 ? 24.252 37.566 -24.784 1.00 40.74 138 TRP B N 1
ATOM 3051 C CA . TRP B 1 140 ? 25.438 37.298 -23.981 1.00 45.16 138 TRP B CA 1
ATOM 3052 C C . TRP B 1 140 ? 25.581 35.795 -23.799 1.00 71.14 138 TRP B C 1
ATOM 3053 O O . TRP B 1 140 ? 24.669 35.025 -24.104 1.00 49.74 138 TRP B O 1
ATOM 3064 N N . VAL B 1 141 ? 26.743 35.390 -23.292 1.00 41.88 139 VAL B N 1
ATOM 3065 C CA . VAL B 1 141 ? 27.000 33.995 -22.953 1.00 38.23 139 VAL B CA 1
ATOM 3066 C C . VAL B 1 141 ? 26.688 33.799 -21.477 1.00 57.59 139 VAL B C 1
ATOM 3067 O O . VAL B 1 141 ? 27.198 34.535 -20.625 1.00 47.70 139 VAL B O 1
ATOM 3071 N N . VAL B 1 142 ? 25.833 32.827 -21.173 1.00 43.05 140 VAL B N 1
ATOM 3072 C CA . VAL B 1 142 ? 25.530 32.483 -19.787 1.00 37.73 140 VAL B CA 1
ATOM 3073 C C . VAL B 1 142 ? 26.639 31.576 -19.271 1.00 65.59 140 VAL B C 1
ATOM 3074 O O . VAL B 1 142 ? 27.027 30.610 -19.935 1.00 43.57 140 VAL B O 1
ATOM 3078 N N . GLU B 1 143 ? 27.168 31.886 -18.093 1.00 40.50 141 GLU B N 1
ATOM 3079 C CA . GLU B 1 143 ? 28.349 31.167 -17.645 1.00 45.15 141 GLU B CA 1
ATOM 3080 C C . GLU B 1 143 ? 28.409 31.114 -16.129 1.00 63.12 141 GLU B C 1
ATOM 3081 O O . GLU B 1 143 ? 27.859 31.971 -15.431 1.00 68.74 141 GLU B O 1
ATOM 3087 N N . GLU B 1 144 ? 29.071 30.077 -15.634 1.00 40.51 142 GLU B N 1
ATOM 3088 C CA . GLU B 1 144 ? 29.494 30.002 -14.247 1.00 45.96 142 GLU B CA 1
ATOM 3089 C C . GLU B 1 144 ? 30.996 30.246 -14.191 1.00 50.06 142 GLU B C 1
ATOM 3090 O O . GLU B 1 144 ? 31.672 30.323 -15.220 1.00 63.23 142 GLU B O 1
ATOM 3096 N N . GLU B 1 145 ? 31.518 30.372 -12.971 1.00 41.14 143 GLU B N 1
ATOM 3097 C CA . GLU B 1 145 ? 32.945 30.613 -12.795 1.00 46.98 143 GLU B CA 1
ATOM 3098 C C . GLU B 1 145 ? 33.764 29.563 -13.536 1.00 67.28 143 GLU B C 1
ATOM 3099 O O . GLU B 1 145 ? 33.811 28.399 -13.125 1.00 67.75 143 GLU B O 1
ATOM 3105 N N . GLY B 1 146 ? 34.381 29.962 -14.650 1.00 59.03 144 GLY B N 1
ATOM 3106 C CA . GLY B 1 146 ? 35.271 29.112 -15.405 1.00 67.55 144 GLY B CA 1
ATOM 3107 C C . GLY B 1 146 ? 34.641 28.401 -16.586 1.00 80.80 144 GLY B C 1
ATOM 3108 O O . GLY B 1 146 ? 35.363 28.026 -17.517 1.00 120.37 144 GLY B O 1
ATOM 3109 N N . LEU B 1 147 ? 33.324 28.209 -16.583 1.00 64.50 145 LEU B N 1
ATOM 3110 C CA . LEU B 1 147 ? 32.665 27.351 -17.563 1.00 35.43 145 LEU B CA 1
ATOM 3111 C C . LEU B 1 147 ? 31.513 28.102 -18.211 1.00 53.27 145 LEU B C 1
ATOM 3112 O O . LEU B 1 147 ? 30.611 28.573 -17.514 1.00 44.48 145 LEU B O 1
ATOM 3117 N N . ARG B 1 148 ? 31.543 28.198 -19.539 1.00 46.24 146 ARG B N 1
ATOM 3118 C CA . ARG B 1 148 ? 30.471 28.795 -20.321 1.00 51.38 146 ARG B CA 1
ATOM 3119 C C . ARG B 1 148 ? 29.432 27.741 -20.682 1.00 62.85 146 ARG B C 1
ATOM 3120 O O . ARG B 1 148 ? 29.777 26.630 -21.091 1.00 38.97 146 ARG B O 1
ATOM 3128 N N . HIS B 1 149 ? 28.156 28.104 -20.549 1.00 36.71 147 HIS B N 1
ATOM 3129 C CA . HIS B 1 149 ? 27.055 27.152 -20.667 1.00 39.86 147 HIS B CA 1
ATOM 3130 C C . HIS B 1 149 ? 26.283 27.292 -21.972 1.00 46.74 147 HIS B C 1
ATOM 3131 O O . HIS B 1 149 ? 26.231 26.346 -22.761 1.00 37.35 147 HIS B O 1
ATOM 3138 N N . TYR B 1 150 ? 25.652 28.437 -22.218 1.00 41.48 148 TYR B N 1
ATOM 3139 C CA . TYR B 1 150 ? 24.811 28.563 -23.399 1.00 37.07 148 TYR B CA 1
ATOM 3140 C C . TYR B 1 150 ? 24.742 30.022 -23.824 1.00 37.91 148 TYR B C 1
ATOM 3141 O O . TYR B 1 150 ? 25.246 30.919 -23.147 1.00 43.31 148 TYR B O 1
ATOM 3150 N N . VAL B 1 151 ? 24.126 30.242 -24.977 1.00 38.60 149 VAL B N 1
ATOM 3151 C CA . VAL B 1 151 ? 23.975 31.568 -25.564 1.00 41.04 149 VAL B CA 1
ATOM 3152 C C . VAL B 1 151 ? 22.519 31.983 -25.442 1.00 42.31 149 VAL B C 1
ATOM 3153 O O . VAL B 1 151 ? 21.614 31.183 -25.708 1.00 41.25 149 VAL B O 1
ATOM 3157 N N . VAL B 1 152 ? 22.290 33.238 -25.051 1.00 37.07 150 VAL B N 1
ATOM 3158 C CA . VAL B 1 152 ? 20.941 33.785 -25.025 1.00 36.34 150 VAL B CA 1
ATOM 3159 C C . VAL B 1 152 ? 20.926 35.082 -25.815 1.00 60.75 150 VAL B C 1
ATOM 3160 O O . VAL B 1 152 ? 21.913 35.826 -25.860 1.00 46.89 150 VAL B O 1
ATOM 3164 N N . THR B 1 153 ? 19.799 35.323 -26.476 1.00 41.32 151 THR B N 1
ATOM 3165 C CA . THR B 1 153 ? 19.572 36.526 -27.258 1.00 40.24 151 THR B CA 1
ATOM 3166 C C . THR B 1 153 ? 18.149 37.001 -27.015 1.00 65.55 151 THR B C 1
ATOM 3167 O O . THR B 1 153 ? 17.219 36.193 -26.950 1.00 46.58 151 THR B O 1
ATOM 3171 N N . LYS B 1 154 ? 17.992 38.313 -26.861 1.00 50.03 152 LYS B N 1
ATOM 3172 C CA . LYS B 1 154 ? 16.693 38.935 -26.671 1.00 71.25 152 LYS B CA 1
ATOM 3173 C C . LYS B 1 154 ? 16.565 40.091 -27.652 1.00 90.08 152 LYS B C 1
ATOM 3174 O O . LYS B 1 154 ? 17.561 40.601 -28.171 1.00 53.37 152 LYS B O 1
ATOM 3180 N N . GLN B 1 155 ? 15.329 40.498 -27.918 1.00 57.54 153 GLN B N 1
ATOM 3181 C CA . GLN B 1 155 ? 15.075 41.646 -28.777 1.00 82.89 153 GLN B CA 1
ATOM 3182 C C . GLN B 1 155 ? 14.488 42.795 -27.964 1.00 94.57 153 GLN B C 1
ATOM 3183 O O . GLN B 1 155 ? 13.826 42.583 -26.942 1.00 63.31 153 GLN B O 1
ATOM 3189 N N . ASN B 1 156 ? 14.755 44.020 -28.420 1.00 80.94 154 ASN B N 1
ATOM 3190 C CA . ASN B 1 156 ? 14.283 45.228 -27.754 1.00 102.89 154 ASN B CA 1
ATOM 3191 C C . ASN B 1 156 ? 13.193 45.945 -28.542 1.00 78.55 154 ASN B C 1
ATOM 3192 O O . ASN B 1 156 ? 12.894 47.106 -28.247 1.00 66.64 154 ASN B O 1
ATOM 3197 N N . GLU B 1 157 ? 12.590 45.279 -29.526 1.00 115.90 155 GLU B N 1
ATOM 3198 C CA . GLU B 1 157 ? 11.589 45.879 -30.400 1.00 99.88 155 GLU B CA 1
ATOM 3199 C C . GLU B 1 157 ? 10.162 45.716 -29.892 1.00 64.85 155 GLU B C 1
ATOM 3200 O O . GLU B 1 157 ? 9.242 46.260 -30.511 1.00 6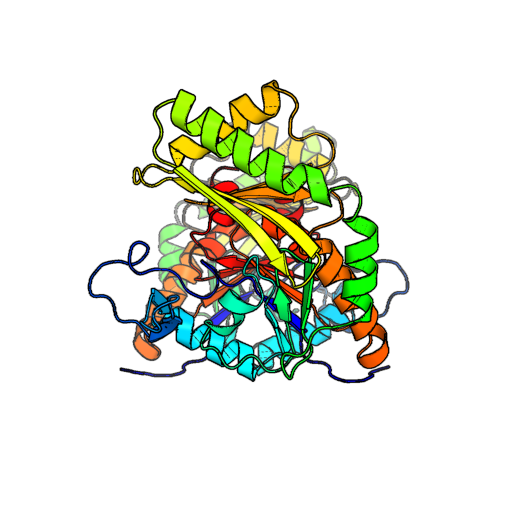9.41 155 GLU B O 1
ATOM 3206 N N . SER B 1 158 ? 9.962 44.988 -28.791 1.00 77.34 156 SER B N 1
ATOM 3207 C CA . SER B 1 158 ? 8.650 44.538 -28.328 1.00 104.51 156 SER B CA 1
ATOM 3208 C C . SER B 1 158 ? 7.961 43.632 -29.346 1.00 86.63 156 SER B C 1
ATOM 3209 O O . SER B 1 158 ? 6.729 43.544 -29.371 1.00 70.55 156 SER B O 1
ATOM 3212 N N . ASP B 1 159 ? 8.741 42.949 -30.186 1.00 62.29 157 ASP B N 1
ATOM 3213 C CA . ASP B 1 159 ? 8.223 41.999 -31.173 1.00 66.04 157 ASP B CA 1
ATOM 3214 C C . ASP B 1 159 ? 9.032 40.709 -31.069 1.00 73.85 157 ASP B C 1
ATOM 3215 O O . ASP B 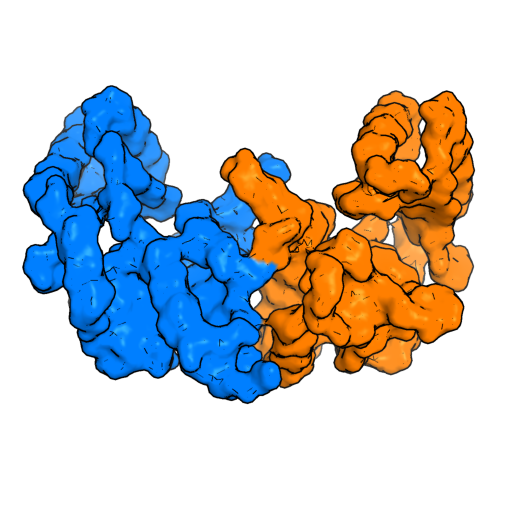1 159 ? 10.165 40.642 -31.556 1.00 66.81 157 ASP B O 1
ATOM 3220 N N . ASP B 1 160 ? 8.445 39.680 -30.453 1.00 56.09 158 ASP B N 1
ATOM 3221 C CA . ASP B 1 160 ? 9.117 38.390 -30.340 1.00 56.17 158 ASP B CA 1
ATOM 3222 C C . ASP B 1 160 ? 9.230 37.657 -31.672 1.00 71.97 158 ASP B C 1
ATOM 3223 O O . ASP B 1 160 ? 10.002 36.694 -31.761 1.00 55.43 158 ASP B O 1
ATOM 3228 N N . ALA B 1 161 ? 8.476 38.074 -32.696 1.00 58.26 159 ALA B N 1
ATOM 3229 C CA . ALA B 1 161 ? 8.601 37.466 -34.018 1.00 91.86 159 ALA B CA 1
ATOM 3230 C C . ALA B 1 161 ? 9.974 37.707 -34.628 1.00 90.17 159 ALA B C 1
ATOM 3231 O O . ALA B 1 161 ? 10.400 36.929 -35.489 1.00 72.43 159 ALA B O 1
ATOM 3233 N N . VAL B 1 162 ? 10.660 38.774 -34.203 1.00 56.73 160 VAL B N 1
ATOM 3234 C CA . VAL B 1 162 ? 12.028 39.058 -34.638 1.00 59.50 160 VAL B CA 1
ATOM 3235 C C . VAL B 1 162 ? 12.934 37.855 -34.408 1.00 84.16 160 VAL B C 1
ATOM 3236 O O . VAL B 1 162 ? 13.743 37.491 -35.270 1.00 61.51 160 VAL B O 1
ATOM 3240 N N . LEU B 1 163 ? 12.816 37.220 -33.239 1.00 48.61 161 LEU B N 1
ATOM 3241 C CA . LEU B 1 163 ? 13.730 36.140 -32.888 1.00 79.25 161 LEU B CA 1
ATOM 3242 C C . LEU B 1 163 ? 13.503 34.903 -33.752 1.00 53.74 161 LEU B C 1
ATOM 3243 O O . LEU B 1 163 ? 14.461 34.183 -34.059 1.00 57.36 161 LEU B O 1
ATOM 3248 N N . SER B 1 164 ? 12.258 34.646 -34.165 1.00 79.86 162 SER B N 1
ATOM 3249 C CA . SER B 1 164 ? 11.985 33.485 -35.007 1.00 58.18 162 SER B CA 1
ATOM 3250 C C . SER B 1 164 ? 12.670 33.601 -36.362 1.00 108.77 162 SER B C 1
ATOM 3251 O O . SER B 1 164 ? 13.003 32.580 -36.980 1.00 58.13 162 SER B O 1
ATOM 3254 N N . LYS B 1 165 ? 12.880 34.832 -36.839 1.00 52.42 163 LYS B N 1
ATOM 3255 C CA . LYS B 1 165 ? 13.564 35.044 -38.109 1.00 78.81 163 LYS B CA 1
ATOM 3256 C C . LYS B 1 165 ? 15.040 34.693 -37.996 1.00 95.47 163 LYS B C 1
ATOM 3257 O O . LYS B 1 165 ? 15.586 33.974 -38.841 1.00 76.97 163 LYS B O 1
ATOM 3263 N N . VAL B 1 166 ? 15.701 35.210 -36.958 1.00 101.92 164 VAL B N 1
ATOM 3264 C CA . VAL B 1 166 ? 17.111 34.907 -36.736 1.00 65.82 164 VAL B CA 1
ATOM 3265 C C . VAL B 1 166 ? 17.313 33.400 -36.619 1.00 73.75 164 VAL B C 1
ATOM 3266 O O . VAL B 1 166 ? 18.212 32.824 -37.246 1.00 56.67 164 VAL B O 1
ATOM 3270 N N . LEU B 1 167 ? 16.467 32.736 -35.824 1.00 59.27 165 LEU B N 1
ATOM 3271 C CA . LEU B 1 167 ? 16.548 31.282 -35.709 1.00 67.90 165 LEU B CA 1
ATOM 3272 C C . LEU B 1 167 ? 16.473 30.607 -37.076 1.00 117.25 165 LEU B C 1
ATOM 3273 O O . LEU B 1 167 ? 17.167 29.614 -37.323 1.00 68.25 165 LEU B O 1
ATOM 3278 N N . ALA B 1 168 ? 15.648 31.138 -37.982 1.00 99.09 166 ALA B N 1
ATOM 3279 C CA . ALA B 1 168 ? 15.533 30.546 -39.312 1.00 85.89 166 ALA B CA 1
ATOM 3280 C C . ALA B 1 168 ? 16.818 30.720 -40.112 1.00 90.31 166 ALA B C 1
ATOM 3281 O O . ALA B 1 168 ? 17.266 29.786 -40.789 1.00 72.41 166 ALA B O 1
ATOM 3283 N N . GLU B 1 169 ? 17.428 31.905 -40.048 1.00 66.54 167 GLU B N 1
ATOM 3284 C CA . GLU B 1 169 ? 18.629 32.147 -40.840 1.00 75.82 167 GLU B CA 1
ATOM 3285 C C . GLU B 1 169 ? 19.833 31.429 -40.244 1.00 111.19 167 GLU B C 1
ATOM 3286 O O . GLU B 1 169 ? 20.587 30.763 -40.964 1.00 75.74 167 GLU B O 1
ATOM 3292 N N . VAL B 1 170 ? 20.029 31.559 -38.927 1.00 93.84 168 VAL B N 1
ATOM 3293 C CA . VAL B 1 170 ? 21.152 30.905 -38.256 1.00 72.88 168 VAL B CA 1
ATOM 3294 C C . VAL B 1 170 ? 21.127 29.401 -38.513 1.00 59.03 168 VAL B C 1
ATOM 3295 O O . VAL B 1 170 ? 22.176 28.766 -38.682 1.00 72.73 168 VAL B O 1
ATOM 3299 N N . GLN B 1 171 ? 19.929 28.814 -38.577 1.00 56.10 169 GLN B N 1
ATOM 3300 C CA . GLN B 1 171 ? 19.808 27.393 -38.894 1.00 68.66 169 GLN B CA 1
ATOM 3301 C C . GLN B 1 171 ? 20.251 27.105 -40.322 1.00 103.04 169 GLN B C 1
ATOM 3302 O O . GLN B 1 171 ? 20.896 26.082 -40.584 1.00 90.73 169 GLN B O 1
ATOM 3308 N N . ALA B 1 172 ? 19.904 27.991 -41.260 1.00 66.82 170 ALA B N 1
ATOM 3309 C CA . ALA B 1 172 ? 20.275 27.780 -42.656 1.00 103.17 170 ALA B CA 1
ATOM 3310 C C . ALA B 1 172 ? 21.776 27.944 -42.859 1.00 102.08 170 ALA B C 1
ATOM 3311 O O . ALA B 1 172 ? 22.382 27.218 -43.655 1.00 99.81 170 ALA B O 1
ATOM 3313 N N . ARG B 1 173 ? 22.394 28.890 -42.148 1.00 110.16 171 ARG B N 1
ATOM 3314 C CA . ARG B 1 173 ? 23.842 29.049 -42.207 1.00 96.64 171 ARG B CA 1
ATOM 3315 C C . ARG B 1 173 ? 24.589 27.928 -41.499 1.00 65.56 171 ARG B C 1
ATOM 3316 O O . ARG B 1 173 ? 25.820 27.993 -41.417 1.00 94.68 171 ARG B O 1
ATOM 3324 N N . GLY B 1 174 ? 23.885 26.927 -40.977 1.00 73.01 172 GLY B N 1
ATOM 3325 C CA . GLY B 1 174 ? 24.526 25.777 -40.355 1.00 90.86 172 GLY B CA 1
ATOM 3326 C C . GLY B 1 174 ? 25.350 26.098 -39.128 1.00 81.03 172 GLY B C 1
ATOM 3327 O O . GLY B 1 174 ? 26.435 25.532 -38.947 1.00 96.61 172 GLY B O 1
ATOM 3328 N N . MET B 1 175 ? 24.861 26.992 -38.274 1.00 72.08 173 MET B N 1
ATOM 3329 C CA . MET B 1 175 ? 25.591 27.384 -37.078 1.00 62.74 173 MET B CA 1
ATOM 3330 C C . MET B 1 175 ? 25.176 26.597 -35.845 1.00 63.01 173 MET B C 1
ATOM 3331 O O . MET B 1 175 ? 25.797 26.756 -34.790 1.00 88.80 173 MET B O 1
ATOM 3336 N N . LEU B 1 176 ? 24.157 25.741 -35.953 1.00 60.33 174 LEU B N 1
ATOM 3337 C CA . LEU B 1 176 ? 23.548 25.115 -34.786 1.00 51.38 174 LEU B CA 1
ATOM 3338 C C . LEU B 1 176 ? 23.713 23.598 -34.779 1.00 85.83 174 LEU B C 1
ATOM 3339 O O . LEU B 1 176 ? 23.015 22.907 -34.028 1.00 61.92 174 LEU B O 1
ATOM 3344 N N . GLU B 1 177 ? 24.627 23.061 -35.584 1.00 51.18 175 GLU B N 1
ATOM 3345 C CA . GLU B 1 177 ? 24.883 21.628 -35.536 1.00 40.93 175 GLU B CA 1
ATOM 3346 C C . GLU B 1 177 ? 25.461 21.240 -34.181 1.00 66.86 175 GLU B C 1
ATOM 3347 O O . GLU B 1 177 ? 26.293 21.954 -33.617 1.00 45.39 175 GLU B O 1
ATOM 3353 N N . GLY B 1 178 ? 25.004 20.106 -33.651 1.00 47.51 176 GLY B N 1
ATOM 3354 C CA . GLY B 1 178 ? 25.411 19.685 -32.324 1.00 47.06 176 GLY B CA 1
ATOM 3355 C C . GLY B 1 178 ? 24.775 20.451 -31.185 1.00 71.08 176 GLY B C 1
ATOM 3356 O O . GLY B 1 178 ? 25.212 20.310 -30.040 1.00 45.89 176 GLY B O 1
ATOM 3357 N N . MET B 1 179 ? 23.756 21.261 -31.459 1.00 52.73 177 MET B N 1
ATOM 3358 C CA . MET B 1 179 ? 23.112 22.078 -30.444 1.00 71.68 177 MET B CA 1
ATOM 3359 C C . MET B 1 179 ? 21.599 21.994 -30.599 1.00 61.68 177 MET B C 1
ATOM 3360 O O . MET B 1 179 ? 21.083 21.635 -31.658 1.00 45.43 177 MET B O 1
ATOM 3365 N N . HIS B 1 180 ? 20.889 22.337 -29.528 1.00 36.70 178 HIS B N 1
ATOM 3366 C CA . HIS B 1 180 ? 19.435 22.445 -29.550 1.00 35.66 178 HIS B CA 1
ATOM 3367 C C . HIS B 1 180 ? 19.016 23.845 -29.115 1.00 51.98 178 HIS B C 1
ATOM 3368 O O . HIS B 1 180 ? 19.814 24.616 -28.576 1.00 36.88 178 HIS B O 1
ATOM 3375 N N . ILE B 1 181 ? 17.759 24.194 -29.374 1.00 37.68 179 ILE B N 1
ATOM 3376 C CA . ILE B 1 181 ? 17.351 25.581 -29.195 1.00 33.94 179 ILE B CA 1
ATOM 3377 C C . ILE B 1 181 ? 16.156 25.647 -28.258 1.00 57.32 179 ILE B C 1
ATOM 3378 O O . ILE B 1 181 ? 15.367 24.705 -28.134 1.00 41.65 179 ILE B O 1
ATOM 3383 N N . HIS B 1 182 ? 16.043 26.776 -27.576 1.00 36.41 180 HIS B N 1
ATOM 3384 C CA . HIS B 1 182 ? 14.861 27.094 -26.793 1.00 35.65 180 HIS B CA 1
ATOM 3385 C C . HIS B 1 182 ? 14.343 28.450 -27.236 1.00 36.81 180 HIS B C 1
ATOM 3386 O O . HIS B 1 182 ? 15.098 29.427 -27.268 1.00 37.76 180 HIS B O 1
ATOM 3393 N N . ALA B 1 183 ? 13.052 28.516 -27.555 1.00 35.67 181 ALA B N 1
ATOM 3394 C CA . ALA B 1 183 ? 12.426 29.778 -27.927 1.00 32.37 181 ALA B CA 1
ATOM 3395 C C . ALA B 1 183 ? 11.074 29.886 -27.238 1.00 34.17 181 ALA B C 1
ATOM 3396 O O . ALA B 1 183 ? 10.191 29.055 -27.469 1.00 39.00 181 ALA B O 1
ATOM 3398 N N . ASN B 1 184 ? 10.915 30.901 -26.391 1.00 35.73 182 ASN B N 1
ATOM 3399 C CA . ASN B 1 184 ? 9.624 31.192 -25.777 1.00 29.97 182 ASN B CA 1
ATOM 3400 C C . ASN B 1 184 ? 9.628 32.649 -25.351 1.00 37.70 182 ASN B C 1
ATOM 3401 O O . ASN B 1 184 ? 10.506 33.070 -24.593 1.00 36.55 182 ASN B O 1
ATOM 3406 N N . GLY B 1 185 ? 8.648 33.406 -25.829 1.00 42.85 183 GLY B N 1
ATOM 3407 C CA . GLY B 1 185 ? 8.613 34.812 -25.510 1.00 45.51 183 GLY B CA 1
ATOM 3408 C C . GLY B 1 185 ? 9.834 35.523 -26.064 1.00 47.87 183 GLY B C 1
ATOM 3409 O O . GLY B 1 185 ? 10.397 35.156 -27.104 1.00 43.72 183 GLY B O 1
ATOM 3410 N N . ASN B 1 186 ? 10.257 36.561 -25.346 1.00 38.72 184 ASN B N 1
ATOM 3411 C CA . ASN B 1 186 ? 11.444 37.326 -25.719 1.00 50.07 184 ASN B CA 1
ATOM 3412 C C . ASN B 1 186 ? 12.704 36.639 -25.189 1.00 42.68 184 ASN B C 1
ATOM 3413 O O . ASN B 1 186 ? 13.430 37.176 -24.355 1.00 34.67 184 ASN B O 1
ATOM 3418 N N . ASN B 1 187 ? 12.935 35.419 -25.681 1.00 39.31 185 ASN B N 1
ATOM 3419 C CA . ASN B 1 187 ? 14.082 34.606 -25.267 1.00 38.47 185 ASN B CA 1
ATOM 3420 C C . ASN B 1 187 ? 14.367 33.583 -26.355 1.00 37.88 185 ASN B C 1
ATOM 3421 O O . ASN B 1 187 ? 13.496 32.774 -26.696 1.00 36.10 185 ASN B O 1
ATOM 3426 N N . LEU B 1 188 ? 15.575 33.623 -26.908 1.00 36.75 186 LEU B N 1
ATOM 3427 C CA . LEU B 1 188 ? 16.036 32.621 -27.858 1.00 35.03 186 LEU B CA 1
ATOM 3428 C C . LEU B 1 188 ? 17.387 32.126 -27.367 1.00 39.92 186 LEU B C 1
ATOM 3429 O O . LEU B 1 188 ? 18.322 32.921 -27.224 1.00 37.49 186 LEU B O 1
ATOM 3434 N N . ALA B 1 189 ? 17.488 30.825 -27.086 1.00 37.01 187 ALA B N 1
ATOM 3435 C CA . ALA B 1 189 ? 18.682 30.267 -26.467 1.00 35.35 187 ALA B CA 1
ATOM 3436 C C . ALA B 1 189 ? 19.236 29.112 -27.290 1.00 30.74 187 ALA B C 1
ATOM 3437 O O . ALA B 1 189 ? 18.486 28.265 -27.783 1.00 36.71 187 ALA B O 1
ATOM 3439 N N . PHE B 1 190 ? 20.556 29.083 -27.431 1.00 34.16 188 PHE B N 1
ATOM 3440 C CA . PHE B 1 190 ? 21.257 28.015 -28.136 1.00 35.07 188 PHE B CA 1
ATOM 3441 C C . PHE B 1 190 ? 22.047 27.205 -27.116 1.00 39.08 188 PHE B C 1
ATOM 3442 O O . PHE B 1 190 ? 22.948 27.745 -26.466 1.00 35.47 188 PHE B O 1
ATOM 3450 N N . LEU B 1 191 ? 21.737 25.910 -27.007 1.00 35.21 189 LEU B N 1
ATOM 3451 C CA . LEU B 1 191 ? 22.284 25.054 -25.962 1.00 45.19 189 LEU B CA 1
ATOM 3452 C C . LEU B 1 191 ? 23.142 23.941 -26.549 1.00 46.08 189 LEU B C 1
ATOM 3453 O O . LEU B 1 191 ? 22.706 23.264 -27.490 1.00 36.35 189 LEU B O 1
ATOM 3458 N N . PRO B 1 192 ? 24.344 23.704 -26.016 1.00 36.62 190 PRO B N 1
ATOM 3459 C CA . PRO B 1 192 ? 25.135 22.542 -26.441 1.00 37.98 190 PRO B CA 1
ATOM 3460 C C . PRO B 1 192 ? 24.432 21.231 -26.117 1.00 31.76 190 PRO B C 1
ATOM 3461 O O . PRO B 1 192 ? 23.606 21.145 -25.207 1.00 33.82 190 PRO B O 1
ATOM 3465 N N . LYS B 1 193 ? 24.807 20.191 -26.867 1.00 37.82 191 LYS B N 1
ATOM 3466 C CA . LYS B 1 193 ? 24.149 18.886 -26.768 1.00 41.97 191 LYS B CA 1
ATOM 3467 C C . LYS B 1 193 ? 23.990 18.422 -25.321 1.00 62.54 191 LYS B C 1
ATOM 3468 O O . LYS B 1 193 ? 22.888 18.064 -24.888 1.00 65.44 191 LYS B O 1
ATOM 3474 N N . GLY B 1 194 ? 25.072 18.427 -24.558 1.00 42.06 192 GLY B N 1
ATOM 3475 C CA . GLY B 1 194 ? 25.045 17.905 -23.204 1.00 40.52 192 GLY B CA 1
ATOM 3476 C C . GLY B 1 194 ? 24.507 18.839 -22.144 1.00 33.20 192 GLY B C 1
ATOM 3477 O O . GLY B 1 194 ? 24.671 18.565 -20.949 1.00 33.51 192 GLY B O 1
ATOM 3478 N N . LEU B 1 195 ? 23.882 19.942 -22.535 1.00 33.44 193 LEU B N 1
ATOM 3479 C CA . LEU B 1 195 ? 23.264 20.882 -21.605 1.00 27.49 193 LEU B CA 1
ATOM 3480 C C . LEU B 1 195 ? 21.756 20.765 -21.755 1.00 24.16 193 LEU B C 1
ATOM 3481 O O . LEU B 1 195 ? 21.208 21.114 -22.805 1.00 32.64 193 LEU B O 1
ATOM 3486 N N . ALA B 1 196 ? 21.082 20.287 -20.711 1.00 31.47 194 ALA B N 1
ATOM 3487 C CA . ALA B 1 196 ? 19.634 20.127 -20.771 1.00 27.81 194 ALA B CA 1
ATOM 3488 C C . ALA B 1 196 ? 19.084 19.980 -19.361 1.00 25.15 194 ALA B C 1
ATOM 3489 O O . ALA B 1 196 ? 19.698 19.309 -18.529 1.00 27.59 194 ALA B O 1
ATOM 3491 N N . LYS B 1 197 ? 17.926 20.613 -19.101 1.00 24.63 195 LYS B N 1
ATOM 3492 C CA . LYS B 1 197 ? 17.225 20.367 -17.839 1.00 22.17 195 LYS B CA 1
ATOM 3493 C C . LYS B 1 197 ? 16.994 18.872 -17.645 1.00 22.39 195 LYS B C 1
ATOM 3494 O O . LYS B 1 197 ? 17.125 18.349 -16.533 1.00 22.35 195 LYS B O 1
ATOM 3500 N N . ARG B 1 198 ? 16.712 18.154 -18.737 1.00 28.30 196 ARG B N 1
ATOM 3501 C CA . ARG B 1 198 ? 16.425 16.723 -18.628 1.00 33.74 196 ARG B CA 1
ATOM 3502 C C . ARG B 1 198 ? 17.600 15.950 -18.028 1.00 33.21 196 ARG B C 1
ATOM 3503 O O . ARG B 1 198 ? 17.404 15.049 -17.203 1.00 27.89 196 ARG B O 1
ATOM 3511 N N . LEU B 1 199 ? 18.830 16.279 -18.432 1.00 24.70 197 LEU B N 1
ATOM 3512 C CA . LEU B 1 199 ? 19.987 15.536 -17.940 1.00 24.13 197 LEU B CA 1
ATOM 3513 C C . LEU B 1 199 ? 20.202 15.777 -16.453 1.00 24.76 197 LEU B C 1
ATOM 3514 O O . LEU B 1 199 ? 20.519 14.847 -15.703 1.00 27.27 197 LEU B O 1
ATOM 3519 N N . ALA B 1 200 ? 20.013 17.012 -15.999 1.00 25.43 198 ALA B N 1
ATOM 3520 C CA . ALA B 1 200 ? 20.182 17.284 -14.576 1.00 23.28 198 ALA B CA 1
ATOM 3521 C C . ALA B 1 200 ? 19.063 16.667 -13.751 1.00 23.04 198 ALA B C 1
ATOM 3522 O O . ALA B 1 200 ? 19.298 16.182 -12.634 1.00 23.91 198 ALA B O 1
ATOM 3524 N N . VAL B 1 201 ? 17.834 16.693 -14.260 1.00 21.78 199 VAL B N 1
ATOM 3525 C CA . VAL B 1 201 ? 16.746 16.057 -13.521 1.00 22.45 199 VAL B CA 1
ATOM 3526 C C . VAL B 1 201 ? 16.967 14.553 -13.485 1.00 21.82 199 VAL B C 1
ATOM 3527 O O . VAL B 1 201 ? 16.753 13.901 -12.455 1.00 24.01 199 VAL B O 1
ATOM 3531 N N . GLN B 1 202 ? 17.450 13.991 -14.592 1.00 25.32 200 GLN B N 1
ATOM 3532 C CA . GLN B 1 202 ? 17.765 12.571 -14.605 1.00 26.61 200 GLN B CA 1
ATOM 3533 C C . GLN B 1 202 ? 18.782 12.215 -13.521 1.00 29.31 200 GLN B C 1
ATOM 3534 O O . GLN B 1 202 ? 18.614 11.221 -12.800 1.00 28.00 200 GLN B O 1
ATOM 3540 N N . GLU B 1 203 ? 19.842 13.014 -13.389 1.00 25.70 201 GLU B N 1
ATOM 3541 C CA . GLU B 1 203 ? 20.839 12.769 -12.350 1.00 23.03 201 GLU B CA 1
ATOM 3542 C C . GLU B 1 203 ? 20.250 12.988 -10.962 1.00 29.02 201 GLU B C 1
ATOM 3543 O O . GLU B 1 203 ? 20.575 12.250 -10.025 1.00 26.79 201 GLU B O 1
ATOM 3549 N N . TRP B 1 204 ? 19.390 14.001 -10.811 1.00 24.29 202 TRP B N 1
ATOM 3550 C CA . TRP B 1 204 ? 18.783 14.262 -9.508 1.00 25.65 202 TRP B CA 1
ATOM 3551 C C . TRP B 1 204 ? 17.968 13.062 -9.046 1.00 27.39 202 TRP B C 1
ATOM 3552 O O . TRP B 1 204 ? 18.050 12.669 -7.876 1.00 25.84 202 TRP B O 1
ATOM 3563 N N . LEU B 1 205 ? 17.197 12.456 -9.968 1.00 25.01 203 LEU B N 1
ATOM 3564 C CA . LEU B 1 205 ? 16.393 11.268 -9.666 1.00 28.01 203 LEU B CA 1
ATOM 3565 C C . LEU B 1 205 ? 17.258 10.052 -9.348 1.00 25.88 203 LEU B C 1
ATOM 3566 O O . LEU B 1 205 ? 16.903 9.240 -8.479 1.00 29.37 203 LEU B O 1
ATOM 3571 N N . ARG B 1 206 ? 18.377 9.884 -10.059 1.00 23.42 204 ARG B N 1
ATOM 3572 C CA . ARG B 1 206 ? 19.267 8.770 -9.754 1.00 25.95 204 ARG B CA 1
ATOM 3573 C C . ARG B 1 206 ? 19.753 8.866 -8.317 1.00 31.02 204 ARG B C 1
ATOM 3574 O O . ARG B 1 206 ? 19.749 7.877 -7.579 1.00 26.97 204 ARG B O 1
ATOM 3582 N N . ARG B 1 207 ? 20.133 10.067 -7.894 1.00 24.98 205 ARG B N 1
ATOM 3583 C CA . ARG B 1 207 ? 20.613 10.268 -6.528 1.00 28.62 205 ARG B CA 1
ATOM 3584 C C . ARG B 1 207 ? 19.498 10.104 -5.512 1.00 27.57 205 ARG B C 1
ATOM 3585 O O . ARG B 1 207 ? 19.715 9.544 -4.425 1.00 30.14 205 ARG B O 1
ATOM 3593 N N . ASP B 1 208 ? 18.308 10.612 -5.834 1.00 30.25 206 ASP B N 1
ATOM 3594 C CA . ASP B 1 208 ? 17.185 10.526 -4.908 1.00 25.06 206 ASP B CA 1
ATOM 3595 C C . ASP B 1 208 ? 16.780 9.087 -4.660 1.00 28.29 206 ASP B C 1
ATOM 3596 O O . ASP B 1 208 ? 16.380 8.734 -3.548 1.00 29.02 206 ASP B O 1
ATOM 3601 N N . ALA B 1 209 ? 16.853 8.253 -5.694 1.00 24.21 207 ALA B N 1
ATOM 3602 C CA . ALA B 1 209 ? 16.392 6.868 -5.571 1.00 22.84 207 ALA B CA 1
ATOM 3603 C C . ALA B 1 209 ? 17.194 6.083 -4.542 1.00 30.44 207 ALA B C 1
ATOM 3604 O O . ALA B 1 209 ? 16.666 5.136 -3.939 1.00 32.38 207 ALA B O 1
ATOM 3606 N N . LYS B 1 210 ? 18.469 6.435 -4.334 1.00 27.27 208 LYS B N 1
ATOM 3607 C CA . LYS B 1 210 ? 19.268 5.733 -3.337 1.00 32.23 208 LYS B CA 1
ATOM 3608 C C . LYS B 1 210 ? 18.858 6.088 -1.916 1.00 34.87 208 LYS B C 1
ATOM 3609 O O . LYS B 1 210 ? 19.118 5.308 -0.995 1.00 37.86 208 LYS B O 1
ATOM 3615 N N . ILE B 1 211 ? 18.229 7.242 -1.718 1.00 31.26 209 ILE B N 1
ATOM 3616 C CA . ILE B 1 211 ? 17.806 7.701 -0.401 1.00 28.25 209 ILE B CA 1
ATOM 3617 C C . ILE B 1 211 ? 16.340 7.389 -0.143 1.00 30.65 209 ILE B C 1
ATOM 3618 O O . ILE B 1 211 ? 15.959 7.035 0.973 1.00 32.30 209 ILE B O 1
ATOM 3623 N N . ASN B 1 212 ? 15.497 7.569 -1.155 1.00 27.16 210 ASN B N 1
ATOM 3624 C CA . ASN B 1 212 ? 14.054 7.544 -0.960 1.00 24.69 210 ASN B CA 1
ATOM 3625 C C . ASN B 1 212 ? 13.356 6.500 -1.816 1.00 28.19 210 ASN B C 1
ATOM 3626 O O . ASN B 1 212 ? 12.117 6.452 -1.824 1.00 34.51 210 ASN B O 1
ATOM 3631 N N . GLY B 1 213 ? 14.109 5.646 -2.502 1.00 29.89 211 GLY B N 1
ATOM 3632 C CA . GLY B 1 213 ? 13.503 4.694 -3.407 1.00 26.85 211 GLY B CA 1
ATOM 3633 C C . GLY B 1 213 ? 12.658 5.397 -4.453 1.00 29.12 211 GLY B C 1
ATOM 3634 O O . GLY B 1 213 ? 12.906 6.545 -4.839 1.00 27.64 211 GLY B O 1
ATOM 3635 N N . ASP B 1 214 ? 11.621 4.704 -4.895 1.00 25.36 212 ASP B N 1
ATOM 3636 C CA . ASP B 1 214 ? 10.751 5.186 -5.962 1.00 21.47 212 ASP B CA 1
ATOM 3637 C C . ASP B 1 214 ? 9.559 5.900 -5.328 1.00 22.52 212 ASP B C 1
ATOM 3638 O O . ASP B 1 214 ? 8.721 5.272 -4.677 1.00 26.66 212 ASP B O 1
ATOM 3643 N N . ARG B 1 215 ? 9.483 7.216 -5.494 1.00 23.82 213 ARG B N 1
ATOM 3644 C CA . ARG B 1 215 ? 8.388 8.002 -4.950 1.00 28.36 213 ARG B CA 1
ATOM 3645 C C . ARG B 1 215 ? 7.797 8.840 -6.070 1.00 24.51 213 ARG B C 1
ATOM 3646 O O . ARG B 1 215 ? 8.440 9.032 -7.107 1.00 24.34 213 ARG B O 1
ATOM 3654 N N . PRO B 1 216 ? 6.562 9.329 -5.914 1.00 22.82 214 PRO B N 1
ATOM 3655 C CA . PRO B 1 216 ? 5.926 10.038 -7.032 1.00 24.36 214 PRO B CA 1
ATOM 3656 C C . PRO B 1 216 ? 6.726 11.278 -7.404 1.00 22.83 214 PRO B C 1
ATOM 3657 O O . PRO B 1 216 ? 7.205 12.010 -6.539 1.00 24.62 214 PRO B O 1
ATOM 3661 N N . VAL B 1 217 ? 6.889 11.489 -8.704 1.00 21.48 215 VAL B N 1
ATOM 3662 C CA . VAL B 1 217 ? 7.635 12.624 -9.241 1.00 22.41 215 VAL B CA 1
ATOM 3663 C C . VAL B 1 217 ? 6.694 13.416 -10.124 1.00 21.00 215 VAL B C 1
ATOM 3664 O O . VAL B 1 217 ? 6.086 12.858 -11.042 1.00 24.31 215 VAL B O 1
ATOM 3668 N N . LEU B 1 218 ? 6.582 14.725 -9.862 1.00 20.67 216 LEU B N 1
ATOM 3669 C CA . LEU B 1 218 ? 5.692 15.602 -10.620 1.00 24.13 216 LEU B CA 1
ATOM 3670 C C . LEU B 1 218 ? 6.541 16.695 -11.245 1.00 21.80 216 LEU B C 1
ATOM 3671 O O . LEU B 1 218 ? 7.475 17.186 -10.605 1.00 26.84 216 LEU B O 1
ATOM 3676 N N . GLY B 1 219 ? 6.278 17.037 -12.499 1.00 20.27 217 GLY B N 1
ATOM 3677 C CA . GLY B 1 219 ? 7.008 18.109 -13.169 1.00 25.13 217 GLY B CA 1
ATOM 3678 C C . GLY B 1 219 ? 6.056 19.197 -13.627 1.00 28.55 217 GLY B C 1
ATOM 3679 O O . GLY B 1 219 ? 5.009 18.906 -14.214 1.00 26.59 217 GLY B O 1
ATOM 3680 N N . PHE B 1 220 ? 6.418 20.456 -13.350 1.00 22.63 218 PHE B N 1
ATOM 3681 C CA . PHE B 1 220 ? 5.625 21.615 -13.751 1.00 24.12 218 PHE B CA 1
ATOM 3682 C C . PHE B 1 220 ? 6.455 22.519 -14.652 1.00 23.18 218 PHE B C 1
ATOM 3683 O O . PHE B 1 220 ? 7.555 22.934 -14.269 1.00 23.76 218 PHE B O 1
ATOM 3691 N N . GLY B 1 221 ? 5.924 22.864 -15.824 1.00 22.26 219 GLY B N 1
ATOM 3692 C CA . GLY B 1 221 ? 6.671 23.748 -16.702 1.00 23.43 219 GLY B CA 1
ATOM 3693 C C . GLY B 1 221 ? 5.749 24.366 -17.726 1.00 24.77 219 GLY B C 1
ATOM 3694 O O . GLY B 1 221 ? 4.661 23.854 -17.981 1.00 23.08 219 GLY B O 1
ATOM 3695 N N . ASP B 1 222 ? 6.184 25.497 -18.290 1.00 24.48 220 ASP B N 1
ATOM 3696 C CA . ASP B 1 222 ? 5.364 26.243 -19.236 1.00 22.17 220 ASP B CA 1
ATOM 3697 C C . ASP B 1 222 ? 5.853 26.187 -20.677 1.00 28.58 220 ASP B C 1
ATOM 3698 O O . ASP B 1 222 ? 5.054 26.444 -21.576 1.00 26.82 220 ASP B O 1
ATOM 3703 N N . SER B 1 223 ? 7.140 25.927 -20.924 1.00 22.23 221 SER B N 1
ATOM 3704 C CA . SER B 1 223 ? 7.686 25.932 -22.278 1.00 26.30 221 SER B CA 1
ATOM 3705 C C . SER B 1 223 ? 7.593 24.547 -22.915 1.00 28.06 221 SER B C 1
ATOM 3706 O O . SER B 1 223 ? 7.639 23.522 -22.231 1.00 25.71 221 SER B O 1
ATOM 3709 N N . ILE B 1 224 ? 7.459 24.521 -24.244 1.00 26.82 222 ILE B N 1
ATOM 3710 C CA . ILE B 1 224 ? 7.531 23.243 -24.955 1.00 28.10 222 ILE B CA 1
ATOM 3711 C C . ILE B 1 224 ? 8.835 22.513 -24.637 1.00 32.53 222 ILE B C 1
ATOM 3712 O O . ILE B 1 224 ? 8.856 21.287 -24.481 1.00 32.53 222 ILE B O 1
ATOM 3717 N N . THR B 1 225 ? 9.938 23.252 -24.493 1.00 28.73 223 THR B N 1
ATOM 3718 C CA . THR B 1 225 ? 11.214 22.610 -24.198 1.00 30.95 223 THR B CA 1
ATOM 3719 C C . THR B 1 225 ? 11.272 22.079 -22.771 1.00 34.92 223 THR B C 1
ATOM 3720 O O . THR B 1 225 ? 12.160 21.288 -22.462 1.00 29.17 223 THR B O 1
ATOM 3724 N N . ASP B 1 226 ? 10.358 22.495 -21.892 1.00 27.88 224 ASP B N 1
ATOM 3725 C CA . ASP B 1 226 ? 10.304 21.886 -20.562 1.00 24.21 224 ASP B CA 1
ATOM 3726 C C . ASP B 1 226 ? 9.798 20.448 -20.599 1.00 27.04 224 ASP B C 1
ATOM 3727 O O . ASP B 1 226 ? 9.945 19.725 -19.6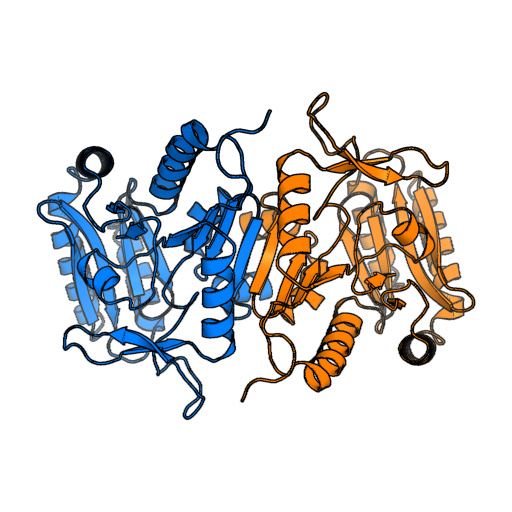06 1.00 26.07 224 ASP B O 1
ATOM 3732 N N . LEU B 1 227 ? 9.212 20.015 -21.720 1.00 27.99 225 LEU B N 1
ATOM 3733 C CA . LEU B 1 227 ? 8.758 18.634 -21.835 1.00 28.75 225 LEU B CA 1
ATOM 3734 C C . LEU B 1 227 ? 9.905 17.650 -21.694 1.00 31.10 225 LEU B C 1
ATOM 3735 O O . LEU B 1 227 ? 9.666 16.493 -21.341 1.00 30.13 225 LEU B O 1
ATOM 3740 N N . GLY B 1 228 ? 11.140 18.081 -21.938 1.00 25.31 226 GLY B N 1
ATOM 3741 C CA . GLY B 1 228 ? 12.290 17.223 -21.735 1.00 30.75 226 GLY B CA 1
ATOM 3742 C C . GLY B 1 228 ? 12.362 16.655 -20.334 1.00 31.96 226 GLY B C 1
ATOM 3743 O O . GLY B 1 228 ? 12.326 15.428 -20.146 1.00 27.93 226 GLY B O 1
ATOM 3744 N N . PHE B 1 229 ? 12.447 17.531 -19.329 1.00 25.15 227 PHE B N 1
ATOM 3745 C CA . PHE B 1 229 ? 12.508 17.025 -17.959 1.00 28.94 227 PHE B CA 1
ATOM 3746 C C . PHE B 1 229 ? 11.144 16.550 -17.476 1.00 29.56 227 PHE B C 1
ATOM 3747 O O . PHE B 1 229 ? 11.060 15.603 -16.683 1.00 28.37 227 PHE B O 1
ATOM 3755 N N . MET B 1 230 ? 10.065 17.175 -17.945 1.00 26.42 228 MET B N 1
ATOM 3756 C CA . MET B 1 230 ? 8.734 16.761 -17.516 1.00 26.87 228 MET B CA 1
ATOM 3757 C C . MET B 1 230 ? 8.436 15.320 -17.914 1.00 28.73 228 MET B C 1
ATOM 3758 O O . MET B 1 230 ? 7.682 14.627 -17.220 1.00 29.10 228 MET B O 1
ATOM 3763 N N . GLY B 1 231 ? 9.030 14.844 -19.008 1.00 32.31 229 GLY B N 1
ATOM 3764 C CA . GLY B 1 231 ? 8.815 13.474 -19.435 1.00 30.11 229 GLY B CA 1
ATOM 3765 C C . GLY B 1 231 ? 9.448 12.436 -18.535 1.00 36.94 229 GLY B C 1
ATOM 3766 O O . GLY B 1 231 ? 9.114 11.252 -18.654 1.00 30.79 229 GLY B O 1
ATOM 3767 N N . LEU B 1 232 ? 10.369 12.847 -17.656 1.00 28.38 230 LEU B N 1
ATOM 3768 C CA . LEU B 1 232 ? 10.982 11.961 -16.668 1.00 27.86 230 LEU B CA 1
ATOM 3769 C C . LEU B 1 232 ? 10.138 11.813 -15.413 1.00 33.89 230 LEU B C 1
ATOM 3770 O O . LEU B 1 232 ? 10.481 11.002 -14.548 1.00 32.68 230 LEU B O 1
ATOM 3775 N N . CYS B 1 233 ? 9.052 12.566 -15.289 1.00 24.51 231 CYS B N 1
ATOM 3776 C CA . CYS B 1 233 ? 8.198 12.522 -14.115 1.00 30.34 231 CYS B CA 1
ATOM 3777 C C . CYS B 1 233 ? 7.053 11.540 -14.328 1.00 36.21 231 CYS B C 1
ATOM 3778 O O . CYS B 1 233 ? 6.756 11.133 -15.456 1.00 30.65 231 CYS B O 1
ATOM 3781 N N . HIS B 1 234 ? 6.407 11.159 -13.220 1.00 24.57 232 HIS B N 1
ATOM 3782 C CA . HIS B 1 234 ? 5.254 10.265 -13.329 1.00 30.34 232 HIS B CA 1
ATOM 3783 C C . HIS B 1 234 ? 4.042 10.997 -13.883 1.00 25.07 232 HIS B C 1
ATOM 3784 O O . HIS B 1 234 ? 3.236 10.417 -14.621 1.00 26.76 232 HIS B O 1
ATOM 3791 N N . MET B 1 235 ? 3.903 12.278 -13.535 1.00 26.84 233 MET B N 1
ATOM 3792 C CA . MET B 1 235 ? 2.852 13.152 -14.013 1.00 26.66 233 MET B CA 1
ATOM 3793 C C . MET B 1 235 ? 3.512 14.483 -14.327 1.00 20.71 233 MET B C 1
ATOM 3794 O O . MET B 1 235 ? 4.428 14.900 -13.606 1.00 22.35 233 MET B O 1
ATOM 3799 N N . TRP B 1 236 ? 3.103 15.118 -15.419 1.00 22.52 234 TRP B N 1
ATOM 3800 C CA . TRP B 1 236 ? 3.582 16.471 -15.656 1.00 23.15 234 TRP B CA 1
ATOM 3801 C C . TRP B 1 236 ? 2.407 17.415 -15.810 1.00 23.46 234 TRP B C 1
ATOM 3802 O O . TRP B 1 236 ? 1.278 17.002 -16.086 1.00 23.48 234 TRP B O 1
ATOM 3813 N N . ALA B 1 237 ? 2.682 18.702 -15.588 1.00 23.31 235 ALA B N 1
ATOM 3814 C CA . ALA B 1 237 ? 1.617 19.677 -15.453 1.00 21.77 235 ALA B CA 1
ATOM 3815 C C . ALA B 1 237 ? 2.096 21.004 -16.021 1.00 20.74 235 ALA B C 1
ATOM 3816 O O . ALA B 1 237 ? 3.301 21.279 -16.044 1.00 22.50 235 ALA B O 1
ATOM 3818 N N . THR B 1 238 ? 1.145 21.820 -16.460 1.00 22.15 236 THR B N 1
ATOM 3819 C CA . THR B 1 238 ? 1.458 23.094 -17.114 1.00 19.47 236 THR B CA 1
ATOM 3820 C C . THR B 1 238 ? 0.399 24.131 -16.769 1.00 22.58 236 THR B C 1
ATOM 3821 O O . THR B 1 238 ? -0.755 23.778 -16.528 1.00 22.79 236 THR B O 1
ATOM 3825 N N . PRO B 1 239 ? 0.763 25.418 -16.718 1.00 27.23 237 PRO B N 1
ATOM 3826 C CA . PRO B 1 239 ? -0.258 26.452 -16.556 1.00 28.23 237 PRO B CA 1
ATOM 3827 C C . PRO B 1 239 ? -1.200 26.467 -17.748 1.00 24.11 237 PRO B C 1
ATOM 3828 O O . PRO B 1 239 ? -0.805 26.191 -18.887 1.00 29.29 237 PRO B O 1
ATOM 3832 N N . ALA B 1 240 ? -2.461 26.805 -17.467 1.00 25.35 238 ALA B N 1
ATOM 3833 C CA . ALA B 1 240 ? -3.512 26.719 -18.475 1.00 22.74 238 ALA B CA 1
ATOM 3834 C C . ALA B 1 240 ? -3.226 27.563 -19.714 1.00 26.89 238 ALA B C 1
ATOM 3835 O O . ALA B 1 240 ? -3.652 27.193 -20.812 1.00 31.05 238 ALA B O 1
ATOM 3837 N N . ARG B 1 241 ? -2.548 28.704 -19.587 1.00 28.59 239 ARG B N 1
ATOM 3838 C CA . ARG B 1 241 ? -2.300 29.529 -20.772 1.00 34.54 239 ARG B CA 1
ATOM 3839 C C . ARG B 1 241 ? -0.828 29.533 -21.189 1.00 30.70 239 ARG B C 1
ATOM 3840 O O . ARG B 1 241 ? -0.350 30.489 -21.802 1.00 30.04 239 ARG B O 1
ATOM 3848 N N . SER B 1 242 ? -0.103 28.463 -20.896 1.00 26.64 240 SER B N 1
ATOM 3849 C CA . SER B 1 242 ? 1.322 28.423 -21.188 1.00 27.06 240 SER B CA 1
ATOM 3850 C C . SER B 1 242 ? 1.580 28.231 -22.684 1.00 32.20 240 SER B C 1
ATOM 3851 O O . SER B 1 242 ? 0.686 27.907 -23.466 1.00 28.58 240 SER B O 1
ATOM 3854 N N . GLN B 1 243 ? 2.841 28.433 -23.079 1.00 25.76 241 GLN B N 1
ATOM 3855 C CA . GLN B 1 243 ? 3.239 28.105 -24.450 1.00 25.91 241 GLN B CA 1
ATOM 3856 C C . GLN B 1 243 ? 2.894 26.659 -24.786 1.00 26.88 241 GLN B C 1
ATOM 3857 O O . GLN B 1 243 ? 2.331 26.374 -25.848 1.00 28.97 241 GLN B O 1
ATOM 3863 N N . LEU B 1 244 ? 3.176 25.743 -23.860 1.00 25.88 242 LEU B N 1
ATOM 3864 C CA . LEU B 1 244 ? 2.860 24.333 -24.058 1.00 24.19 242 LEU B CA 1
ATOM 3865 C C . LEU B 1 244 ? 1.361 24.103 -24.169 1.00 26.30 242 LEU B C 1
ATOM 3866 O O . LEU B 1 244 ? 0.900 23.389 -25.065 1.00 26.79 242 LEU B O 1
ATOM 3871 N N . ALA B 1 245 ? 0.582 24.670 -23.240 1.00 25.93 243 ALA B N 1
ATOM 3872 C CA . ALA B 1 245 ? -0.870 24.474 -23.272 1.00 24.82 243 ALA B CA 1
ATOM 3873 C C . ALA B 1 245 ? -1.485 25.030 -24.551 1.00 26.13 243 ALA B C 1
ATOM 3874 O O . ALA B 1 245 ? -2.434 24.452 -25.099 1.00 31.22 243 ALA B O 1
ATOM 3876 N N . LYS B 1 246 ? -0.983 26.175 -25.019 1.00 25.73 244 LYS B N 1
ATOM 3877 C CA . LYS B 1 246 ? -1.500 26.755 -26.249 1.00 26.69 244 LYS B CA 1
ATOM 3878 C C . LYS B 1 246 ? -1.202 25.867 -27.448 1.00 37.89 244 LYS B C 1
ATOM 3879 O O . LYS B 1 246 ? -2.029 25.747 -28.363 1.00 33.56 244 LYS B O 1
ATOM 3885 N N . ALA B 1 247 ? -0.022 25.247 -27.470 1.00 34.54 245 ALA B N 1
ATOM 3886 C CA . ALA B 1 247 ? 0.308 24.320 -28.550 1.00 35.16 245 ALA B CA 1
ATOM 3887 C C . ALA B 1 247 ? -0.573 23.080 -28.502 1.00 36.66 245 ALA B 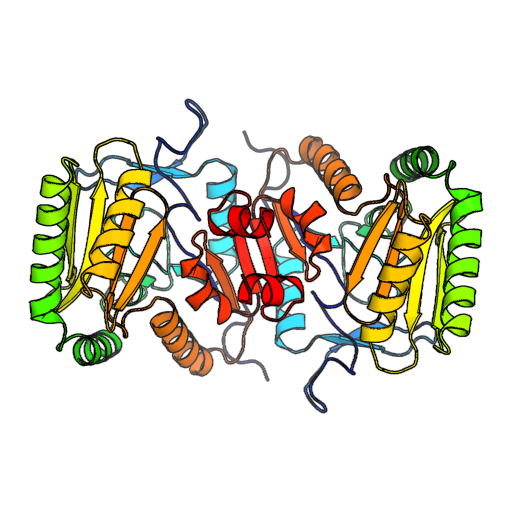C 1
ATOM 3888 O O . ALA B 1 247 ? -0.964 22.550 -29.549 1.00 37.67 245 ALA B O 1
ATOM 3890 N N . VAL B 1 248 ? -0.896 22.598 -27.299 1.00 33.72 246 VAL B N 1
ATOM 3891 C CA . VAL B 1 248 ? -1.785 21.446 -27.177 1.00 30.73 246 VAL B CA 1
ATOM 3892 C C . VAL B 1 248 ? -3.176 21.806 -27.659 1.00 37.67 246 VAL B C 1
ATOM 3893 O O . VAL B 1 248 ? -3.831 21.022 -28.357 1.00 39.87 246 VAL B O 1
ATOM 3897 N N . GLU B 1 249 ? -3.622 23.022 -27.336 1.00 32.93 247 GLU B N 1
ATOM 3898 C CA . GLU B 1 249 ? -4.902 23.535 -27.803 1.00 38.00 247 GLU B CA 1
ATOM 3899 C C . GLU B 1 249 ? -5.006 23.474 -29.324 1.00 43.85 247 GLU B C 1
ATOM 3900 O O . GLU B 1 249 ? -6.038 23.075 -29.866 1.00 43.73 247 GLU B O 1
ATOM 3906 N N . GLU B 1 250 ? -3.938 23.851 -30.032 1.00 40.29 248 GLU B N 1
ATOM 3907 C CA . GLU B 1 250 ? -3.949 23.841 -31.494 1.00 43.12 248 GLU B CA 1
ATOM 3908 C C . GLU B 1 250 ? -3.821 22.443 -32.094 1.00 48.29 248 GLU B C 1
ATOM 3909 O O . GLU B 1 2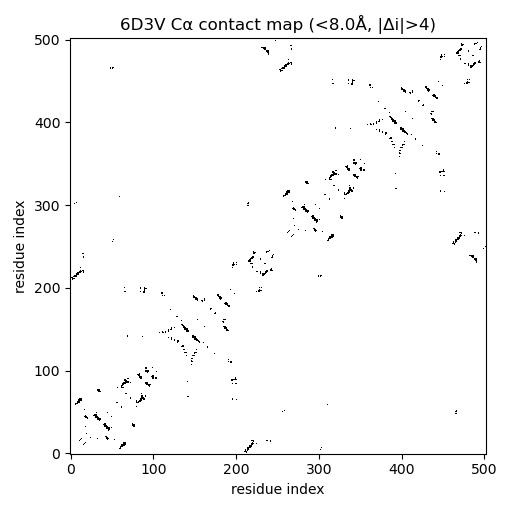50 ? -4.163 22.261 -33.266 1.00 84.37 248 GLU B O 1
ATOM 3915 N N . MET B 1 251 ? -3.342 21.462 -31.337 1.00 44.52 249 MET B N 1
ATOM 3916 C CA . MET B 1 251 ? -3.305 20.070 -31.798 1.00 44.53 249 MET B CA 1
ATOM 3917 C C . MET B 1 251 ? -4.707 19.470 -31.944 1.00 61.76 249 MET B C 1
ATOM 3918 O O . MET B 1 251 ? -5.456 19.331 -30.968 1.00 62.35 249 MET B O 1
#

Solvent-accessible surface area: 22800 Å² total; per-residue (Å²): 128,171,132,59,45,90,78,0,3,0,0,0,10,0,53,50,7,4,1,24,55,57,164,93,23,120,166,82,50,93,82,57,52,0,2,38,37,104,153,40,113,58,53,2,36,9,48,60,21,33,59,23,8,4,67,17,1,42,78,17,3,21,3,1,0,0,2,34,36,41,55,96,16,32,67,50,13,106,21,95,27,90,72,6,0,0,0,1,10,1,0,2,3,9,85,77,120,41,52,54,8,119,102,16,45,40,89,4,18,163,41,0,158,96,22,12,121,83,0,44,56,9,7,110,27,0,51,148,12,0,131,100,62,63,59,58,29,102,18,108,32,10,96,23,173,69,5,86,0,11,0,7,0,44,6,82,78,117,66,55,53,10,6,70,111,0,33,66,48,0,101,91,132,33,39,12,122,40,17,54,43,19,41,35,32,32,33,1,0,0,6,0,125,20,0,20,19,102,64,0,0,92,19,41,36,127,66,15,52,146,116,19,28,119,16,1,8,4,0,2,0,4,8,77,61,3,41,28,0,0,39,43,5,62,12,8,2,0,23,19,138,9,53,0,6,104,26,3,116,158,99,129,170,133,60,48,89,78,0,3,0,0,0,10,0,54,50,7,4,1,23,55,57,167,94,24,119,164,83,49,93,80,59,52,0,2,38,36,101,156,39,113,58,52,2,36,9,49,63,22,31,58,22,9,5,66,17,1,40,79,17,3,20,3,0,0,0,2,34,39,43,55,94,16,31,68,50,13,105,20,96,27,90,71,6,0,0,0,1,8,0,0,3,3,9,85,76,122,41,52,54,8,120,103,16,44,40,89,4,20,163,42,0,164,95,26,11,121,83,0,45,55,9,7,110,26,0,51,148,13,0,131,101,61,63,60,58,29,103,17,107,32,9,95,22,174,72,4,87,0,12,0,6,0,45,5,80,79,117,67,57,53,10,6,69,109,0,33,66,50,0,103,89,134,33,39,12,123,39,16,57,45,20,42,34,31,32,34,1,0,0,7,0,121,19,0,20,18,104,64,0,0,92,19,38,35,130,66,17,53,149,116,19,28,118,16,1,8,3,0,1,0,4,9,77,62,3,42,26,0,0,40,44,4,61,13,8,1,0,23,19,137,9,51,0,5,103,24,4,117,160,96

Secondary structure (DSSP, 8-state):
---S--SPEEEE--BTTTBB-GGGS-TT---EEEEE-TTSSEEEEE-HHHHHHHHHHHHHSEEEEB-SS-HHHHHTB-S---S-EEEGGGTEEE-TTS-B-HHHHHHHHHHHGGGTTHHHHHHHHHHHHHHHTT--EEEEEEEETTEEEEEEEEESSS-THHHHHHHHHHHHTT--TTEEEEE-SS-EEEEETT--HHHHHHHHHHHHHHHH-S--EEEE--SGGGHHHHTTSSEEEEETTSHHHHHHHH-/---S--SPEEEE--BTTTBB-GGGS-TT---EEEEE-TTSSEEEEE-HHHHHHHHHHHHHSEEEEB-SS-HHHHHTB-S---S-EEEGGGTEEE-TTS-B-HHHHHHHHHHHGGGTTHHHHHHHHHHHHHHHTT--EEEEEEEETTEEEEEEEEESSS-THHHHHHHHHHHHTT--TTEEEEE-SS-EEEEETT--HHHHHHHHHHHHHHHH-S--EEEE--SGGGHHHHTTSSEEEEETTSHHHHHHHH-

Nearest PDB structures (foldseek):
  6cj0-assembly1_B  TM=1.003E+00  e=7.746E-57  Pseudomonas aeruginosa
  5gvx-assembly1_A  TM=5.621E-01  e=1.946E-09  Mycobacterium tuberculosis H37Rv
  6upb-assembly2_B  TM=6.372E-01  e=4.720E-07  Salmonella enterica subsp. enterica serovar Typhimurium str. SL1344
  3r4c-assembly1_A  TM=4.735E-01  e=4.992E-08  Bacteroides thetaiotaomicron
  3l7y-assembly1_A  TM=4.674E-01  e=3.701E-06  Streptococcus mutans UA159

Radius of gyration: 25.23 Å; Cα contacts (8 Å, |Δi|>4): 974; chains: 2; bounding box: 71×57×46 Å

B-factor: mean 42.93, std 22.4, range [17.78, 157.54]